Protein AF-A0ABD5WUC6-F1 (afdb_monomer)

Sequence (652 aa):
MSLTKEVRPWDDNVVREYLTATSQQKSDPEKFYKTHLNIDRIYAEFLADKQDTIVTQADLRDTLLSGELDDDIRTYILKGETGSGKSQLCQWLDYELQGLGQDTPAGVEERIPLHIKASETSLERIVETLAEPLGIDPEISQVSGLDPSKVANAIATNLSANPGQKLEDADIDQIIEEGDLTEMLRSNIEQYQRGLEAEDETDFDPNLISKDDYRDLALKLGSDSVFHSNQRVLRQVLRDEIHRHFSHVIGVTDFQGQLLQYTEQYIDEMGKRPVIICEDVTTFSVLKEQLLDQIIQVESASFDIVLGYTTGFEQDDLQDALGDRESQDALTYLKDRAEGYMTLTENGEALFLDDDLSIELVRKYLDVIKAESGSTINEATENAFDGLYPFNQVAIRVAYDNLIEDGSPRRTPRVLLQKVVRRCLLSDEPTFETLDRSTNIDAVISPIDQGRYSTELRKIATWYGYKKEAGVSAGDNPILVPIGVLDHFGVAPPDGHKRYESEKTGQEFVVFQLNKQLSLTGGERARPSVLDNGGIVGPKNGLNASFLDNAAPGENATVEVTDNGSVIENAIVTITQKVGDEETTKTYETGDDGTATFAVADHATELAVEVTADDAKAKLEREFEIGPKNGLDASFLDNAAPGENATVEVTD

Foldseek 3Di:
DDQPFQDQLFDLVLLPQLLDLALVSCPDPVSLVLQQDWLAFWQWCFAFVDHRDGGTLVSNLVSVQPDDQQDDEAEAEEEEARQLCLNSSLVQSQCQLVVVDPDNDPSSLQEHEQEDELLLQDPLSSVCSLCVVVVDDDPWADLLPDQLLVLLVQLLVCCVVDVDPVCPVFPSVCLVPQLVSSVLLSVLSVQVSVCNVPSDLPRHALFSADPVSLVSSDVRSDDVHPCPPCVLVCVLSNSVSSLQSSCVVRPNPPVLVVQLVSQCCSCVVVVHAYEYRYSELSSHGSCSLVVVCSSLPNDRGGHYYYHYYHPPVPPDVQCSRPDCPDDDRSVRVVVVSHSIYIYQDDQQAGSSDDLVNQLVSLLSSVVSSCVVRVRDDDPLLCLLQVVNPVHHSLQSNLQQVFFDDPRGRHNRPSSSSNQQVSQLSPDSDHNLVSSCPRPGGPHQAQFFAPVPDDPVVSSQLSRQWAWADDPDPLQWTWTWRFPSNCVSSVHDADPPWDWDAAPPSRTITTTGTTHNVCSPPVPDPQRFHQYPNRDRDDQQLAKDKDWPDDDDAQDKIKIAIDGPNHADFQKKKWKWWDAPPDIDIDIDTAHPRNMDIDHHHHRTQKIKIWIGDDPHIDIDIDGDPPDPDPDWDKDFPDDDDPPDDTDIDTDD

Solvent-accessible surface area (backbone atoms only — not comparable to full-atom values): 36366 Å² total; per-residue (Å²): 129,84,74,77,67,61,80,73,60,52,42,69,65,52,48,52,66,72,48,50,98,55,70,74,80,41,85,42,68,70,65,37,63,60,56,62,69,84,53,56,35,26,41,21,62,30,42,80,93,47,58,74,40,76,37,34,55,64,54,57,54,50,57,64,55,68,55,63,64,81,39,60,64,42,32,31,38,41,34,25,42,86,49,39,44,56,53,50,53,46,53,48,49,40,37,39,32,69,54,70,39,97,76,64,64,88,59,31,87,37,38,42,57,35,76,43,50,56,85,53,43,46,67,64,57,52,51,47,56,68,25,53,88,74,72,51,84,78,81,60,55,58,71,76,76,52,56,39,64,60,50,20,49,50,31,50,52,44,38,63,76,57,50,48,88,91,37,68,90,50,67,51,62,52,43,44,68,64,32,39,42,40,63,50,33,21,54,36,45,52,44,43,41,52,32,71,73,61,84,46,84,86,81,51,71,52,50,68,64,49,77,64,52,51,50,52,31,48,62,59,54,41,88,88,34,81,58,72,84,47,52,68,61,54,52,50,54,53,46,54,46,50,44,53,39,44,38,51,75,38,52,54,76,51,55,59,60,49,49,40,55,47,31,49,45,33,41,76,74,66,61,24,26,42,33,40,33,32,34,29,62,76,19,45,35,67,52,35,51,60,52,53,52,42,63,75,62,46,82,88,26,32,37,38,36,40,39,18,37,61,56,87,62,78,51,69,62,48,44,66,49,62,43,91,54,86,95,53,57,50,66,52,57,52,54,77,64,36,55,23,40,32,33,32,46,54,93,50,28,16,60,45,57,46,68,66,51,49,45,50,50,53,39,37,49,49,53,50,39,33,59,78,41,68,36,84,76,57,66,68,57,29,61,46,15,72,68,37,64,93,37,28,69,40,29,49,38,58,46,52,80,32,19,30,53,97,90,38,66,31,42,25,64,44,50,49,42,50,66,46,50,41,47,35,75,70,43,69,56,52,53,64,58,46,57,76,67,36,87,47,38,56,91,78,76,54,56,41,35,78,90,82,49,55,73,67,58,35,46,46,39,49,38,50,30,28,35,41,52,60,105,56,73,95,85,70,58,32,33,34,29,41,45,55,49,33,60,71,72,70,49,80,78,65,89,88,58,50,74,47,68,35,86,69,76,69,49,48,23,40,57,40,59,48,21,74,75,59,77,73,66,78,74,67,78,76,65,28,26,38,39,89,86,40,45,83,38,53,74,70,75,54,37,48,68,44,69,80,46,80,74,43,63,62,35,68,25,34,36,39,31,26,39,80,86,40,63,34,55,67,26,37,38,35,39,37,38,26,44,85,94,46,74,47,76,51,77,48,57,17,39,93,78,5,37,38,77,46,77,36,52,70,69,36,41,36,41,35,39,41,37,39,46,94,96,33,69,26,78,48,78,46,77,44,84,82,68,78,75,91,78,65,74,69,54,74,78,65,94,67,60,97,91,58,90,77,68,73,57,78,56,130

Structure (mmCIF, N/CA/C/O backbone):
data_AF-A0ABD5WUC6-F1
#
_entry.id   AF-A0ABD5WUC6-F1
#
loop_
_atom_site.group_PDB
_atom_site.id
_atom_site.type_symbol
_atom_site.label_atom_id
_atom_site.label_alt_id
_atom_site.label_comp_id
_atom_site.label_asym_id
_atom_site.label_entity_id
_atom_site.label_seq_id
_atom_site.pdbx_PDB_ins_code
_atom_site.Cartn_x
_atom_site.Cartn_y
_atom_site.Cartn_z
_atom_site.occupancy
_atom_site.B_iso_or_equiv
_atom_site.auth_seq_id
_atom_site.auth_comp_id
_atom_site.auth_asym_id
_atom_site.auth_atom_id
_atom_site.pdbx_PDB_model_num
ATOM 1 N N . MET A 1 1 ? 11.515 13.569 -37.043 1.00 33.28 1 MET A N 1
ATOM 2 C CA . MET A 1 1 ? 10.842 12.382 -37.612 1.00 33.28 1 MET A CA 1
ATOM 3 C C . MET A 1 1 ? 9.817 11.952 -36.586 1.00 33.28 1 MET A C 1
ATOM 5 O O . MET A 1 1 ? 10.172 11.921 -35.420 1.00 33.28 1 MET A O 1
ATOM 9 N N . SER A 1 2 ? 8.560 11.751 -36.981 1.00 32.81 2 SER A N 1
ATOM 10 C CA . SER A 1 2 ? 7.533 11.268 -36.053 1.00 32.81 2 SER A CA 1
ATOM 11 C C . SER A 1 2 ? 7.863 9.816 -35.737 1.00 32.81 2 SER A C 1
ATOM 13 O O . SER A 1 2 ? 7.780 8.985 -36.641 1.00 32.81 2 SER A O 1
ATOM 15 N N . LEU A 1 3 ? 8.295 9.533 -34.507 1.00 47.38 3 LEU A N 1
ATOM 16 C CA . LEU A 1 3 ? 8.344 8.166 -34.000 1.00 47.38 3 LEU A CA 1
ATOM 17 C C . LEU A 1 3 ? 6.937 7.577 -34.173 1.00 47.38 3 LEU A C 1
ATOM 19 O O . LEU A 1 3 ? 5.930 8.265 -33.971 1.00 47.38 3 LEU A O 1
ATOM 23 N N . THR A 1 4 ? 6.868 6.365 -34.708 1.00 48.53 4 THR A N 1
ATOM 24 C CA . THR A 1 4 ? 5.611 5.653 -34.936 1.00 48.53 4 THR A CA 1
ATOM 25 C C . THR A 1 4 ? 4.876 5.507 -33.611 1.00 48.53 4 THR A C 1
ATOM 27 O O . THR A 1 4 ? 5.470 5.064 -32.634 1.00 48.53 4 THR A O 1
ATOM 30 N N . LYS A 1 5 ? 3.598 5.899 -33.592 1.00 54.22 5 LYS A N 1
ATOM 31 C CA . LYS A 1 5 ? 2.693 5.723 -32.453 1.00 54.22 5 LYS A CA 1
ATOM 32 C C . LYS A 1 5 ? 2.785 4.272 -31.968 1.00 54.22 5 LYS A C 1
ATOM 34 O O . LYS A 1 5 ? 2.597 3.365 -32.782 1.00 54.22 5 LYS A O 1
ATOM 39 N N . GLU A 1 6 ? 3.111 4.069 -30.693 1.00 61.94 6 GLU A N 1
ATOM 40 C CA . GLU A 1 6 ? 3.233 2.734 -30.102 1.00 61.94 6 GLU A CA 1
ATOM 41 C C . GLU A 1 6 ? 1.858 2.048 -30.211 1.00 61.94 6 GLU A C 1
ATOM 43 O O . GLU A 1 6 ? 0.836 2.599 -29.790 1.00 61.94 6 GLU A O 1
ATOM 48 N N . VAL A 1 7 ? 1.790 0.903 -30.899 1.00 65.44 7 VAL A N 1
ATOM 49 C CA . VAL A 1 7 ? 0.529 0.165 -31.048 1.00 65.44 7 VAL A CA 1
ATOM 50 C C . VAL A 1 7 ? 0.257 -0.501 -29.711 1.00 65.44 7 VAL A C 1
ATOM 52 O O . VAL A 1 7 ? 0.905 -1.489 -29.387 1.00 65.44 7 VAL A O 1
ATOM 55 N N . ARG A 1 8 ? -0.687 0.048 -28.943 1.00 78.44 8 ARG A N 1
ATOM 56 C CA . ARG A 1 8 ? -1.066 -0.478 -27.630 1.00 78.44 8 ARG A CA 1
ATOM 57 C C . ARG A 1 8 ? -1.740 -1.841 -27.805 1.00 78.44 8 ARG A C 1
ATOM 59 O O . ARG A 1 8 ? -2.809 -1.896 -28.416 1.00 78.44 8 ARG A O 1
ATOM 66 N N . PRO A 1 9 ? -1.145 -2.939 -27.312 1.00 85.19 9 PRO A N 1
ATOM 67 C CA . PRO A 1 9 ? -1.759 -4.253 -27.415 1.00 85.19 9 PRO A CA 1
ATOM 68 C C . PRO A 1 9 ? -2.844 -4.477 -26.349 1.00 85.19 9 PRO A C 1
ATOM 70 O O . PRO A 1 9 ? -3.470 -5.531 -26.371 1.00 85.19 9 PRO A O 1
ATOM 73 N N . TRP A 1 10 ? -3.065 -3.532 -25.427 1.00 90.56 10 TRP A N 1
ATOM 74 C CA . TRP A 1 10 ? -4.024 -3.611 -24.318 1.00 90.56 10 TRP A CA 1
ATOM 75 C C . TRP A 1 10 ? -5.207 -2.644 -24.476 1.00 90.56 10 TRP A C 1
ATOM 77 O O . TRP A 1 10 ? -5.129 -1.661 -25.217 1.00 90.56 10 TRP A O 1
ATOM 87 N N . ASP A 1 11 ? -6.291 -2.907 -23.743 1.00 90.25 11 ASP A N 1
ATOM 88 C CA . ASP A 1 11 ? -7.445 -2.010 -23.635 1.00 90.25 11 ASP A CA 1
ATOM 89 C C . ASP A 1 11 ? -7.195 -0.952 -22.544 1.00 90.25 11 ASP A C 1
ATOM 91 O O . ASP A 1 11 ? -6.928 -1.269 -21.383 1.00 90.25 11 ASP A O 1
ATOM 95 N N . ASP A 1 12 ? -7.314 0.327 -22.908 1.00 90.19 12 ASP A N 1
ATOM 96 C CA . ASP A 1 12 ? -7.194 1.463 -21.989 1.00 90.19 12 ASP A CA 1
ATOM 97 C C . ASP A 1 12 ? -8.137 1.359 -20.775 1.00 90.19 12 ASP A C 1
ATOM 99 O O . ASP A 1 12 ? -7.807 1.854 -19.696 1.00 90.19 12 ASP A O 1
ATOM 103 N N . ASN A 1 13 ? -9.318 0.755 -20.933 1.00 88.12 13 ASN A N 1
ATOM 104 C CA . ASN A 1 13 ? -10.262 0.562 -19.835 1.00 88.12 13 ASN A CA 1
ATOM 105 C C . ASN A 1 13 ? -9.761 -0.494 -18.849 1.00 88.12 13 ASN A C 1
ATOM 107 O O . ASN A 1 13 ? -9.809 -0.245 -17.649 1.00 88.12 13 ASN A O 1
ATOM 111 N N . VAL A 1 14 ? -9.193 -1.599 -19.344 1.00 89.62 14 VAL A N 1
ATOM 112 C CA . VAL A 1 14 ? -8.572 -2.640 -18.507 1.00 89.62 14 VAL A CA 1
ATOM 113 C C . VAL A 1 14 ? -7.381 -2.059 -17.741 1.00 89.62 14 VAL A C 1
ATOM 115 O O . VAL A 1 14 ? -7.249 -2.271 -16.537 1.00 89.62 14 VAL A O 1
ATOM 118 N N . VAL A 1 15 ? -6.550 -1.239 -18.395 1.00 88.69 15 VAL A N 1
ATOM 119 C CA . VAL A 1 15 ? -5.446 -0.526 -17.724 1.00 88.69 15 VAL A CA 1
ATOM 120 C C . VAL A 1 15 ? -5.964 0.366 -16.592 1.00 88.69 15 VAL A C 1
ATOM 122 O O . VAL A 1 15 ? -5.381 0.383 -15.508 1.00 88.69 15 VAL A O 1
ATOM 125 N N . ARG A 1 16 ? -7.048 1.121 -16.821 1.00 86.69 16 ARG A N 1
ATOM 126 C CA . ARG A 1 16 ? -7.642 1.994 -15.795 1.00 86.69 16 ARG A CA 1
ATOM 127 C C . ARG A 1 16 ? -8.292 1.212 -14.655 1.00 86.69 16 ARG A C 1
ATOM 129 O O . ARG A 1 16 ? -8.210 1.688 -13.530 1.00 86.69 16 ARG A O 1
ATOM 136 N N . GLU A 1 17 ? -8.899 0.065 -14.948 1.00 84.06 17 GLU A N 1
ATOM 137 C CA . GLU A 1 17 ? -9.517 -0.826 -13.960 1.00 84.06 17 GLU A CA 1
ATOM 138 C C . GLU A 1 17 ? -8.463 -1.426 -13.021 1.00 84.06 17 GLU A C 1
ATOM 140 O O . GLU A 1 17 ? -8.614 -1.369 -11.804 1.00 84.06 17 GLU A O 1
ATOM 145 N N . TYR A 1 18 ? -7.360 -1.954 -13.564 1.00 84.81 18 TYR A N 1
ATOM 146 C CA . TYR A 1 18 ? -6.350 -2.629 -12.746 1.00 84.81 18 TYR A CA 1
ATOM 147 C C . TYR A 1 18 ? -5.360 -1.677 -12.069 1.00 84.81 18 TYR A C 1
ATOM 149 O O . TYR A 1 18 ? -4.974 -1.934 -10.930 1.00 84.81 18 TYR A O 1
ATOM 157 N N . LEU A 1 19 ? -4.953 -0.581 -12.720 1.00 84.31 19 LEU A N 1
ATOM 158 C CA . LEU A 1 19 ? -4.031 0.417 -12.154 1.00 84.31 19 LEU A CA 1
ATOM 159 C C . LEU A 1 19 ? -4.802 1.602 -11.562 1.00 84.31 19 LEU A C 1
ATOM 161 O O . LEU A 1 19 ? -4.665 2.748 -12.003 1.00 84.31 19 LEU A O 1
ATOM 165 N N . THR A 1 20 ? -5.634 1.310 -10.570 1.00 73.25 20 THR A N 1
ATOM 166 C CA . THR A 1 20 ? -6.442 2.293 -9.840 1.00 73.25 20 THR A CA 1
ATOM 167 C C . THR A 1 20 ? -5.823 2.655 -8.487 1.00 73.25 20 THR A C 1
ATOM 169 O O . THR A 1 20 ? -4.948 1.946 -7.984 1.00 73.25 20 THR A O 1
ATOM 172 N N . ALA A 1 21 ? -6.273 3.785 -7.929 1.00 57.19 21 ALA A N 1
ATOM 173 C CA . ALA A 1 21 ? -5.887 4.329 -6.625 1.00 57.19 21 ALA A CA 1
ATOM 174 C C . ALA A 1 21 ? -6.133 3.350 -5.472 1.00 57.19 21 ALA A C 1
ATOM 176 O O . ALA A 1 21 ? -5.323 3.271 -4.548 1.00 57.19 21 ALA A O 1
ATOM 177 N N . THR A 1 22 ? -7.231 2.607 -5.560 1.00 56.84 22 THR A N 1
ATOM 178 C CA . THR A 1 22 ? -7.829 1.863 -4.459 1.00 56.84 22 THR A CA 1
ATOM 179 C C . THR A 1 22 ? -7.798 0.362 -4.734 1.00 56.84 22 THR A C 1
ATOM 181 O O . THR A 1 22 ? -8.354 -0.122 -5.720 1.00 56.84 22 THR A O 1
ATOM 184 N N . SER A 1 23 ? -7.175 -0.404 -3.833 1.00 54.75 23 SER A N 1
ATOM 185 C CA . SER A 1 23 ? -7.243 -1.879 -3.815 1.00 54.75 23 SER A CA 1
ATOM 186 C C . SER A 1 23 ? -8.692 -2.391 -3.855 1.00 54.75 23 SER A C 1
ATOM 188 O O . SER A 1 23 ? -8.971 -3.428 -4.454 1.00 54.75 23 SER A O 1
ATOM 190 N N . GLN A 1 24 ? -9.601 -1.599 -3.287 1.00 50.12 24 GLN A N 1
ATOM 191 C CA . GLN A 1 24 ? -11.019 -1.857 -3.039 1.00 50.12 24 GLN A CA 1
ATOM 192 C C . GLN A 1 24 ? -11.916 -1.967 -4.285 1.00 50.12 24 GLN A C 1
ATOM 194 O O . GLN A 1 24 ? -13.026 -2.484 -4.184 1.00 50.12 24 GLN A O 1
ATOM 199 N N . GLN A 1 25 ? -11.481 -1.520 -5.472 1.00 52.06 25 GLN A N 1
ATOM 200 C CA . GLN A 1 25 ? -12.274 -1.720 -6.704 1.00 52.06 25 GLN A CA 1
ATOM 201 C C . GLN A 1 25 ? -12.260 -3.182 -7.185 1.00 52.06 25 GLN A C 1
ATOM 203 O O . GLN A 1 25 ? -12.968 -3.540 -8.126 1.00 52.06 25 GLN A O 1
ATOM 208 N N . LYS A 1 26 ? -11.485 -4.046 -6.519 1.00 59.56 26 LYS A N 1
ATOM 209 C CA . LYS A 1 26 ? -11.472 -5.495 -6.721 1.00 59.56 26 LYS A CA 1
ATOM 210 C C . LYS A 1 26 ? -12.330 -6.154 -5.644 1.00 59.56 26 LYS A C 1
ATOM 212 O O . LYS A 1 26 ? -11.815 -6.890 -4.812 1.00 59.56 26 LYS A O 1
ATOM 217 N N . SER A 1 27 ? -13.642 -5.908 -5.689 1.00 62.44 27 SER A N 1
ATOM 218 C CA . SER A 1 27 ? -14.649 -6.629 -4.883 1.00 62.44 27 SER A CA 1
ATOM 219 C C . SER A 1 27 ? -14.712 -8.135 -5.182 1.00 62.44 27 SER A C 1
ATOM 221 O O . SER A 1 27 ? -15.479 -8.869 -4.567 1.00 62.44 27 SER A O 1
ATOM 223 N N . ASP A 1 28 ? -13.929 -8.579 -6.162 1.00 77.50 28 ASP A N 1
ATOM 224 C CA . ASP A 1 28 ? -13.739 -9.962 -6.546 1.00 77.50 28 ASP A CA 1
ATOM 225 C C . ASP A 1 28 ? -12.384 -10.464 -5.998 1.00 77.50 28 ASP A C 1
ATOM 227 O O . ASP A 1 28 ? -11.332 -9.988 -6.456 1.00 77.50 28 ASP A O 1
ATOM 231 N N . PRO A 1 29 ? -12.390 -11.431 -5.058 1.00 84.94 29 PRO A N 1
ATOM 232 C CA . PRO A 1 29 ? -11.182 -12.057 -4.529 1.00 84.94 29 PRO A CA 1
ATOM 233 C C . PRO A 1 29 ? -10.264 -12.608 -5.626 1.00 84.94 29 PRO A C 1
ATOM 235 O O . PRO A 1 29 ? -9.044 -12.460 -5.544 1.00 84.94 29 PRO A O 1
ATOM 238 N N . GLU A 1 30 ? -10.809 -13.181 -6.707 1.00 83.62 30 GLU A N 1
ATOM 239 C CA . GLU A 1 30 ? -9.980 -13.719 -7.791 1.00 83.62 30 GLU A CA 1
ATOM 240 C C . GLU A 1 30 ? -9.190 -12.603 -8.486 1.00 83.62 30 GLU A C 1
ATOM 242 O O . GLU A 1 30 ? -7.994 -12.746 -8.764 1.00 83.62 30 GLU A O 1
ATOM 247 N N . LYS A 1 31 ? -9.834 -11.455 -8.740 1.00 83.94 31 LYS A N 1
ATOM 248 C CA . LYS A 1 31 ? -9.159 -10.275 -9.301 1.00 83.94 31 LYS A CA 1
ATOM 249 C C . LYS A 1 31 ? -8.116 -9.710 -8.347 1.00 83.94 31 LYS A C 1
ATOM 251 O O . LYS A 1 31 ? -7.081 -9.231 -8.814 1.00 83.94 31 LYS A O 1
ATOM 256 N N . PHE A 1 32 ? -8.377 -9.752 -7.043 1.00 88.00 32 PHE A N 1
ATOM 257 C CA . PHE A 1 32 ? -7.430 -9.321 -6.024 1.00 88.00 32 PHE A CA 1
ATOM 258 C C . PHE A 1 32 ? -6.154 -10.172 -6.061 1.00 88.00 32 PHE A C 1
ATOM 260 O O . PHE A 1 32 ? -5.081 -9.641 -6.372 1.00 88.00 32 PHE A O 1
ATOM 267 N N . TYR A 1 33 ? -6.269 -11.492 -5.876 1.00 87.81 33 TYR A N 1
ATOM 268 C CA . TYR A 1 33 ? -5.121 -12.406 -5.795 1.00 87.81 33 TYR A CA 1
ATOM 269 C C . TYR A 1 33 ? -4.300 -12.489 -7.088 1.00 87.81 33 TYR A C 1
ATOM 271 O O . TYR A 1 33 ? -3.091 -12.709 -7.031 1.00 87.81 33 TYR A O 1
ATOM 279 N N . LYS A 1 34 ? -4.904 -12.225 -8.255 1.00 87.06 34 LYS A N 1
ATOM 280 C CA . LYS A 1 34 ? -4.173 -12.068 -9.528 1.00 87.06 34 LYS A CA 1
ATOM 281 C C . LYS A 1 34 ? -3.091 -10.976 -9.477 1.00 87.06 34 LYS A C 1
ATOM 283 O O . LYS A 1 34 ? -2.127 -11.029 -10.233 1.00 87.06 34 LYS A O 1
ATOM 288 N N . THR A 1 35 ? -3.255 -9.981 -8.608 1.00 87.62 35 THR A N 1
ATOM 289 C CA . THR A 1 35 ? -2.385 -8.795 -8.528 1.00 87.62 35 THR A CA 1
ATOM 290 C C . THR A 1 35 ? -1.777 -8.547 -7.152 1.00 87.62 35 THR A C 1
ATOM 292 O O . THR A 1 35 ? -0.917 -7.676 -7.031 1.00 87.62 35 THR A O 1
ATOM 295 N N . HIS A 1 36 ? -2.219 -9.277 -6.126 1.00 89.31 36 HIS A N 1
ATOM 296 C CA . HIS A 1 36 ? -1.674 -9.180 -4.775 1.00 89.31 36 HIS A CA 1
ATOM 297 C C . HIS A 1 36 ? -0.225 -9.659 -4.763 1.00 89.31 36 HIS A C 1
ATOM 299 O O . HIS A 1 36 ? 0.084 -10.721 -5.308 1.00 89.31 36 HIS A O 1
ATOM 305 N N . LEU A 1 37 ? 0.661 -8.877 -4.159 1.00 89.56 37 LEU A N 1
ATOM 306 C CA . LEU A 1 37 ? 2.032 -9.272 -3.852 1.00 89.56 37 LEU A CA 1
ATOM 307 C C . LEU A 1 37 ? 2.133 -9.347 -2.334 1.00 89.56 37 LEU A C 1
ATOM 309 O O . LEU A 1 37 ? 1.671 -8.425 -1.663 1.00 89.56 37 LEU A O 1
ATOM 313 N N . ASN A 1 38 ? 2.703 -10.432 -1.812 1.00 90.56 38 ASN A N 1
ATOM 314 C CA . ASN A 1 38 ? 2.764 -10.620 -0.372 1.00 90.56 38 ASN A CA 1
ATOM 315 C C . ASN A 1 38 ? 3.554 -9.491 0.292 1.00 90.56 38 ASN A C 1
ATOM 317 O O . ASN A 1 38 ? 4.638 -9.112 -0.158 1.00 90.56 38 ASN A O 1
ATOM 321 N N . ILE A 1 39 ? 3.000 -8.967 1.379 1.00 92.06 39 ILE A N 1
ATOM 322 C CA . ILE A 1 39 ? 3.614 -7.926 2.194 1.00 92.06 39 ILE A CA 1
ATOM 323 C C . ILE A 1 39 ? 4.333 -8.637 3.344 1.00 92.06 39 ILE A C 1
ATOM 325 O O . ILE A 1 39 ? 3.863 -8.664 4.477 1.00 92.06 39 ILE A O 1
ATOM 329 N N . ASP A 1 40 ? 5.465 -9.265 3.018 1.00 92.56 40 ASP A N 1
ATOM 330 C CA . ASP A 1 40 ? 6.182 -10.170 3.932 1.00 92.56 40 ASP A CA 1
ATOM 331 C C . ASP A 1 40 ? 7.355 -9.510 4.675 1.00 92.56 40 ASP A C 1
ATOM 333 O O . ASP A 1 40 ? 8.078 -10.170 5.416 1.00 92.56 40 ASP A O 1
ATOM 337 N N . ARG A 1 41 ? 7.544 -8.194 4.506 1.00 92.62 41 ARG A N 1
ATOM 338 C CA . ARG A 1 41 ? 8.465 -7.409 5.338 1.00 92.62 41 ARG A CA 1
ATOM 339 C C . ARG A 1 41 ? 7.726 -6.255 5.994 1.00 92.62 41 ARG A C 1
ATOM 341 O O . ARG A 1 41 ? 7.614 -5.164 5.433 1.00 92.62 41 ARG A O 1
ATOM 348 N N . ILE A 1 42 ? 7.218 -6.523 7.186 1.00 94.19 42 ILE A N 1
ATOM 349 C CA . ILE A 1 42 ? 6.549 -5.565 8.060 1.00 94.19 42 ILE A CA 1
ATOM 350 C C . ILE A 1 42 ? 7.404 -5.454 9.322 1.00 94.19 42 ILE A C 1
ATOM 352 O O . ILE A 1 42 ? 7.703 -6.466 9.942 1.00 94.19 42 ILE A O 1
ATOM 356 N N . TYR A 1 43 ? 7.824 -4.253 9.715 1.00 93.62 43 TYR A N 1
ATOM 357 C CA . TYR A 1 43 ? 8.578 -4.085 10.959 1.00 93.62 43 TYR A CA 1
ATOM 358 C C . TYR A 1 43 ? 7.619 -4.076 12.147 1.00 93.62 43 TYR A C 1
ATOM 360 O O . TYR A 1 43 ? 6.822 -3.151 12.272 1.00 93.62 43 TYR A O 1
ATOM 368 N N . ALA A 1 44 ? 7.679 -5.080 13.013 1.00 94.44 44 ALA A N 1
ATOM 369 C CA . ALA A 1 44 ? 6.943 -5.105 14.268 1.00 94.44 44 ALA A CA 1
ATOM 370 C C . ALA A 1 44 ? 7.827 -4.538 15.386 1.00 94.44 44 ALA A C 1
ATOM 372 O O . ALA A 1 44 ? 8.828 -5.156 15.742 1.00 94.44 44 ALA A O 1
ATOM 373 N N . GLU A 1 45 ? 7.436 -3.397 15.968 1.00 91.69 45 GLU A N 1
ATOM 374 C CA . GLU A 1 45 ? 7.981 -2.980 17.273 1.00 91.69 45 GLU A CA 1
ATOM 375 C C . GLU A 1 45 ? 7.603 -4.045 18.313 1.00 91.69 45 GLU A C 1
ATOM 377 O O . GLU A 1 45 ? 8.435 -4.523 19.080 1.00 91.69 45 GLU A O 1
ATOM 382 N N . PHE A 1 46 ? 6.345 -4.484 18.268 1.00 92.25 46 PHE A N 1
ATOM 383 C CA . PHE A 1 46 ? 5.862 -5.668 18.963 1.00 92.25 46 PHE A CA 1
ATOM 384 C C . PHE A 1 46 ? 4.657 -6.262 18.226 1.00 92.25 46 PHE A C 1
ATOM 386 O O . PHE A 1 46 ? 3.884 -5.536 17.601 1.00 92.25 46 PHE A O 1
ATOM 393 N N . LEU A 1 47 ? 4.497 -7.579 18.286 1.00 92.75 47 LEU A N 1
ATOM 394 C CA . LEU A 1 47 ? 3.332 -8.328 17.822 1.00 92.75 47 LEU A CA 1
ATOM 395 C C . LEU A 1 47 ? 3.323 -9.671 18.559 1.00 92.75 47 LEU A C 1
ATOM 397 O O . LEU A 1 47 ? 4.140 -10.539 18.254 1.00 92.75 47 LEU A O 1
ATOM 401 N N . ALA A 1 48 ? 2.418 -9.837 19.525 1.00 85.81 48 ALA A N 1
ATOM 402 C CA . ALA A 1 48 ? 2.402 -11.003 20.413 1.00 85.81 48 ALA A CA 1
ATOM 403 C C . ALA A 1 48 ? 3.777 -11.261 21.076 1.00 85.81 48 ALA A C 1
ATOM 405 O O . ALA A 1 48 ? 4.229 -10.457 21.890 1.00 85.81 48 ALA A O 1
ATOM 406 N N . ASP A 1 49 ? 4.442 -12.371 20.750 1.00 82.62 49 ASP A N 1
ATOM 407 C CA . ASP A 1 49 ? 5.762 -12.751 21.266 1.00 82.62 49 ASP A CA 1
ATOM 408 C C . ASP A 1 49 ? 6.940 -12.191 20.447 1.00 82.62 49 ASP A C 1
ATOM 410 O O . ASP A 1 49 ? 8.095 -12.321 20.857 1.00 82.62 49 ASP A O 1
ATOM 414 N N . LYS A 1 50 ? 6.667 -11.539 19.314 1.00 88.44 50 LYS A N 1
ATOM 415 C CA . LYS A 1 50 ? 7.675 -10.956 18.422 1.00 88.44 50 LYS A CA 1
ATOM 416 C C . LYS A 1 50 ? 7.922 -9.498 18.791 1.00 88.44 50 LYS A C 1
ATOM 418 O O . LYS A 1 50 ? 6.973 -8.735 18.941 1.00 88.44 50 LYS A O 1
ATOM 423 N N . GLN A 1 51 ? 9.185 -9.100 18.922 1.00 91.69 51 GLN A N 1
ATOM 424 C CA . GLN A 1 51 ? 9.591 -7.727 19.248 1.00 91.69 51 GLN A CA 1
ATOM 425 C C . GLN A 1 51 ? 10.754 -7.292 18.364 1.00 91.69 51 GLN A C 1
ATOM 427 O O . GLN A 1 51 ? 11.636 -8.104 18.082 1.00 91.69 51 GLN A O 1
ATOM 432 N N . ASP A 1 52 ? 10.728 -6.027 17.942 1.00 91.19 52 ASP A N 1
ATOM 433 C CA . ASP A 1 52 ? 11.749 -5.365 17.119 1.00 91.19 52 ASP A CA 1
ATOM 434 C C . ASP A 1 52 ? 12.264 -6.228 15.953 1.00 91.19 52 ASP A C 1
ATOM 436 O O . ASP A 1 52 ? 13.467 -6.412 15.754 1.00 91.19 52 ASP A O 1
ATOM 440 N N . THR A 1 53 ? 11.340 -6.804 15.182 1.00 94.31 53 THR A N 1
ATOM 441 C CA . THR A 1 53 ? 11.671 -7.775 14.131 1.00 94.31 53 THR A CA 1
ATOM 442 C C . THR A 1 53 ? 10.803 -7.625 12.888 1.00 94.31 53 THR A C 1
ATOM 444 O O . THR A 1 53 ? 9.756 -6.978 12.904 1.00 94.31 53 THR A O 1
ATOM 447 N N . ILE A 1 54 ? 11.247 -8.228 11.787 1.00 94.31 54 ILE A N 1
ATOM 448 C CA . ILE A 1 54 ? 10.470 -8.298 10.554 1.00 94.31 54 ILE A CA 1
ATOM 449 C C . ILE A 1 54 ? 9.492 -9.469 10.643 1.00 94.31 54 ILE A C 1
ATOM 451 O O . ILE A 1 54 ? 9.882 -10.606 10.900 1.00 94.31 54 ILE A O 1
ATOM 455 N N . VAL A 1 55 ? 8.221 -9.176 10.397 1.00 94.81 55 VAL A N 1
ATOM 456 C CA . VAL A 1 55 ? 7.122 -10.138 10.339 1.00 94.81 55 VAL A CA 1
ATOM 457 C C . VAL A 1 55 ? 6.461 -10.115 8.965 1.00 94.81 55 VAL A C 1
ATOM 459 O O . VAL A 1 55 ? 6.605 -9.164 8.190 1.00 94.81 55 VAL A O 1
ATOM 462 N N . THR A 1 56 ? 5.720 -11.174 8.675 1.00 95.06 56 THR A N 1
ATOM 463 C CA . THR A 1 56 ? 4.971 -11.356 7.432 1.00 95.06 56 THR A CA 1
ATOM 464 C C . THR A 1 56 ? 3.496 -10.991 7.596 1.00 95.06 56 THR A C 1
ATOM 466 O O . THR A 1 56 ? 2.978 -10.901 8.712 1.00 95.06 56 THR A O 1
ATOM 469 N N . GLN A 1 57 ? 2.770 -10.835 6.486 1.00 94.50 57 GLN A N 1
ATOM 470 C CA . GLN A 1 57 ? 1.310 -10.684 6.539 1.00 94.50 57 GLN A CA 1
ATOM 471 C C . GLN A 1 57 ? 0.632 -11.914 7.182 1.00 94.50 57 GLN A C 1
ATOM 473 O O . GLN A 1 57 ? -0.349 -11.773 7.913 1.00 94.50 57 GLN A O 1
ATOM 478 N N . ALA A 1 58 ? 1.187 -13.116 6.966 1.00 93.94 58 ALA A N 1
ATOM 479 C CA . ALA A 1 58 ? 0.702 -14.359 7.568 1.00 93.94 58 ALA A CA 1
ATOM 480 C C . ALA A 1 58 ? 0.861 -14.356 9.091 1.00 93.94 58 ALA A C 1
ATOM 482 O O . ALA A 1 58 ? -0.056 -14.775 9.786 1.00 93.94 58 ALA A O 1
ATOM 483 N N . ASP A 1 59 ? 1.959 -13.802 9.609 1.00 94.88 59 ASP A N 1
ATOM 484 C CA . ASP A 1 59 ? 2.174 -13.689 11.051 1.00 94.88 59 ASP A CA 1
ATOM 485 C C . ASP A 1 59 ? 1.083 -12.857 11.735 1.00 94.88 59 ASP A C 1
ATOM 487 O O . ASP A 1 59 ? 0.573 -13.262 12.774 1.00 94.88 59 ASP A O 1
ATOM 491 N N . LEU A 1 60 ? 0.673 -11.736 11.128 1.00 94.44 60 LEU A N 1
ATOM 492 C CA . LEU A 1 60 ? -0.439 -10.925 11.634 1.00 94.44 60 LEU A CA 1
ATOM 493 C C . LEU A 1 60 ? -1.752 -11.718 11.670 1.00 94.44 60 LEU A C 1
ATOM 495 O O . LEU A 1 60 ? -2.455 -11.714 12.681 1.00 94.44 60 LEU A O 1
ATOM 499 N N . ARG A 1 61 ? -2.084 -12.410 10.574 1.00 94.44 61 ARG A N 1
ATOM 500 C CA . ARG A 1 61 ? -3.279 -13.263 10.502 1.00 94.44 61 ARG A CA 1
ATOM 501 C C . ARG A 1 61 ? -3.236 -14.346 11.579 1.00 94.44 61 ARG A C 1
ATOM 503 O O . ARG A 1 61 ? -4.223 -14.554 12.276 1.00 94.44 61 ARG A O 1
ATOM 510 N N . ASP A 1 62 ? -2.105 -15.018 11.732 1.00 93.31 62 ASP A N 1
ATOM 511 C CA . ASP A 1 62 ? -1.966 -16.138 12.656 1.00 93.31 62 ASP A CA 1
ATOM 512 C C . ASP A 1 62 ? -2.036 -15.665 14.124 1.00 93.31 62 ASP A C 1
ATOM 514 O O . ASP A 1 62 ? -2.650 -16.342 14.948 1.00 93.31 62 ASP A O 1
ATOM 518 N N . THR A 1 63 ? -1.534 -14.464 14.447 1.00 93.31 63 THR A N 1
ATOM 519 C CA . THR A 1 63 ? -1.730 -13.815 15.761 1.00 93.31 63 THR A CA 1
ATOM 520 C C . THR A 1 63 ? -3.202 -13.479 16.048 1.00 93.31 63 THR A C 1
ATOM 522 O O . THR A 1 63 ? -3.686 -13.655 17.171 1.00 93.31 63 THR A O 1
ATOM 525 N N . LEU A 1 64 ? -3.963 -13.041 15.041 1.00 92.44 64 LEU A N 1
ATOM 526 C CA . LEU A 1 64 ? -5.408 -12.826 15.195 1.00 92.44 64 LEU A CA 1
ATOM 527 C C . LEU A 1 64 ? -6.139 -14.150 15.468 1.00 92.44 64 LEU A C 1
ATOM 529 O O . LEU A 1 64 ? -7.021 -14.229 16.329 1.00 92.44 64 LEU A O 1
ATOM 533 N N . LEU A 1 65 ? -5.735 -15.220 14.786 1.00 92.06 65 LEU A N 1
ATOM 534 C CA . LEU A 1 65 ? -6.315 -16.553 14.955 1.00 92.06 65 LEU A CA 1
ATOM 535 C C . LEU A 1 65 ? -5.921 -17.232 16.273 1.00 92.06 65 LEU A C 1
ATOM 537 O O . LEU A 1 65 ? -6.655 -18.101 16.733 1.00 92.06 65 LEU A O 1
ATOM 541 N N . SER A 1 66 ? -4.815 -16.836 16.908 1.00 90.19 66 SER A N 1
ATOM 542 C CA . SER A 1 66 ? -4.360 -17.462 18.155 1.00 90.19 66 SER A CA 1
ATOM 543 C C . SER A 1 66 ? -5.121 -17.026 19.411 1.00 90.19 66 SER A C 1
ATOM 545 O O . SER A 1 66 ? -4.952 -17.661 20.447 1.00 90.19 66 SER A O 1
ATOM 547 N N . GLY A 1 67 ? -5.910 -15.949 19.346 1.00 85.00 67 GLY A N 1
ATOM 548 C CA . GLY A 1 67 ? -6.699 -15.467 20.489 1.00 85.00 67 GLY A CA 1
ATOM 549 C C . GLY A 1 67 ? -7.909 -16.332 20.814 1.00 85.00 67 GLY A C 1
ATOM 550 O O . GLY A 1 67 ? -8.499 -16.950 19.919 1.00 85.00 67 GLY A O 1
ATOM 551 N N . GLU A 1 68 ? -8.302 -16.335 22.084 1.00 86.75 68 GLU A N 1
ATOM 552 C CA . GLU A 1 68 ? -9.543 -16.959 22.533 1.00 86.75 68 GLU A CA 1
ATOM 553 C C . GLU A 1 68 ? -10.751 -16.115 22.087 1.00 86.75 68 GLU A C 1
ATOM 555 O O . GLU A 1 68 ? -10.652 -14.917 21.804 1.00 86.75 68 GLU A O 1
ATOM 560 N N . LEU A 1 69 ? -11.920 -16.750 21.951 1.00 86.38 69 LEU A N 1
ATOM 561 C CA . LEU A 1 69 ? -13.110 -16.054 21.449 1.00 86.38 69 LEU A CA 1
ATOM 562 C C . LEU A 1 69 ? -13.589 -14.977 22.422 1.00 86.38 69 LEU A C 1
ATOM 564 O O . LEU A 1 69 ? -14.003 -13.916 21.964 1.00 86.38 69 LEU A O 1
ATOM 568 N N . ASP A 1 70 ? -13.476 -15.233 23.723 1.00 82.62 70 ASP A N 1
ATOM 569 C CA . ASP A 1 70 ? -13.903 -14.389 24.839 1.00 82.62 70 ASP A CA 1
ATOM 570 C C . ASP A 1 70 ? -12.783 -13.520 25.432 1.00 82.62 70 ASP A C 1
ATOM 572 O O . ASP A 1 70 ? -13.012 -12.851 26.438 1.00 82.62 70 ASP A O 1
ATOM 576 N N . ASP A 1 71 ? -11.603 -13.472 24.798 1.00 83.94 71 ASP A N 1
ATOM 577 C CA . ASP A 1 71 ? -10.558 -12.512 25.167 1.00 83.94 71 ASP A CA 1
ATOM 578 C C . ASP A 1 71 ? -11.115 -11.078 25.141 1.00 83.94 71 ASP A C 1
ATOM 580 O O . ASP A 1 71 ? -11.997 -10.750 24.333 1.00 83.94 71 ASP A O 1
ATOM 584 N N . ASP A 1 72 ? -10.565 -10.199 25.979 1.00 83.56 72 ASP A N 1
ATOM 585 C CA . ASP A 1 72 ? -10.849 -8.763 25.921 1.00 83.56 72 ASP A CA 1
ATOM 586 C C . ASP A 1 72 ? -10.460 -8.180 24.546 1.00 83.56 72 ASP A C 1
ATOM 588 O O . ASP A 1 72 ? -9.919 -8.859 23.668 1.00 83.56 72 ASP A O 1
ATOM 592 N N . ILE A 1 73 ? -10.750 -6.901 24.321 1.00 83.06 73 ILE A N 1
ATOM 593 C CA . ILE A 1 73 ? -10.415 -6.226 23.065 1.00 83.06 73 ILE A CA 1
ATOM 594 C C . ILE A 1 73 ? -8.906 -6.268 22.793 1.00 83.06 73 ILE A C 1
ATOM 596 O O . ILE A 1 73 ? -8.103 -5.798 23.599 1.00 83.06 73 ILE A O 1
ATOM 600 N N . ARG A 1 74 ? -8.537 -6.736 21.596 1.00 87.62 74 ARG A N 1
ATOM 601 C CA . ARG A 1 74 ? -7.147 -6.822 21.124 1.00 87.62 74 ARG A CA 1
ATOM 602 C C . ARG A 1 74 ? -6.943 -5.875 19.951 1.00 87.62 74 ARG A C 1
ATOM 604 O O . ARG A 1 74 ? -7.626 -5.984 18.935 1.00 87.62 74 ARG A O 1
ATOM 611 N N . THR A 1 75 ? -6.016 -4.927 20.082 1.00 86.25 75 THR A N 1
ATOM 612 C CA . THR A 1 75 ? -5.789 -3.888 19.061 1.00 86.25 75 THR A CA 1
ATOM 613 C C . THR A 1 75 ? -4.427 -4.047 18.391 1.00 86.25 75 THR A C 1
ATOM 615 O O . THR A 1 75 ? -3.406 -4.139 19.065 1.00 86.25 75 THR A O 1
ATOM 618 N N . TYR A 1 76 ? -4.398 -4.005 17.061 1.00 91.00 76 TYR A N 1
ATOM 619 C CA . TYR A 1 76 ? -3.207 -4.119 16.223 1.00 91.00 76 TYR A CA 1
ATOM 620 C C . TYR A 1 76 ? -3.094 -2.888 15.326 1.00 91.00 76 TYR A C 1
ATOM 622 O O . TYR A 1 76 ? -3.987 -2.599 14.533 1.00 91.00 76 TYR A O 1
ATOM 630 N N . ILE A 1 77 ? -1.993 -2.152 15.434 1.00 88.56 77 ILE A N 1
ATOM 631 C CA . ILE A 1 77 ? -1.780 -0.889 14.724 1.00 88.56 77 ILE A CA 1
ATOM 632 C C . ILE A 1 77 ? -0.834 -1.115 13.542 1.00 88.56 77 ILE A C 1
ATOM 634 O O . ILE A 1 77 ? 0.271 -1.629 13.709 1.00 88.56 77 ILE A O 1
ATOM 638 N N . LEU A 1 78 ? -1.258 -0.690 12.351 1.00 90.56 78 LEU A N 1
ATOM 639 C CA . LEU A 1 78 ? -0.513 -0.766 11.094 1.00 90.56 78 LEU A CA 1
ATOM 640 C C . LEU A 1 78 ? -0.106 0.636 10.626 1.00 90.56 78 LEU A C 1
ATOM 642 O O . LEU A 1 78 ? -0.819 1.297 9.872 1.00 90.56 78 LEU A O 1
ATOM 646 N N . LYS A 1 79 ? 1.069 1.097 11.043 1.00 88.44 79 LYS A N 1
ATOM 647 C CA . LYS A 1 79 ? 1.645 2.380 10.634 1.00 88.44 79 LYS A CA 1
ATOM 648 C C . LYS A 1 79 ? 2.236 2.310 9.226 1.00 88.44 79 LYS A C 1
ATOM 650 O O . LYS A 1 79 ? 2.991 1.405 8.895 1.00 88.44 79 LYS A O 1
ATOM 655 N N . GLY A 1 80 ? 1.987 3.312 8.392 1.00 86.75 80 GLY A N 1
ATOM 656 C CA . GLY A 1 80 ? 2.751 3.495 7.157 1.00 86.75 80 GLY A CA 1
ATOM 657 C C . GLY A 1 80 ? 2.250 4.638 6.291 1.00 86.75 80 GLY A C 1
ATOM 658 O O . GLY A 1 80 ? 1.131 5.100 6.455 1.00 86.75 80 GLY A O 1
ATOM 659 N N . GLU A 1 81 ? 3.041 5.085 5.327 1.00 82.69 81 GLU A N 1
ATOM 660 C CA . GLU A 1 81 ? 2.657 6.204 4.454 1.00 82.69 81 GLU A CA 1
ATOM 661 C C . GLU 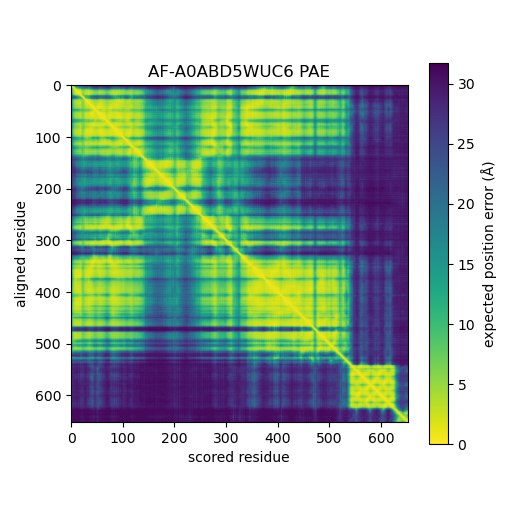A 1 81 ? 1.513 5.873 3.486 1.00 82.69 81 GLU A C 1
ATOM 663 O O . GLU A 1 81 ? 1.123 4.717 3.278 1.00 82.69 81 GLU A O 1
ATOM 668 N N . THR A 1 82 ? 0.960 6.908 2.855 1.00 81.81 82 THR A N 1
ATOM 669 C CA . THR A 1 82 ? -0.006 6.753 1.767 1.00 81.81 82 THR A CA 1
ATOM 670 C C . THR A 1 82 ? 0.590 5.919 0.635 1.00 81.81 82 THR A C 1
ATOM 672 O O . THR A 1 82 ? 1.659 6.211 0.104 1.00 81.81 82 THR A O 1
ATOM 675 N N . GLY A 1 83 ? -0.130 4.873 0.223 1.00 80.88 83 GLY A N 1
ATOM 676 C CA . GLY A 1 83 ? 0.288 4.023 -0.893 1.00 80.88 83 GLY A CA 1
ATOM 677 C C . GLY A 1 83 ? 1.330 2.955 -0.557 1.00 80.88 83 GLY A C 1
ATOM 678 O O . GLY A 1 83 ? 1.790 2.281 -1.476 1.00 80.88 83 GLY A O 1
ATOM 679 N N . SER A 1 84 ? 1.661 2.762 0.722 1.00 86.25 84 SER A N 1
ATOM 680 C CA . SER A 1 84 ? 2.617 1.752 1.194 1.00 86.25 84 SER A CA 1
ATOM 681 C C . SER A 1 84 ? 2.132 0.305 1.157 1.00 86.25 84 SER A C 1
ATOM 683 O O . SER A 1 84 ? 2.918 -0.595 1.411 1.00 86.25 84 SER A O 1
ATOM 685 N N . GLY A 1 85 ? 0.850 0.072 0.865 1.00 87.88 85 GLY A N 1
ATOM 686 C CA . GLY A 1 85 ? 0.249 -1.263 0.882 1.00 87.88 85 GLY A CA 1
ATOM 687 C C . GLY A 1 85 ? -0.687 -1.542 2.061 1.00 87.88 85 GLY A C 1
ATOM 688 O O . GLY A 1 85 ? -1.250 -2.625 2.096 1.00 87.88 85 GLY A O 1
ATOM 689 N N . LYS A 1 86 ? -0.949 -0.585 2.969 1.00 89.50 86 LYS A N 1
ATOM 690 C CA . LYS A 1 86 ? -1.898 -0.774 4.096 1.00 89.50 86 LYS A CA 1
ATOM 691 C C . LYS A 1 86 ? -3.269 -1.309 3.667 1.00 89.50 86 LYS A C 1
ATOM 693 O O . LYS A 1 86 ? -3.673 -2.372 4.119 1.00 89.50 86 LYS A O 1
ATOM 698 N N . SER A 1 87 ? -3.941 -0.627 2.737 1.00 87.12 87 SER A N 1
ATOM 699 C CA . SER A 1 87 ? -5.241 -1.063 2.200 1.00 87.12 87 SER A CA 1
ATOM 700 C C . SER A 1 87 ? -5.168 -2.403 1.459 1.00 87.12 87 SER A C 1
ATOM 702 O O . SER A 1 87 ? -6.143 -3.142 1.418 1.00 87.12 87 SER A O 1
ATOM 704 N N . GLN A 1 88 ? -4.016 -2.743 0.864 1.00 89.25 88 GLN A N 1
ATOM 705 C CA . GLN A 1 88 ? -3.802 -4.066 0.260 1.00 89.25 88 GLN A CA 1
ATOM 706 C C . GLN A 1 88 ? -3.700 -5.147 1.344 1.00 89.25 88 GLN A C 1
ATOM 708 O O . GLN A 1 88 ? -4.340 -6.183 1.214 1.00 89.25 88 GLN A O 1
ATOM 713 N N . LEU A 1 89 ? -2.961 -4.886 2.428 1.00 92.88 89 LEU A N 1
ATOM 714 C CA . LEU A 1 89 ? -2.840 -5.787 3.575 1.00 92.88 89 LEU A CA 1
ATOM 715 C C . LEU A 1 89 ? -4.188 -5.999 4.279 1.00 92.88 89 LEU A C 1
ATOM 717 O O . LEU A 1 89 ? -4.543 -7.133 4.577 1.00 92.88 89 LEU A O 1
ATOM 721 N N . CYS A 1 90 ? -4.957 -4.928 4.491 1.00 92.31 90 CYS A N 1
ATOM 722 C CA . CYS A 1 90 ? -6.291 -4.990 5.095 1.00 92.31 90 CYS A CA 1
ATOM 723 C C . CYS A 1 90 ? -7.268 -5.797 4.231 1.00 92.31 90 CYS A C 1
ATOM 725 O O . CYS A 1 90 ? -7.949 -6.683 4.738 1.00 92.31 90 CYS A O 1
ATOM 727 N N . GLN A 1 91 ? -7.281 -5.557 2.914 1.00 90.94 91 GLN A N 1
ATOM 728 C CA . GLN A 1 91 ? -8.120 -6.315 1.983 1.00 90.94 91 GLN A CA 1
ATOM 729 C C . GLN A 1 91 ? -7.705 -7.787 1.871 1.00 90.94 91 GLN A C 1
ATOM 731 O O . GLN A 1 91 ? -8.568 -8.655 1.751 1.00 90.94 91 GLN A O 1
ATOM 736 N N . TRP A 1 92 ? -6.400 -8.074 1.901 1.00 93.00 92 TRP A N 1
ATOM 737 C CA . TRP A 1 92 ? -5.900 -9.444 1.971 1.00 93.00 92 TRP A CA 1
ATOM 738 C C . TRP A 1 92 ? -6.395 -10.123 3.249 1.00 93.00 92 TRP A C 1
ATOM 740 O O . TRP A 1 92 ? -6.992 -11.189 3.170 1.00 93.00 92 TRP A O 1
ATOM 750 N N . LEU A 1 93 ? -6.225 -9.477 4.405 1.00 93.62 93 LEU A N 1
ATOM 751 C CA . LEU A 1 93 ? -6.636 -10.021 5.696 1.00 93.62 93 LEU A CA 1
ATOM 752 C C . LEU A 1 93 ? -8.145 -10.298 5.752 1.00 93.62 93 LEU A C 1
ATOM 754 O O . LEU A 1 93 ? -8.549 -11.351 6.236 1.00 93.62 93 LEU A O 1
ATOM 758 N N . ASP A 1 94 ? -8.963 -9.393 5.216 1.00 92.94 94 ASP A N 1
ATOM 759 C CA . ASP A 1 94 ? -10.407 -9.579 5.058 1.00 92.94 94 ASP A CA 1
ATOM 760 C C . ASP A 1 94 ? -10.722 -10.879 4.293 1.00 92.94 94 ASP A C 1
ATOM 762 O O . ASP A 1 94 ? -11.414 -11.756 4.806 1.00 92.94 94 ASP A O 1
ATOM 766 N N . TYR A 1 95 ? -10.126 -11.085 3.114 1.00 92.06 95 TYR A N 1
ATOM 767 C CA . TYR A 1 95 ? -10.344 -12.313 2.340 1.00 92.06 95 TYR A CA 1
ATOM 768 C C . TYR A 1 95 ? -9.816 -13.578 3.021 1.00 92.06 95 TYR A C 1
ATOM 770 O O . TYR A 1 95 ? -10.473 -14.622 2.966 1.00 92.06 95 TYR A O 1
ATOM 778 N N . GLU A 1 96 ? -8.669 -13.508 3.690 1.00 92.56 96 GLU A N 1
ATOM 779 C CA . GLU A 1 96 ? -8.126 -14.643 4.438 1.00 92.56 96 GLU A CA 1
ATOM 780 C C . GLU A 1 96 ? -9.044 -15.048 5.594 1.00 92.56 96 GLU A C 1
ATOM 782 O O . GLU A 1 96 ? -9.324 -16.234 5.762 1.00 92.56 96 GLU A O 1
ATOM 787 N N . LEU A 1 97 ? -9.569 -14.077 6.347 1.00 92.31 97 LEU A N 1
ATOM 788 C CA . LEU A 1 97 ? -10.484 -14.316 7.466 1.00 92.31 97 LEU A CA 1
ATOM 789 C C . LEU A 1 97 ? -11.894 -14.735 7.015 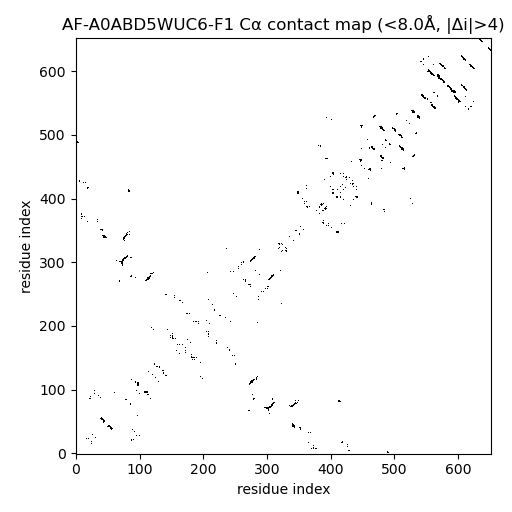1.00 92.31 97 LEU A C 1
ATOM 791 O O . LEU A 1 97 ? -12.621 -15.353 7.786 1.00 92.31 97 LEU A O 1
ATOM 795 N N . GLN A 1 98 ? -12.281 -14.468 5.765 1.00 90.31 98 GLN A N 1
ATOM 796 C CA . GLN A 1 98 ? -13.480 -15.059 5.153 1.00 90.31 98 GLN A CA 1
ATOM 797 C C . GLN A 1 98 ? -13.259 -16.505 4.672 1.00 90.31 98 GLN A C 1
ATOM 799 O O . GLN A 1 98 ? -14.206 -17.162 4.235 1.00 90.31 98 GLN A O 1
ATOM 804 N N . GLY A 1 99 ? -12.021 -17.010 4.709 1.00 88.44 99 GLY A N 1
ATOM 805 C CA . GLY A 1 99 ? -11.659 -18.309 4.138 1.00 88.44 99 GLY A CA 1
ATOM 806 C C . GLY A 1 99 ? -11.629 -18.318 2.606 1.00 88.44 99 GLY A C 1
ATOM 807 O O . GLY A 1 99 ? -11.772 -19.374 1.994 1.00 88.44 99 GLY A O 1
ATOM 808 N N . LEU A 1 100 ? -11.463 -17.147 1.981 1.00 86.94 100 LEU A N 1
ATOM 809 C CA . LEU A 1 100 ? -11.330 -16.976 0.527 1.00 86.94 100 LEU A CA 1
ATOM 810 C C . LEU A 1 100 ? -9.864 -16.977 0.062 1.00 86.94 100 LEU A C 1
ATOM 812 O O . LEU A 1 100 ? -9.597 -16.878 -1.137 1.00 86.94 100 LEU A O 1
ATOM 816 N N . GLY A 1 101 ? -8.927 -17.092 1.006 1.00 79.94 101 GLY A N 1
ATOM 817 C CA . GLY A 1 101 ? -7.499 -17.245 0.749 1.00 79.94 101 GLY A CA 1
ATOM 818 C C . GLY A 1 101 ? -7.119 -18.573 0.101 1.00 79.94 101 GLY A C 1
ATOM 819 O O . GLY A 1 101 ? -7.886 -19.536 0.095 1.00 79.94 101 GLY A O 1
ATOM 820 N N . GLN A 1 102 ? -5.906 -18.627 -0.455 1.00 69.94 102 GLN A N 1
ATOM 821 C CA . GLN A 1 102 ? -5.382 -19.848 -1.085 1.00 69.94 102 GLN A CA 1
ATOM 822 C C . GLN A 1 102 ? -5.078 -20.946 -0.057 1.00 69.94 102 GLN A C 1
ATOM 824 O O . GLN A 1 102 ? -5.276 -22.123 -0.353 1.00 69.94 102 GLN A O 1
ATOM 829 N N . ASP A 1 103 ? -4.669 -20.546 1.150 1.00 70.56 103 ASP A N 1
ATOM 830 C CA . ASP A 1 103 ? -4.363 -21.423 2.274 1.00 70.56 103 ASP A CA 1
ATOM 831 C C . ASP A 1 103 ? -5.197 -20.988 3.480 1.00 70.56 103 ASP A C 1
ATOM 833 O O . ASP A 1 103 ? -4.839 -20.038 4.169 1.00 70.56 103 ASP A O 1
ATOM 837 N N . THR A 1 104 ? -6.324 -21.660 3.732 1.00 76.62 104 THR A N 1
ATOM 838 C CA . THR A 1 104 ? -7.186 -21.364 4.887 1.00 76.62 104 THR A CA 1
ATOM 839 C C . THR A 1 104 ? -6.675 -22.103 6.131 1.00 76.62 104 THR A C 1
ATOM 841 O O . THR A 1 104 ? -6.829 -23.328 6.205 1.00 76.62 104 THR A O 1
ATOM 844 N N . PRO A 1 105 ? -6.054 -21.417 7.108 1.00 80.00 105 PRO A N 1
ATOM 845 C CA . PRO A 1 105 ? -5.671 -22.043 8.369 1.00 80.00 105 PRO A CA 1
ATOM 846 C C . PRO A 1 105 ? -6.900 -22.429 9.204 1.00 80.00 105 PRO A C 1
ATOM 848 O O . PRO A 1 105 ? -8.014 -21.958 8.979 1.00 80.00 105 PRO A O 1
ATOM 851 N N . ALA A 1 106 ? -6.689 -23.309 10.184 1.00 79.06 106 ALA A N 1
ATOM 852 C CA . ALA A 1 106 ? -7.725 -23.665 11.150 1.00 79.06 106 ALA A CA 1
ATOM 853 C C . ALA A 1 106 ? -8.088 -22.457 12.034 1.00 79.06 106 ALA A C 1
ATOM 855 O O . ALA A 1 106 ? -7.209 -21.667 12.375 1.00 79.06 106 ALA A O 1
ATOM 856 N N . GLY A 1 107 ? -9.361 -22.337 12.420 1.00 81.44 107 GLY A N 1
ATOM 857 C CA . GLY A 1 107 ? -9.854 -21.255 13.283 1.00 81.44 107 GLY A CA 1
ATOM 858 C C . GLY A 1 107 ? -10.376 -20.030 12.524 1.00 81.44 107 GLY A C 1
ATOM 859 O O . GLY A 1 107 ? -11.010 -19.165 13.122 1.00 81.44 107 GLY A O 1
ATOM 860 N N . VAL A 1 108 ? -10.190 -19.965 11.201 1.00 88.44 108 VAL A N 1
ATOM 861 C CA . VAL A 1 108 ? -10.758 -18.903 10.348 1.00 88.44 108 VAL A CA 1
ATOM 862 C C . VAL A 1 108 ? -12.283 -18.911 10.400 1.00 88.44 108 VAL A C 1
ATOM 864 O O . VAL A 1 108 ? -12.919 -17.864 10.438 1.00 88.44 108 VAL A O 1
ATOM 867 N N . GLU A 1 109 ? -12.889 -20.094 10.469 1.00 87.62 109 GLU A N 1
ATOM 868 C CA . GLU A 1 109 ? -14.332 -20.269 10.601 1.00 87.62 109 GLU A CA 1
ATOM 869 C C . GLU A 1 109 ? -14.909 -19.631 11.873 1.00 87.62 10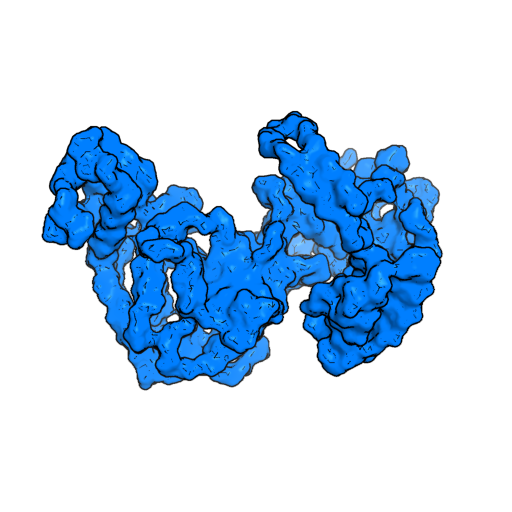9 GLU A C 1
ATOM 871 O O . GLU A 1 109 ? -16.095 -19.283 11.891 1.00 87.62 109 GLU A O 1
ATOM 876 N N . GLU A 1 110 ? -14.071 -19.446 12.895 1.00 91.06 110 GLU A N 1
ATOM 877 C CA . GLU A 1 110 ? -14.400 -18.816 14.171 1.00 91.06 110 GLU A CA 1
ATOM 878 C C . GLU A 1 110 ? -14.176 -17.297 14.149 1.00 91.06 110 GLU A C 1
ATOM 880 O O . GLU A 1 110 ? -14.354 -16.637 15.170 1.00 91.06 110 GLU A O 1
ATOM 885 N N . ARG A 1 111 ? -13.774 -16.720 13.011 1.00 92.50 111 ARG A N 1
ATOM 886 C CA . ARG A 1 111 ? -13.626 -15.275 12.821 1.00 92.50 111 ARG A CA 1
ATOM 887 C C . ARG A 1 111 ? -14.680 -14.732 11.859 1.00 92.50 111 ARG A C 1
ATOM 889 O O . ARG A 1 111 ? -15.197 -15.442 10.993 1.00 92.50 111 ARG A O 1
ATOM 896 N N . ILE A 1 112 ? -15.027 -13.459 12.036 1.00 92.81 112 ILE A N 1
ATOM 897 C CA . ILE A 1 112 ? -15.837 -12.688 11.083 1.00 92.81 112 ILE A CA 1
ATOM 898 C C . ILE A 1 112 ? -15.118 -11.365 10.826 1.00 92.81 112 ILE A C 1
ATOM 900 O O . ILE A 1 112 ? -15.085 -10.532 11.731 1.00 92.81 112 ILE A O 1
ATOM 904 N N . PRO A 1 113 ? -14.545 -11.146 9.634 1.00 93.19 113 PRO A N 1
ATOM 905 C CA . PRO A 1 113 ? -13.972 -9.853 9.301 1.00 93.19 113 PRO A CA 1
ATOM 906 C C . PRO A 1 113 ? -15.074 -8.825 9.023 1.00 93.19 113 PRO A C 1
ATOM 908 O O . PRO A 1 113 ? -16.034 -9.093 8.302 1.00 93.19 113 PRO A O 1
ATOM 911 N N . LEU A 1 114 ? -14.913 -7.643 9.609 1.00 90.50 114 LEU A N 1
ATOM 912 C CA . LEU A 1 114 ? -15.778 -6.474 9.486 1.00 90.50 114 LEU A CA 1
ATOM 913 C C . LEU A 1 114 ? -14.917 -5.350 8.903 1.00 90.50 114 LEU A C 1
ATOM 915 O O . LEU A 1 114 ? -14.252 -4.609 9.630 1.00 90.50 114 LEU A O 1
ATOM 919 N N . HIS A 1 115 ? -14.838 -5.298 7.576 1.00 88.75 115 HIS A N 1
ATOM 920 C CA . HIS A 1 115 ? -13.890 -4.443 6.870 1.00 88.75 115 HIS A CA 1
ATOM 921 C C . HIS A 1 115 ? -14.476 -3.052 6.598 1.00 88.75 115 HIS A C 1
ATOM 923 O O . HIS A 1 115 ? -15.377 -2.900 5.779 1.00 88.75 115 HIS A O 1
ATOM 929 N N . ILE A 1 116 ? -13.916 -2.044 7.267 1.00 83.62 116 ILE A N 1
ATOM 930 C CA . ILE A 1 116 ? -14.212 -0.621 7.104 1.00 83.62 116 ILE A CA 1
ATOM 931 C C . ILE A 1 116 ? -13.154 -0.011 6.182 1.00 83.62 116 ILE A C 1
ATOM 933 O O . ILE A 1 116 ? -11.976 0.140 6.531 1.00 83.62 116 ILE A O 1
ATOM 937 N N . LYS A 1 117 ? -13.592 0.331 4.975 1.00 77.25 117 LYS A N 1
ATOM 938 C CA . LYS A 1 117 ? -12.734 0.855 3.905 1.00 77.25 117 LYS A CA 1
ATOM 939 C C . LYS A 1 117 ? -12.379 2.316 4.132 1.00 77.25 117 LYS A C 1
ATOM 941 O O . LYS A 1 117 ? -13.190 3.055 4.670 1.00 77.25 117 LYS A O 1
ATOM 946 N N . ALA A 1 118 ? -11.249 2.768 3.583 1.00 70.12 118 ALA A N 1
ATOM 947 C CA . ALA A 1 118 ? -10.851 4.181 3.646 1.00 70.12 118 ALA A CA 1
ATOM 948 C C . ALA A 1 118 ? -11.942 5.165 3.162 1.00 70.12 118 ALA A C 1
ATOM 950 O O . ALA A 1 118 ? -12.117 6.232 3.735 1.00 70.12 118 ALA A O 1
ATOM 951 N N . SER A 1 119 ? -12.736 4.776 2.155 1.00 63.16 119 SER A N 1
ATOM 952 C CA . SER A 1 119 ? -13.833 5.596 1.626 1.00 63.16 119 SER A CA 1
ATOM 953 C C . SER A 1 119 ? -15.083 5.645 2.518 1.00 63.16 119 SER A C 1
ATOM 955 O O . SER A 1 119 ? -15.979 6.451 2.275 1.00 63.16 119 SER A O 1
ATOM 957 N N . GLU A 1 120 ? -15.211 4.760 3.511 1.00 68.44 120 GLU A N 1
ATOM 958 C CA . GLU A 1 120 ? -16.406 4.631 4.355 1.00 68.44 120 GLU A CA 1
ATOM 959 C C . GLU A 1 120 ? -16.377 5.621 5.521 1.00 68.44 120 GLU A C 1
ATOM 961 O O . GLU A 1 120 ? -16.273 5.259 6.688 1.00 68.44 120 GLU A O 1
ATOM 966 N N . THR A 1 121 ? -16.498 6.908 5.200 1.00 63.62 121 THR A N 1
ATOM 967 C CA . THR A 1 121 ? -16.269 7.990 6.171 1.00 63.62 121 THR A CA 1
ATOM 968 C C . THR A 1 121 ? -17.449 8.314 7.092 1.00 63.62 121 THR A C 1
ATOM 970 O O . THR A 1 121 ? -17.330 9.102 8.043 1.00 63.62 121 THR A O 1
ATOM 973 N N . SER A 1 122 ? -18.608 7.708 6.825 1.00 62.72 122 SER A N 1
ATOM 974 C CA . SER A 1 122 ? -19.835 7.903 7.595 1.00 62.72 122 SER A CA 1
ATOM 975 C C . SER A 1 122 ? -19.981 6.851 8.691 1.00 62.72 122 SER A C 1
ATOM 977 O O . SER A 1 122 ? -19.890 5.655 8.420 1.00 62.72 122 SER A O 1
ATOM 979 N N . LEU A 1 123 ? -20.335 7.286 9.900 1.00 67.81 123 LEU A N 1
ATOM 980 C CA . LEU A 1 123 ? -20.612 6.384 11.018 1.00 67.81 123 LEU A CA 1
ATOM 981 C C . LEU A 1 123 ? -21.714 5.358 10.706 1.00 67.81 123 LEU A C 1
ATOM 983 O O . LEU A 1 123 ? -21.612 4.211 11.118 1.00 67.81 123 LEU A O 1
ATOM 987 N N . GLU A 1 124 ? -22.748 5.757 9.967 1.00 69.94 124 GLU A N 1
ATOM 988 C CA . GLU A 1 124 ? -23.818 4.856 9.530 1.00 69.94 124 GLU A CA 1
ATOM 989 C C . GLU A 1 124 ? -23.251 3.615 8.840 1.00 69.94 124 GLU A C 1
ATOM 991 O O . GLU A 1 124 ? -23.530 2.508 9.280 1.00 69.94 124 GLU A O 1
ATOM 996 N N . ARG A 1 125 ? -22.376 3.800 7.843 1.00 72.38 125 ARG A N 1
ATOM 997 C CA . ARG A 1 125 ? -21.708 2.695 7.140 1.00 72.38 125 ARG A CA 1
ATOM 998 C C . ARG A 1 125 ? -20.924 1.796 8.081 1.00 72.38 125 ARG A C 1
ATOM 1000 O O . ARG A 1 125 ? -21.019 0.586 7.968 1.00 72.38 125 ARG A O 1
ATOM 1007 N N . ILE A 1 126 ? -20.203 2.379 9.034 1.00 75.38 126 ILE A N 1
ATOM 1008 C CA . ILE A 1 126 ? -19.448 1.613 10.029 1.00 75.38 126 ILE A CA 1
ATOM 1009 C C . ILE A 1 126 ? -20.390 0.736 10.857 1.00 75.38 126 ILE A C 1
ATOM 1011 O O . ILE A 1 126 ? -20.136 -0.453 11.018 1.00 75.38 126 ILE A O 1
ATOM 1015 N N . VAL A 1 127 ? -21.493 1.289 11.364 1.00 76.06 127 VAL A N 1
ATOM 1016 C CA . VAL A 1 127 ? -22.438 0.508 12.171 1.00 76.06 127 VAL A CA 1
ATOM 1017 C C . VAL A 1 127 ? -23.221 -0.496 11.328 1.00 76.06 127 VAL A C 1
ATOM 1019 O O . VAL A 1 127 ? -23.453 -1.604 11.800 1.00 76.06 127 VAL A O 1
ATOM 1022 N N . GLU A 1 128 ? -23.581 -0.157 10.089 1.00 79.12 128 GLU A N 1
ATOM 1023 C CA . GLU A 1 128 ? -24.141 -1.102 9.117 1.00 79.12 128 GLU A CA 1
ATOM 1024 C C . GLU A 1 128 ? -23.195 -2.294 8.923 1.00 79.12 128 GLU A C 1
ATOM 1026 O O . GLU A 1 128 ? -23.634 -3.430 9.071 1.00 79.12 128 GLU A O 1
ATOM 1031 N N . THR A 1 129 ? -21.895 -2.058 8.708 1.00 83.81 129 THR A N 1
ATOM 1032 C CA . THR A 1 129 ? -20.879 -3.117 8.576 1.00 83.81 129 THR A CA 1
ATOM 1033 C C . THR A 1 129 ? -20.802 -3.998 9.828 1.00 83.81 129 THR A C 1
ATOM 1035 O O . THR A 1 129 ? -20.645 -5.212 9.717 1.00 83.81 129 THR A O 1
ATOM 1038 N N . LEU A 1 130 ? -20.951 -3.423 11.028 1.00 83.12 130 LEU A N 1
ATOM 1039 C CA . LEU A 1 130 ? -20.969 -4.187 12.283 1.00 83.12 130 LEU A CA 1
ATOM 1040 C C . LEU A 1 130 ? -22.275 -4.976 12.497 1.00 83.12 130 LEU A C 1
ATOM 1042 O O . LEU A 1 130 ? -22.245 -6.029 13.134 1.00 83.12 130 LEU A O 1
ATOM 1046 N N . ALA A 1 131 ? -23.407 -4.470 12.006 1.00 83.62 131 ALA A N 1
ATOM 1047 C CA . ALA A 1 131 ? -24.747 -5.010 12.248 1.00 83.62 131 ALA A CA 1
ATOM 1048 C C . ALA A 1 131 ? -25.217 -6.003 11.169 1.00 83.62 131 ALA A C 1
ATOM 1050 O O . ALA A 1 131 ? -25.993 -6.916 11.466 1.00 83.62 131 ALA A O 1
ATOM 1051 N N . GLU A 1 132 ? -24.747 -5.854 9.928 1.00 86.88 132 GLU A N 1
ATOM 1052 C CA . GLU A 1 132 ? -25.162 -6.656 8.772 1.00 86.88 132 GLU A CA 1
ATOM 1053 C C . GLU A 1 132 ? -24.983 -8.170 8.999 1.00 86.88 132 GLU A C 1
ATOM 1055 O O . GLU A 1 132 ? -25.950 -8.908 8.772 1.00 86.88 132 GLU A O 1
ATOM 1060 N N . PRO A 1 133 ? -23.842 -8.673 9.518 1.00 86.94 133 PRO A N 1
ATOM 1061 C CA . PRO A 1 133 ? -23.671 -10.110 9.757 1.00 86.94 133 PRO A CA 1
ATOM 1062 C C . PRO A 1 133 ? -24.605 -10.672 10.834 1.00 86.94 133 PRO A C 1
ATOM 1064 O O . PRO A 1 133 ? -24.911 -11.866 10.816 1.00 86.94 133 PRO A O 1
ATOM 1067 N N . LEU A 1 134 ? -25.079 -9.816 11.744 1.00 86.31 134 LEU A N 1
ATOM 1068 C CA . LEU A 1 134 ? -26.045 -10.157 12.791 1.00 86.31 134 LEU A CA 1
ATOM 1069 C C . LEU A 1 134 ? -27.496 -10.113 12.281 1.00 86.31 134 LEU A C 1
ATOM 1071 O O . LEU A 1 134 ? -28.413 -10.576 12.958 1.00 86.31 134 LEU A O 1
ATOM 1075 N N . GLY A 1 135 ? -27.737 -9.556 11.088 1.00 80.50 135 GLY A N 1
ATOM 1076 C CA . GLY A 1 135 ? -29.083 -9.328 10.561 1.00 80.50 135 GLY A CA 1
ATOM 1077 C C . GLY A 1 135 ? -29.874 -8.279 11.351 1.00 80.50 135 GLY A C 1
ATOM 1078 O O . GLY A 1 135 ? -31.108 -8.321 11.356 1.00 80.50 135 GLY A O 1
ATOM 1079 N N . ILE A 1 136 ? -29.175 -7.366 12.031 1.00 80.94 136 ILE A N 1
ATOM 1080 C CA . ILE A 1 136 ? -29.765 -6.249 12.772 1.00 80.94 136 ILE A CA 1
ATOM 1081 C C . ILE A 1 136 ? -29.888 -5.050 11.832 1.00 80.94 136 ILE A C 1
ATOM 1083 O O . ILE A 1 136 ? -28.959 -4.733 11.097 1.00 80.94 136 ILE A O 1
ATOM 1087 N N . ASP A 1 137 ? -31.031 -4.370 11.883 1.00 73.56 137 ASP A N 1
ATOM 1088 C CA . ASP A 1 137 ? -31.225 -3.070 11.238 1.00 73.56 137 ASP A CA 1
ATOM 1089 C C . ASP A 1 137 ? -30.917 -1.970 12.271 1.00 73.56 137 ASP A C 1
ATOM 1091 O O . ASP A 1 137 ? -31.687 -1.819 13.230 1.00 73.56 137 ASP A O 1
ATOM 1095 N N . PRO A 1 138 ? -29.769 -1.273 12.180 1.00 69.94 138 PRO A N 1
ATOM 1096 C CA . PRO A 1 138 ? -29.393 -0.284 13.179 1.00 69.94 138 PRO A CA 1
ATOM 1097 C C . PRO A 1 138 ? -30.288 0.961 13.079 1.00 69.94 138 PRO A C 1
ATOM 1099 O O . PRO A 1 138 ? -30.446 1.556 12.017 1.00 69.94 138 PRO A O 1
ATOM 1102 N N . GLU A 1 139 ? -30.845 1.417 14.206 1.00 63.19 139 GLU A N 1
ATOM 1103 C CA . GLU A 1 139 ? -31.639 2.656 14.268 1.00 63.19 139 GLU A CA 1
ATOM 1104 C C . GLU A 1 139 ? -30.738 3.912 14.237 1.00 63.19 139 GLU A C 1
ATOM 1106 O O . GLU A 1 139 ? -30.650 4.653 15.215 1.00 63.19 139 GLU A O 1
ATOM 1111 N N . ILE A 1 140 ? -30.048 4.169 13.120 1.00 64.00 140 ILE A N 1
ATOM 1112 C CA . ILE A 1 140 ? -29.186 5.352 12.943 1.00 64.00 140 ILE A CA 1
ATOM 1113 C C . ILE A 1 140 ? -29.815 6.322 11.948 1.00 64.00 140 ILE A C 1
ATOM 1115 O O . ILE A 1 140 ? -30.286 5.943 10.878 1.00 64.00 140 ILE A O 1
ATOM 1119 N N . SER A 1 141 ? -29.835 7.610 12.298 1.00 59.94 141 SER A N 1
ATOM 1120 C CA . SER A 1 141 ? -30.316 8.645 11.381 1.00 59.94 141 SER A CA 1
ATOM 1121 C C . SER A 1 141 ? -29.223 9.026 10.383 1.00 59.94 141 SER A C 1
ATOM 1123 O O . SER A 1 141 ? -28.155 9.481 10.791 1.00 59.94 141 SER A O 1
ATOM 1125 N N . GLN A 1 142 ? -29.508 8.911 9.080 1.00 59.09 142 GLN A N 1
ATOM 1126 C CA . GLN A 1 142 ? -28.565 9.291 8.021 1.00 59.09 142 GLN A CA 1
ATOM 1127 C C . GLN A 1 142 ? -28.192 10.767 8.130 1.00 59.09 142 GLN A C 1
ATOM 1129 O O . GLN A 1 142 ? -29.053 11.637 7.972 1.00 59.09 142 GLN A O 1
ATOM 1134 N N . VAL A 1 143 ? -26.909 11.071 8.338 1.00 61.12 143 VAL A N 1
ATOM 1135 C CA . VAL A 1 143 ? -26.455 12.461 8.498 1.00 61.12 143 VAL A CA 1
ATOM 1136 C C . VAL A 1 143 ? -26.739 13.293 7.245 1.00 61.12 143 VAL A C 1
ATOM 1138 O O . VAL A 1 143 ? -27.128 14.451 7.368 1.00 61.12 143 VAL A O 1
ATOM 1141 N N . SER A 1 144 ? -26.638 12.701 6.052 1.00 59.44 144 SER A N 1
ATOM 1142 C CA . SER A 1 144 ? -26.994 13.322 4.764 1.00 59.44 144 SER A CA 1
ATOM 1143 C C . SER A 1 144 ? -28.487 13.657 4.634 1.00 59.44 144 SER A C 1
ATOM 1145 O O . SER A 1 144 ? -28.858 14.586 3.921 1.00 59.44 144 SER A O 1
ATOM 1147 N N . GLY A 1 145 ? -29.358 12.936 5.347 1.00 64.56 145 GLY A N 1
ATOM 1148 C CA . GLY A 1 145 ? -30.806 13.150 5.351 1.00 64.56 145 GLY A CA 1
ATOM 1149 C C . GLY A 1 145 ? -31.298 14.146 6.405 1.00 64.56 145 GLY A C 1
ATOM 1150 O O . GLY A 1 145 ? -32.485 14.491 6.417 1.00 64.56 145 GLY A O 1
ATOM 1151 N N . LEU A 1 146 ? -30.422 14.604 7.305 1.00 76.69 146 LEU A N 1
ATOM 1152 C CA . LEU A 1 146 ? -30.784 15.537 8.367 1.00 76.69 146 LEU A CA 1
ATOM 1153 C C . LEU A 1 146 ? -30.836 16.983 7.860 1.00 76.69 146 LEU A C 1
ATOM 1155 O O . LEU A 1 146 ? -30.024 17.417 7.052 1.00 76.69 146 LEU A O 1
ATOM 1159 N N . ASP A 1 147 ? -31.787 17.754 8.385 1.00 81.31 147 ASP A N 1
ATOM 1160 C CA . ASP A 1 147 ? -31.901 19.194 8.135 1.00 81.31 147 ASP A CA 1
ATOM 1161 C C . ASP A 1 147 ? -30.813 19.937 8.939 1.00 81.31 147 ASP A C 1
ATOM 1163 O O . ASP A 1 147 ? -30.897 19.950 10.177 1.00 81.31 147 ASP A O 1
ATOM 1167 N N . PRO A 1 148 ? -29.816 20.572 8.285 1.00 86.06 148 PRO A N 1
ATOM 1168 C CA . PRO A 1 148 ? -28.685 21.203 8.968 1.00 86.06 148 PRO A CA 1
ATOM 1169 C C . PRO A 1 148 ? -29.108 22.259 9.982 1.00 86.06 148 PRO A C 1
ATOM 1171 O O . PRO A 1 148 ? -28.519 22.368 11.056 1.00 86.06 148 PRO A O 1
ATOM 1174 N N . SER A 1 149 ? -30.174 23.011 9.689 1.00 86.81 149 SER A N 1
ATOM 1175 C CA . SER A 1 149 ? -30.704 24.006 10.617 1.00 86.81 149 SER A CA 1
ATOM 1176 C C . SER A 1 149 ? -31.299 23.352 11.856 1.00 86.81 149 SER A C 1
ATOM 1178 O O . SER A 1 149 ? -31.129 23.869 12.959 1.00 86.81 149 SER A O 1
ATOM 1180 N N . LYS A 1 150 ? -32.001 22.223 11.718 1.00 85.38 150 LYS A N 1
ATOM 1181 C CA . LYS A 1 150 ? -32.553 21.516 12.885 1.00 85.38 150 LYS A CA 1
ATOM 1182 C C . LYS A 1 150 ? -31.456 20.902 13.740 1.00 85.38 150 LYS A C 1
ATOM 1184 O O . LYS A 1 150 ? -31.545 21.002 14.960 1.00 85.38 150 LYS A O 1
ATOM 1189 N N . VAL A 1 151 ? -30.437 20.313 13.117 1.00 84.81 151 VAL A N 1
ATOM 1190 C CA . VAL A 1 151 ? -29.305 19.713 13.832 1.00 84.81 151 VAL A CA 1
ATOM 1191 C C . VAL A 1 151 ? -28.507 20.783 14.571 1.00 84.81 151 VAL A C 1
ATOM 1193 O O . VAL A 1 151 ? -28.316 20.654 15.775 1.00 84.81 151 VAL A O 1
ATOM 1196 N N . ALA A 1 152 ? -28.130 21.877 13.904 1.00 88.12 152 ALA A N 1
ATOM 1197 C CA . ALA A 1 152 ? -27.404 22.979 14.537 1.00 88.12 152 ALA A CA 1
ATOM 1198 C C . ALA A 1 152 ? -28.177 23.574 15.727 1.00 88.12 152 ALA A C 1
ATOM 1200 O O . ALA A 1 152 ? -27.614 23.758 16.804 1.00 88.12 152 ALA A O 1
ATOM 1201 N N . ASN A 1 153 ? -29.488 23.799 15.569 1.00 87.12 153 ASN A N 1
ATOM 1202 C CA . ASN A 1 153 ? -30.341 24.269 16.663 1.00 87.12 153 ASN A CA 1
ATOM 1203 C C . ASN A 1 153 ? -30.422 23.259 17.815 1.00 87.12 153 ASN A C 1
ATOM 1205 O O . ASN A 1 153 ? -30.425 23.663 18.977 1.00 87.12 153 ASN A O 1
ATOM 1209 N N . ALA A 1 154 ? -30.502 21.960 17.517 1.00 85.50 154 ALA A N 1
ATOM 1210 C CA . ALA A 1 154 ? -30.538 20.916 18.534 1.00 85.50 154 ALA A CA 1
ATOM 1211 C C . ALA A 1 154 ? -29.219 20.849 19.319 1.00 85.50 154 ALA A C 1
ATOM 1213 O O . ALA A 1 154 ? -29.262 20.812 20.546 1.00 85.50 154 ALA A O 1
ATOM 1214 N N . ILE A 1 155 ? -28.068 20.922 18.639 1.00 86.44 155 ILE A N 1
ATOM 1215 C CA . ILE A 1 155 ? -26.747 20.999 19.283 1.00 86.44 155 ILE A CA 1
ATOM 1216 C C . ILE A 1 155 ? -26.673 22.231 20.185 1.00 86.44 155 ILE A C 1
ATOM 1218 O O . ILE A 1 155 ? -26.371 22.089 21.363 1.00 86.44 155 ILE A O 1
ATOM 1222 N N . ALA A 1 156 ? -26.993 23.424 19.670 1.00 87.38 156 ALA A N 1
ATOM 1223 C CA . ALA A 1 156 ? -26.930 24.664 20.445 1.00 87.38 156 ALA A CA 1
ATOM 1224 C C . ALA A 1 156 ? -27.864 24.630 21.669 1.00 87.38 156 ALA A C 1
ATOM 1226 O O . ALA A 1 156 ? -27.467 25.001 22.772 1.00 87.38 156 ALA A O 1
ATOM 1227 N N . THR A 1 157 ? -29.085 24.112 21.499 1.00 86.81 157 THR A N 1
ATOM 1228 C CA . THR A 1 157 ? -30.052 23.953 22.598 1.00 86.81 157 THR A CA 1
ATOM 1229 C C . THR A 1 157 ? -29.536 22.979 23.658 1.00 86.81 157 THR A C 1
ATOM 1231 O O . THR A 1 157 ? -29.630 23.264 24.850 1.00 86.81 157 THR A O 1
ATOM 1234 N N . ASN A 1 158 ? -28.975 21.840 23.241 1.00 84.81 158 ASN A N 1
ATOM 1235 C CA . ASN A 1 158 ? -28.427 20.842 24.158 1.00 84.81 158 ASN A CA 1
ATOM 1236 C C . ASN A 1 158 ? -27.165 21.345 24.866 1.00 84.81 158 ASN A C 1
ATOM 1238 O O . ASN A 1 158 ? -26.990 21.061 26.047 1.00 84.81 158 ASN A O 1
ATOM 1242 N N . LEU A 1 159 ? -26.331 22.127 24.179 1.00 86.12 159 LEU A N 1
ATOM 1243 C CA . LEU A 1 159 ? -25.138 22.745 24.743 1.00 86.12 159 LEU A CA 1
ATOM 1244 C C . LEU A 1 159 ? -25.499 23.803 25.795 1.00 86.12 159 LEU A C 1
ATOM 1246 O O . LEU A 1 159 ? -24.927 23.783 26.875 1.00 86.12 159 LEU A O 1
ATOM 1250 N N . SER A 1 160 ? -26.486 24.668 25.537 1.00 84.12 160 SER A N 1
ATOM 1251 C CA . SER A 1 160 ? -26.992 25.632 26.535 1.00 84.12 160 SER A CA 1
ATOM 1252 C C . SER A 1 160 ? -27.627 24.922 27.742 1.00 84.12 160 SER A C 1
ATOM 1254 O O . SER A 1 160 ? -27.383 25.282 28.893 1.00 84.12 160 SER A O 1
ATOM 1256 N N . ALA A 1 161 ? -28.398 23.854 27.505 1.00 83.81 161 ALA A N 1
ATOM 1257 C CA . ALA A 1 161 ? -29.058 23.106 28.575 1.00 83.81 161 ALA A CA 1
ATOM 1258 C C . ALA A 1 161 ? -28.103 22.218 29.395 1.00 83.81 161 ALA A C 1
ATOM 1260 O O . ALA A 1 161 ? -28.345 21.986 30.582 1.00 83.81 161 ALA A O 1
ATOM 1261 N N . ASN A 1 162 ? -27.061 21.676 28.764 1.00 82.62 162 ASN A N 1
ATOM 1262 C CA . ASN A 1 162 ? -26.087 20.773 29.367 1.00 82.62 162 ASN A CA 1
ATOM 1263 C C . ASN A 1 162 ? -24.690 20.981 28.749 1.00 82.62 162 ASN A C 1
ATOM 1265 O O . ASN A 1 162 ? -24.250 20.176 27.919 1.00 82.62 162 ASN A O 1
ATOM 1269 N N . PRO A 1 163 ? -23.976 22.037 29.168 1.00 73.56 163 PRO A N 1
ATOM 1270 C CA . PRO A 1 163 ? -22.689 22.405 28.584 1.00 73.56 163 PRO A CA 1
ATOM 1271 C C . PRO A 1 163 ? -21.547 21.463 28.978 1.00 73.56 163 PRO A C 1
ATOM 1273 O O . PRO A 1 163 ? -20.480 21.519 28.384 1.00 73.56 163 PRO A O 1
ATOM 1276 N N . GLY A 1 164 ? -21.758 20.577 29.954 1.00 75.25 164 GLY A N 1
ATOM 1277 C CA . GLY A 1 164 ? -20.717 19.701 30.479 1.00 75.25 164 GLY A CA 1
ATOM 1278 C C . GLY A 1 164 ? -19.861 20.380 31.550 1.00 75.25 164 GLY A C 1
ATOM 1279 O O . GLY A 1 164 ? -19.718 21.600 31.602 1.00 75.25 164 GLY A O 1
ATOM 1280 N N . GLN A 1 165 ? -19.273 19.567 32.430 1.00 72.31 165 GLN A N 1
ATOM 1281 C CA . GLN A 1 165 ? -18.664 20.019 33.689 1.00 72.31 165 GLN A CA 1
ATOM 1282 C C . GLN A 1 165 ? -17.514 21.025 33.502 1.00 72.31 165 GLN A C 1
ATOM 1284 O O . GLN A 1 165 ? -17.268 21.871 34.356 1.00 72.31 165 GLN A O 1
ATOM 1289 N N . LYS A 1 166 ? -16.801 20.940 32.373 1.00 69.50 166 LYS A N 1
ATOM 1290 C CA . LYS A 1 166 ? -15.675 21.826 32.040 1.00 69.50 166 LYS A CA 1
ATOM 1291 C C . LYS A 1 166 ? -16.106 23.155 31.398 1.00 69.50 166 LYS A C 1
ATOM 1293 O O . LYS A 1 166 ? -15.273 24.051 31.294 1.00 69.50 166 LYS A O 1
ATOM 1298 N N . LEU A 1 167 ? -17.369 23.283 30.981 1.00 71.50 167 LEU A N 1
ATOM 1299 C CA . LEU A 1 167 ? -17.960 24.510 30.429 1.00 71.50 167 LEU A CA 1
ATOM 1300 C C . LEU A 1 167 ? -19.035 25.112 31.346 1.00 71.50 167 LEU A C 1
ATOM 1302 O O . LEU A 1 167 ? -19.655 26.096 30.962 1.00 71.50 167 LEU A O 1
ATOM 1306 N N . GLU A 1 168 ? -19.252 24.569 32.550 1.00 67.50 168 GLU A N 1
ATOM 1307 C CA . GLU A 1 168 ? -20.248 25.094 33.503 1.00 67.50 168 GLU A CA 1
ATOM 1308 C C . GLU A 1 168 ? -20.025 26.577 33.845 1.00 67.50 168 GLU A C 1
ATOM 1310 O O . GLU A 1 168 ? -20.987 27.313 34.048 1.00 67.50 168 GLU A O 1
ATOM 1315 N N . ASP A 1 169 ? -18.764 27.017 33.870 1.00 66.38 169 ASP A N 1
ATOM 1316 C CA . ASP A 1 169 ? -18.381 28.406 34.146 1.00 66.38 169 ASP A CA 1
ATOM 1317 C C . ASP A 1 169 ? -18.290 29.280 32.875 1.00 66.38 169 ASP A C 1
ATOM 1319 O O . ASP A 1 169 ? -17.988 30.474 32.963 1.00 66.38 169 ASP A O 1
ATOM 1323 N N . ALA A 1 170 ? -18.505 28.706 31.686 1.00 70.12 170 ALA A N 1
ATOM 1324 C CA . ALA A 1 170 ? -18.489 29.438 30.425 1.00 70.12 170 ALA A CA 1
ATOM 1325 C C . ALA A 1 170 ? -19.872 30.038 30.123 1.00 70.12 170 ALA A C 1
ATOM 1327 O O . ALA A 1 170 ? -20.901 29.401 30.335 1.00 70.12 170 ALA A O 1
ATOM 1328 N N . ASP A 1 171 ? -19.904 31.260 29.582 1.00 75.19 171 ASP A N 1
ATOM 1329 C CA . ASP A 1 171 ? -21.149 31.886 29.119 1.00 75.19 171 ASP A CA 1
ATOM 1330 C C . ASP A 1 171 ? -21.529 31.333 27.735 1.00 75.19 171 ASP A C 1
ATOM 1332 O O . ASP A 1 171 ? -21.201 31.885 26.683 1.00 75.19 171 ASP A O 1
ATOM 1336 N N . ILE A 1 172 ? -22.147 30.153 27.748 1.00 80.81 172 ILE A N 1
ATOM 1337 C CA . ILE A 1 172 ? -22.511 29.397 26.545 1.00 80.81 172 ILE A CA 1
ATOM 1338 C C . ILE A 1 172 ? -23.587 30.123 25.739 1.00 80.81 172 ILE A C 1
ATOM 1340 O O . ILE A 1 172 ? -23.544 30.104 24.509 1.00 80.81 172 ILE A O 1
ATOM 1344 N N . ASP A 1 173 ? -24.496 30.825 26.411 1.00 80.56 173 ASP A N 1
ATOM 1345 C CA . ASP A 1 173 ? -25.523 31.626 25.751 1.00 80.56 173 ASP A CA 1
ATOM 1346 C C . ASP A 1 173 ? -24.883 32.790 24.981 1.00 80.56 173 ASP A C 1
ATOM 1348 O O . ASP A 1 173 ? -25.250 33.040 23.832 1.00 80.56 173 ASP A O 1
ATOM 1352 N N . GLN A 1 174 ? -23.841 33.424 25.536 1.00 79.56 174 GLN A N 1
ATOM 1353 C CA . GLN A 1 174 ? -23.053 34.422 24.809 1.00 79.56 174 GLN A CA 1
ATOM 1354 C C . GLN A 1 174 ? -22.383 33.828 23.557 1.00 79.56 174 GLN A C 1
ATOM 1356 O O . GLN A 1 174 ? -22.398 34.446 22.492 1.00 79.56 174 GLN A O 1
ATOM 1361 N N . ILE A 1 175 ? -21.827 32.615 23.642 1.00 80.06 175 ILE A N 1
ATOM 1362 C CA . ILE A 1 175 ? -21.212 31.927 22.491 1.00 80.06 175 ILE A CA 1
ATOM 1363 C C . ILE A 1 175 ? -22.255 31.641 21.402 1.00 80.06 175 ILE A C 1
ATOM 1365 O O . ILE A 1 175 ? -21.976 31.818 20.213 1.00 80.06 175 ILE A O 1
ATOM 1369 N N . ILE A 1 176 ? -23.457 31.222 21.797 1.00 82.94 176 ILE A N 1
ATOM 1370 C CA . ILE A 1 176 ? -24.546 30.902 20.871 1.00 82.94 176 ILE A CA 1
ATOM 1371 C C . ILE A 1 176 ? -25.093 32.162 20.197 1.00 82.94 176 ILE A C 1
ATOM 1373 O O . ILE A 1 176 ? -25.243 32.170 18.974 1.00 82.94 176 ILE A O 1
ATOM 1377 N N . GLU A 1 177 ? -25.373 33.213 20.970 1.00 84.06 177 GLU A N 1
ATOM 1378 C CA . GLU A 1 177 ? -26.028 34.429 20.481 1.00 84.06 177 GLU A CA 1
ATOM 1379 C C . GLU A 1 177 ? -25.045 35.426 19.847 1.00 84.06 177 GLU A C 1
ATOM 1381 O O . GLU A 1 177 ? -25.258 35.869 18.719 1.00 84.06 177 GLU A O 1
ATOM 1386 N N . GLU A 1 178 ? -23.963 35.789 20.544 1.00 80.00 178 GLU A N 1
ATOM 1387 C CA . GLU A 1 178 ? -22.999 36.800 20.079 1.00 80.00 178 GLU A CA 1
ATOM 1388 C C . GLU A 1 178 ? -21.914 36.200 19.173 1.00 80.00 178 GLU A C 1
ATOM 1390 O O . GLU A 1 178 ? -21.438 36.858 18.243 1.00 80.00 178 GLU A O 1
ATOM 1395 N N . GLY A 1 179 ? -21.538 34.940 19.414 1.00 77.44 179 GLY A N 1
ATOM 1396 C CA . GLY A 1 179 ? -20.610 34.192 18.560 1.00 77.44 179 GLY A CA 1
ATOM 1397 C C . GLY A 1 179 ? -21.241 33.693 17.254 1.00 77.44 179 GLY A C 1
ATOM 1398 O O . GLY A 1 179 ? -20.521 33.428 16.287 1.00 77.44 179 GLY A O 1
ATOM 1399 N N . ASP A 1 180 ? -22.576 33.639 17.186 1.00 84.94 180 ASP A N 1
ATOM 1400 C CA . ASP A 1 180 ? -23.340 33.096 16.054 1.00 84.94 180 ASP A CA 1
ATOM 1401 C C . ASP A 1 180 ? -23.000 31.615 15.777 1.00 84.94 180 ASP A C 1
ATOM 1403 O O . ASP A 1 180 ? -22.869 31.169 14.633 1.00 84.94 180 ASP A O 1
ATOM 1407 N N . LEU A 1 181 ? -22.820 30.843 16.858 1.00 85.75 181 LEU A N 1
ATOM 1408 C CA . LEU A 1 181 ? -22.431 29.430 16.807 1.00 85.75 181 LEU A CA 1
ATOM 1409 C C . LEU A 1 181 ? -23.429 28.584 16.005 1.00 85.75 181 LEU A C 1
ATOM 1411 O O . LEU A 1 181 ? -23.033 27.666 15.295 1.00 85.75 181 LEU A O 1
ATOM 1415 N N . THR A 1 182 ? -24.725 28.888 16.093 1.00 88.25 182 THR A N 1
ATOM 1416 C CA . THR A 1 182 ? -25.766 28.117 15.393 1.00 88.25 182 THR A CA 1
ATOM 1417 C C . THR A 1 182 ? -25.621 28.219 13.874 1.00 88.25 182 THR A C 1
ATOM 1419 O O . THR A 1 182 ? -25.732 27.212 13.176 1.00 88.25 182 THR A O 1
ATOM 1422 N N . GLU A 1 183 ? -25.354 29.416 13.347 1.00 87.62 183 GLU A N 1
ATOM 1423 C CA . GLU A 1 183 ? -25.180 29.629 11.907 1.00 87.62 183 GLU A CA 1
ATOM 1424 C C . GLU A 1 183 ? -23.869 29.019 11.401 1.00 87.62 183 GLU A C 1
ATOM 1426 O O . GLU A 1 183 ? -23.830 28.425 10.322 1.00 87.62 183 GLU A O 1
ATOM 1431 N N . MET A 1 184 ? -22.814 29.102 12.215 1.00 86.38 184 MET A N 1
ATOM 1432 C CA . MET A 1 184 ? -21.536 28.441 11.960 1.00 86.38 184 MET A CA 1
ATOM 1433 C C . MET A 1 184 ? -21.704 26.918 11.879 1.00 86.38 184 MET A C 1
ATOM 1435 O O . MET A 1 184 ? -21.360 26.321 10.861 1.00 86.38 184 MET A O 1
ATOM 1439 N N . LEU A 1 185 ? -22.336 26.295 12.881 1.00 87.00 185 LEU A N 1
ATOM 1440 C CA . LEU A 1 185 ? -22.637 24.860 12.874 1.00 87.00 185 LEU A CA 1
ATOM 1441 C C . LEU A 1 185 ? -23.507 24.466 11.678 1.00 87.00 185 LEU A C 1
ATOM 1443 O O . LEU A 1 185 ? -23.239 23.451 11.046 1.00 87.00 185 LEU A O 1
ATOM 1447 N N . ARG A 1 186 ? -24.517 25.270 11.319 1.00 89.44 186 ARG A N 1
ATOM 1448 C CA . ARG A 1 186 ? -25.348 25.022 10.129 1.00 89.44 186 ARG A CA 1
ATOM 1449 C C . ARG A 1 186 ? -24.493 24.976 8.859 1.00 89.44 186 ARG A C 1
ATOM 1451 O O . ARG A 1 186 ? -24.614 24.028 8.087 1.00 89.44 186 ARG A O 1
ATOM 1458 N N . SER A 1 187 ? -23.640 25.981 8.655 1.00 85.31 187 SER A N 1
ATOM 1459 C CA . SER A 1 187 ? -22.725 26.052 7.508 1.00 85.31 187 SER A CA 1
ATOM 1460 C C . SER A 1 187 ? -21.765 24.861 7.473 1.00 85.31 187 SER A C 1
ATOM 1462 O O . SER A 1 187 ? -21.567 24.264 6.415 1.00 85.31 187 SER A O 1
ATOM 1464 N N . ASN A 1 188 ? -21.209 24.485 8.623 1.00 82.81 188 ASN A N 1
ATOM 1465 C CA . ASN A 1 188 ? -20.239 23.398 8.723 1.00 82.81 188 ASN A CA 1
ATOM 1466 C C . ASN A 1 188 ? -20.894 22.029 8.501 1.00 82.81 188 ASN A C 1
ATOM 1468 O O . ASN A 1 188 ? -20.349 21.213 7.767 1.00 82.81 188 ASN A O 1
ATOM 1472 N N . ILE A 1 189 ? -22.112 21.803 9.008 1.00 81.56 189 ILE A N 1
ATOM 1473 C CA . ILE A 1 189 ? -22.898 20.592 8.717 1.00 81.56 189 ILE A CA 1
ATOM 1474 C C . ILE A 1 189 ? -23.245 20.513 7.221 1.00 81.56 189 ILE A C 1
ATOM 1476 O O . ILE A 1 189 ? -23.146 19.443 6.630 1.00 81.56 189 ILE A O 1
ATOM 1480 N N . GLU A 1 190 ? -23.600 21.628 6.573 1.00 83.56 190 GLU A N 1
ATOM 1481 C CA . GLU A 1 190 ? -23.855 21.665 5.122 1.00 83.56 190 GLU A CA 1
ATOM 1482 C C . GLU A 1 190 ? -22.604 21.380 4.283 1.00 83.56 190 GLU A C 1
ATOM 1484 O O . GLU A 1 190 ? -22.707 20.843 3.178 1.00 83.56 190 GLU A O 1
ATOM 1489 N N . GLN A 1 191 ? -21.428 21.800 4.748 1.00 76.00 191 GLN A N 1
ATOM 1490 C CA . GLN A 1 191 ? -20.155 21.471 4.102 1.00 76.00 191 GLN A CA 1
ATOM 1491 C C . GLN A 1 191 ? -19.808 19.998 4.311 1.00 76.00 191 GLN A C 1
ATOM 1493 O O . GLN A 1 191 ? -19.504 19.313 3.340 1.00 76.00 191 GLN A O 1
ATOM 1498 N N . TYR A 1 192 ? -19.968 19.498 5.535 1.00 72.81 192 TYR A N 1
ATOM 1499 C CA . TYR A 1 192 ? -19.778 18.095 5.884 1.00 72.81 192 TYR A CA 1
ATOM 1500 C C . TYR A 1 192 ? -20.675 17.161 5.052 1.00 72.81 192 TYR A C 1
ATOM 1502 O O . TYR A 1 192 ? -20.186 16.218 4.438 1.00 72.81 192 TYR A O 1
ATOM 1510 N N . GLN A 1 193 ? -21.975 17.459 4.939 1.00 73.75 193 GLN A N 1
ATOM 1511 C CA . GLN A 1 193 ? -22.911 16.686 4.111 1.00 73.75 193 GLN A CA 1
ATOM 1512 C C . GLN A 1 193 ? -22.516 16.681 2.629 1.00 73.75 193 GLN A C 1
ATOM 1514 O O . GLN A 1 193 ? -22.580 15.640 1.982 1.00 73.75 193 GLN A O 1
ATOM 1519 N N . ARG A 1 194 ? -22.071 17.825 2.091 1.00 73.25 194 ARG A N 1
ATOM 1520 C CA . ARG A 1 194 ? -21.575 17.909 0.708 1.00 73.25 194 ARG A CA 1
ATOM 1521 C C . ARG A 1 194 ? -20.284 17.116 0.503 1.00 73.25 194 ARG A C 1
ATOM 1523 O O . ARG A 1 194 ? -20.121 16.520 -0.555 1.00 73.25 194 ARG A O 1
ATOM 1530 N N . GLY A 1 195 ? -19.401 17.100 1.500 1.00 66.75 195 GLY A N 1
ATOM 1531 C CA . GLY A 1 195 ? -18.178 16.298 1.501 1.00 66.75 195 GLY A CA 1
ATOM 1532 C C . GLY A 1 195 ? -18.464 14.797 1.448 1.00 66.75 195 GLY A C 1
ATOM 1533 O O . GLY A 1 195 ? -17.894 14.095 0.617 1.00 66.75 195 GLY A O 1
ATOM 1534 N N . LEU A 1 196 ? -19.428 14.322 2.246 1.00 63.09 196 LEU A N 1
ATOM 1535 C CA . LEU A 1 196 ? -19.880 12.924 2.217 1.00 63.09 196 LEU A CA 1
ATOM 1536 C C . LEU A 1 196 ? -20.435 12.497 0.845 1.00 63.09 196 LEU A C 1
ATOM 1538 O O . LEU A 1 196 ? -20.291 11.341 0.461 1.00 63.09 196 LEU A O 1
ATOM 1542 N N . GLU A 1 197 ? -21.062 13.408 0.096 1.00 63.06 197 GLU A N 1
ATOM 1543 C CA . GLU A 1 197 ? -21.597 13.124 -1.245 1.00 63.06 197 GLU A CA 1
ATOM 1544 C C . GLU A 1 197 ? -20.529 13.125 -2.355 1.00 63.06 197 GLU A C 1
ATOM 1546 O O . GLU A 1 197 ? -20.777 12.589 -3.437 1.00 63.06 197 GLU A O 1
ATOM 1551 N N . ALA A 1 198 ? -19.365 13.741 -2.125 1.00 56.09 198 ALA A N 1
ATOM 1552 C CA . ALA A 1 198 ? -18.369 13.999 -3.165 1.00 56.09 198 ALA A CA 1
ATOM 1553 C C . ALA A 1 198 ? -17.288 12.908 -3.316 1.00 56.09 198 ALA A C 1
ATOM 1555 O O . ALA A 1 198 ? -16.539 12.967 -4.289 1.00 56.09 198 ALA A O 1
ATOM 1556 N N . GLU A 1 199 ? -17.201 11.929 -2.401 1.00 48.53 199 GLU A N 1
ATOM 1557 C CA . GLU A 1 199 ? -16.118 10.915 -2.330 1.00 48.53 199 GLU A CA 1
ATOM 1558 C C . GLU A 1 199 ? -14.681 11.507 -2.344 1.00 48.53 199 GLU A C 1
ATOM 1560 O O . GLU A 1 199 ? -13.711 10.786 -2.575 1.00 48.53 199 GLU A O 1
ATOM 1565 N N . ASP A 1 200 ? -14.517 12.812 -2.094 1.00 44.66 200 ASP A N 1
ATOM 1566 C CA . ASP A 1 200 ? -13.224 13.504 -2.062 1.00 44.66 200 ASP A CA 1
ATOM 1567 C C . ASP A 1 200 ? -12.914 13.964 -0.631 1.00 44.66 200 ASP A C 1
ATOM 1569 O O . ASP A 1 200 ? -13.501 14.916 -0.113 1.00 44.66 200 ASP A O 1
ATOM 1573 N N . GLU A 1 201 ? -11.983 13.258 0.012 1.00 43.88 201 GLU A N 1
ATOM 1574 C CA . GLU A 1 201 ? -11.529 13.490 1.391 1.00 43.88 201 GLU A CA 1
ATOM 1575 C C . GLU A 1 201 ? -10.771 14.819 1.568 1.00 43.88 201 GLU A C 1
ATOM 1577 O O . GLU A 1 201 ? -10.494 15.219 2.696 1.00 43.88 201 GLU A O 1
ATOM 1582 N N . THR A 1 202 ? -10.405 15.510 0.480 1.00 41.72 202 THR A N 1
ATOM 1583 C CA . THR A 1 202 ? -9.520 16.686 0.547 1.00 41.72 202 THR A CA 1
ATOM 1584 C C . THR A 1 202 ? -10.235 18.036 0.643 1.00 41.72 202 THR A C 1
ATOM 1586 O O . THR A 1 202 ? -9.567 19.046 0.872 1.00 41.72 202 THR A O 1
ATOM 1589 N N . ASP A 1 203 ? -11.565 18.076 0.501 1.00 41.97 203 ASP A N 1
ATOM 1590 C CA . ASP A 1 203 ? -12.317 19.330 0.308 1.00 41.97 203 ASP A CA 1
ATOM 1591 C C . ASP A 1 203 ? -13.183 19.754 1.519 1.00 41.97 203 ASP A C 1
ATOM 1593 O O . ASP A 1 203 ? -13.931 20.731 1.425 1.00 41.97 203 ASP A O 1
ATOM 1597 N N . PHE A 1 204 ? -13.104 19.063 2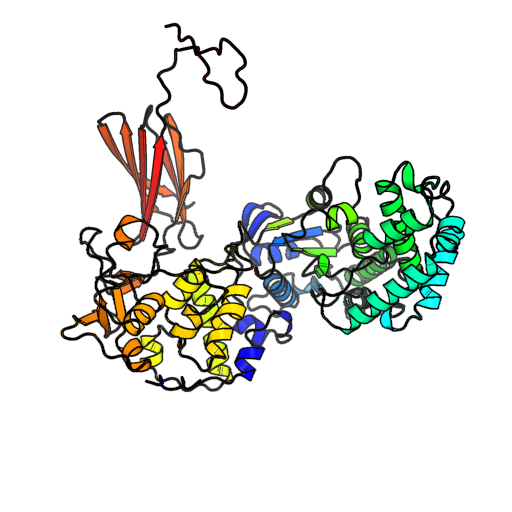.670 1.00 53.00 204 PHE A N 1
ATOM 1598 C CA . PHE A 1 204 ? -13.848 19.453 3.882 1.00 53.00 204 PHE A CA 1
ATOM 1599 C C . PHE A 1 204 ? -13.120 19.142 5.205 1.00 53.00 204 PHE A C 1
ATOM 1601 O O . PHE A 1 204 ? -12.383 18.165 5.307 1.00 53.00 204 PHE A O 1
ATOM 1608 N N . ASP A 1 205 ? -13.340 19.974 6.234 1.00 54.47 205 ASP A N 1
ATOM 1609 C CA . ASP A 1 205 ? -12.842 19.724 7.597 1.00 54.47 205 ASP A CA 1
ATOM 1610 C C . ASP A 1 205 ? -13.765 18.699 8.288 1.00 54.47 205 ASP A C 1
ATOM 1612 O O . ASP A 1 205 ? -14.976 18.936 8.380 1.00 54.47 205 ASP A O 1
ATOM 1616 N N . PRO A 1 206 ? -13.243 17.553 8.765 1.00 55.50 206 PRO A N 1
ATOM 1617 C CA . PRO A 1 206 ? -14.036 16.563 9.481 1.00 55.50 206 PRO A CA 1
ATOM 1618 C C . PRO A 1 206 ? -14.493 17.050 10.859 1.00 55.50 206 PRO A C 1
ATOM 1620 O O . PRO A 1 206 ? -15.292 16.362 11.480 1.00 55.50 206 PRO A O 1
ATOM 1623 N N . ASN A 1 207 ? -14.024 18.192 11.365 1.00 60.88 207 ASN A N 1
ATOM 1624 C CA . ASN A 1 207 ? -14.526 18.784 12.599 1.00 60.88 207 ASN A CA 1
ATOM 1625 C C . ASN A 1 207 ? -15.709 19.717 12.316 1.00 60.88 207 ASN A C 1
ATOM 1627 O O . ASN A 1 207 ? -15.648 20.576 11.439 1.00 60.88 207 ASN A O 1
ATOM 1631 N N . LEU A 1 208 ? -16.766 19.637 13.135 1.00 72.06 208 LEU A N 1
ATOM 1632 C CA . LEU A 1 208 ? -17.885 20.593 13.041 1.00 72.06 208 LEU A CA 1
ATOM 1633 C C . LEU A 1 208 ? -17.479 22.022 13.437 1.00 72.06 208 LEU A C 1
ATOM 1635 O O . LEU A 1 208 ? -18.208 22.966 13.136 1.00 72.06 208 LEU A O 1
ATOM 1639 N N . ILE A 1 209 ? -16.334 22.175 14.109 1.00 74.25 209 ILE A N 1
ATOM 1640 C CA . ILE A 1 209 ? -15.657 23.444 14.389 1.00 74.25 209 ILE A CA 1
ATOM 1641 C C . ILE A 1 209 ? -14.167 23.302 14.074 1.00 74.25 209 ILE A C 1
ATOM 1643 O O . ILE A 1 209 ? -13.459 22.515 14.707 1.00 74.25 209 ILE A O 1
ATOM 1647 N N . SER A 1 210 ? -13.685 24.124 13.147 1.00 72.06 210 SER A N 1
ATOM 1648 C CA . SER A 1 210 ? -12.274 24.223 12.766 1.00 72.06 210 SER A CA 1
ATOM 1649 C C . SER A 1 210 ? -11.461 25.160 13.683 1.00 72.06 210 SER A C 1
ATOM 1651 O O . SER A 1 210 ? -11.983 25.868 14.555 1.00 72.06 210 SER A O 1
ATOM 1653 N N . LYS A 1 211 ? -10.131 25.202 13.480 1.00 70.25 211 LYS A N 1
ATOM 1654 C CA . LYS A 1 211 ? -9.240 26.214 14.101 1.00 70.25 211 LYS A CA 1
ATOM 1655 C C . LYS A 1 211 ? -9.662 27.641 13.726 1.00 70.25 211 LYS A C 1
ATOM 1657 O O . LYS A 1 211 ? -9.613 28.534 14.577 1.00 70.25 211 LYS A O 1
ATOM 1662 N N . ASP A 1 212 ? -10.076 27.840 12.479 1.00 72.62 212 ASP A N 1
ATOM 1663 C CA . ASP A 1 212 ? -10.487 29.143 11.957 1.00 72.62 212 ASP A CA 1
ATOM 1664 C C . ASP A 1 212 ? -11.864 29.555 12.495 1.00 72.62 212 ASP A C 1
ATOM 1666 O O . ASP A 1 212 ? -12.027 30.695 12.926 1.00 72.62 212 ASP A O 1
ATOM 1670 N N . ASP A 1 213 ? -12.801 28.615 12.627 1.00 76.38 213 ASP A N 1
ATOM 1671 C CA . ASP A 1 213 ? -14.108 28.850 13.257 1.00 76.38 213 ASP A CA 1
ATOM 1672 C C . ASP A 1 213 ? -13.968 29.332 14.702 1.00 76.38 213 ASP A C 1
ATOM 1674 O O . ASP A 1 213 ? -14.603 30.300 15.127 1.00 76.38 213 ASP A O 1
ATOM 1678 N N . TYR A 1 214 ? -13.071 28.704 15.467 1.00 74.94 214 TYR A N 1
ATOM 1679 C CA . TYR A 1 214 ? -12.779 29.134 16.831 1.00 74.94 214 TYR A CA 1
ATOM 1680 C C . TYR A 1 214 ? -12.180 30.544 16.879 1.00 74.94 214 TYR A C 1
ATOM 1682 O O . TYR A 1 214 ? -12.502 31.343 17.762 1.00 74.94 214 TYR A O 1
ATOM 1690 N N . ARG A 1 215 ? -11.304 30.870 15.923 1.00 74.81 215 ARG A N 1
ATOM 1691 C CA . ARG A 1 215 ? -10.728 32.209 15.802 1.00 74.81 215 ARG A CA 1
ATOM 1692 C C . ARG A 1 215 ? -11.810 33.243 15.495 1.00 74.81 215 ARG A C 1
ATOM 1694 O O . ARG A 1 215 ? -11.788 34.319 16.091 1.00 74.81 215 ARG A O 1
ATOM 1701 N N . ASP A 1 216 ? -12.756 32.913 14.626 1.00 78.44 216 ASP A N 1
ATOM 1702 C CA . ASP A 1 216 ? -13.879 33.780 14.278 1.00 78.44 216 ASP A CA 1
ATOM 1703 C C . ASP A 1 216 ? -14.843 33.974 15.456 1.00 78.44 216 ASP A C 1
ATOM 1705 O O . ASP A 1 216 ? -15.249 35.108 15.727 1.00 78.44 216 ASP A O 1
ATOM 1709 N N . LEU A 1 217 ? -15.134 32.917 16.225 1.00 77.69 217 LEU A N 1
ATOM 1710 C CA . LEU A 1 217 ? -15.879 33.007 17.488 1.00 77.69 217 LEU A CA 1
ATOM 1711 C C . LEU A 1 217 ? -15.175 33.940 18.483 1.00 77.69 217 LEU A C 1
ATOM 1713 O O . LEU A 1 217 ? -15.788 34.872 19.005 1.00 77.69 217 LEU A O 1
ATOM 1717 N N . ALA A 1 218 ? -13.872 33.750 18.703 1.00 72.31 218 ALA A N 1
ATOM 1718 C CA . ALA A 1 218 ? -13.092 34.578 19.621 1.00 72.31 218 ALA A CA 1
ATOM 1719 C C . ALA A 1 218 ? -13.024 36.053 19.181 1.00 72.31 218 ALA A C 1
ATOM 1721 O O . ALA A 1 218 ? -13.058 36.955 20.021 1.00 72.31 218 ALA A O 1
ATOM 1722 N N . LEU A 1 219 ? -12.950 36.317 17.870 1.00 75.19 219 LEU A N 1
ATOM 1723 C CA . LEU A 1 219 ? -12.976 37.672 17.314 1.00 75.19 219 LEU A CA 1
ATOM 1724 C C . LEU A 1 219 ? -14.335 38.355 17.512 1.00 75.19 219 LEU A C 1
ATOM 1726 O O . LEU A 1 219 ? -14.362 39.549 17.817 1.00 75.19 219 LEU A O 1
ATOM 1730 N N . LYS A 1 220 ? -15.444 37.620 17.360 1.00 76.75 220 LYS A N 1
ATOM 1731 C CA . LYS A 1 220 ? -16.805 38.142 17.572 1.00 76.75 220 LYS A CA 1
ATOM 1732 C C . LYS A 1 220 ? -17.093 38.443 19.046 1.00 76.75 220 LYS A C 1
ATOM 1734 O O . LYS A 1 220 ? -17.674 39.482 19.341 1.00 76.75 220 LYS A O 1
ATOM 1739 N N . LEU A 1 221 ? -16.633 37.583 19.957 1.00 72.75 221 LEU A N 1
ATOM 1740 C CA . LEU A 1 221 ? -16.878 37.686 21.404 1.00 72.75 221 LEU A CA 1
ATOM 1741 C C . LEU A 1 221 ? -15.980 38.715 22.121 1.00 72.75 221 LEU A C 1
ATOM 1743 O O . LEU A 1 221 ? -16.246 39.100 23.259 1.00 72.75 221 LEU A O 1
ATOM 1747 N N . GLY A 1 222 ? -14.915 39.191 21.467 1.00 64.56 222 GLY A N 1
ATOM 1748 C CA . GLY A 1 222 ? -14.040 40.241 21.991 1.00 64.56 222 GLY A CA 1
ATOM 1749 C C . GLY A 1 222 ? -13.074 39.793 23.101 1.00 64.56 222 GLY A C 1
ATOM 1750 O O . GLY A 1 222 ? -13.060 38.644 23.547 1.00 64.56 222 GLY A O 1
ATOM 1751 N N . SER A 1 223 ? -12.223 40.727 23.543 1.00 57.75 223 SER A N 1
ATOM 1752 C CA . SER A 1 223 ? -11.066 40.480 24.426 1.00 57.75 223 SER A CA 1
ATOM 1753 C C . SER A 1 223 ? -11.387 40.219 25.901 1.00 57.75 223 SER A C 1
ATOM 1755 O O . SER A 1 223 ? -10.510 39.768 26.634 1.00 57.75 223 SER A O 1
ATOM 1757 N N . ASP A 1 224 ? -12.619 40.499 26.330 1.00 54.22 224 ASP A N 1
ATOM 1758 C CA . ASP A 1 224 ? -13.078 40.325 27.717 1.00 54.22 224 ASP A CA 1
ATOM 1759 C C . ASP A 1 224 ? -13.808 38.983 27.938 1.00 54.22 224 ASP A C 1
ATOM 1761 O O . ASP A 1 224 ? -14.293 38.707 29.034 1.00 54.22 224 ASP A O 1
ATOM 1765 N N . SER A 1 225 ? -13.889 38.140 26.904 1.00 54.84 225 SER A N 1
ATOM 1766 C CA . SER A 1 225 ? -14.562 36.840 26.951 1.00 54.84 225 SER A CA 1
ATOM 1767 C C . SER A 1 225 ? -13.708 35.756 27.625 1.00 54.84 225 SER A C 1
ATOM 1769 O O . SER A 1 225 ? -12.471 35.803 27.610 1.00 54.84 225 SER A O 1
ATOM 1771 N N . VAL A 1 226 ? -14.377 34.725 28.165 1.00 53.94 226 VAL A N 1
ATOM 1772 C CA . VAL A 1 226 ? -13.779 33.535 28.818 1.00 53.94 226 VAL A CA 1
ATOM 1773 C C . VAL A 1 226 ? -12.697 32.874 27.945 1.00 53.94 226 VAL A C 1
ATOM 1775 O O . VAL A 1 226 ? -11.758 32.265 28.453 1.00 53.94 226 VAL A O 1
ATOM 1778 N N . PHE A 1 227 ? -12.757 33.089 26.629 1.00 53.50 227 PHE A N 1
ATOM 1779 C CA . PHE A 1 227 ? -11.802 32.608 25.639 1.00 53.50 227 PHE A CA 1
ATOM 1780 C C . PHE A 1 227 ? -10.365 33.075 25.886 1.00 53.50 227 PHE A C 1
ATOM 1782 O O . PHE A 1 227 ? -9.454 32.353 25.512 1.00 53.50 227 PHE A O 1
ATOM 1789 N N . HIS A 1 228 ? -10.104 34.221 26.524 1.00 53.44 228 HIS A N 1
ATOM 1790 C CA . HIS A 1 228 ? -8.746 34.787 26.596 1.00 53.44 228 HIS A CA 1
ATOM 1791 C C . HIS A 1 228 ? -7.856 34.229 27.723 1.00 53.44 228 HIS A C 1
ATOM 1793 O O . HIS A 1 228 ? -6.634 34.365 27.645 1.00 53.44 228 HIS A O 1
ATOM 1799 N N . SER A 1 229 ? -8.418 33.585 28.751 1.00 51.16 229 SER A N 1
ATOM 1800 C CA . SER A 1 229 ? -7.650 33.088 29.906 1.00 51.16 229 SER A CA 1
ATOM 1801 C C . SER A 1 229 ? -7.147 31.645 29.754 1.00 51.16 229 SER A C 1
ATOM 1803 O O . SER A 1 229 ? -6.185 31.293 30.430 1.00 51.16 229 SER A O 1
ATOM 1805 N N . ASN A 1 230 ? -7.735 30.836 28.855 1.00 54.75 230 ASN A N 1
ATOM 1806 C CA . ASN A 1 230 ? -7.315 29.455 28.547 1.00 54.75 230 ASN A CA 1
ATOM 1807 C C . ASN A 1 230 ? -7.724 29.012 27.116 1.00 54.75 230 ASN A C 1
ATOM 1809 O O . ASN A 1 230 ? -8.423 28.016 26.922 1.00 54.75 230 ASN A O 1
ATOM 1813 N N . GLN A 1 231 ? -7.267 29.753 26.094 1.00 56.31 231 GLN A N 1
ATOM 1814 C CA . GLN A 1 231 ? -7.681 29.608 24.682 1.00 56.31 231 GLN A CA 1
ATOM 1815 C C . GLN A 1 231 ? -7.645 28.178 24.118 1.00 56.31 231 GLN A C 1
ATOM 1817 O O . GLN A 1 231 ? -8.533 27.826 23.348 1.00 56.31 231 GLN A O 1
ATOM 1822 N N . ARG A 1 232 ? -6.640 27.361 24.458 1.00 53.31 232 ARG A N 1
ATOM 1823 C CA . ARG A 1 232 ? -6.515 25.994 23.915 1.00 53.31 232 ARG A CA 1
ATOM 1824 C C . ARG A 1 232 ? -7.483 25.005 24.564 1.00 53.31 232 ARG A C 1
ATOM 1826 O O . ARG A 1 232 ? -8.124 24.240 23.857 1.00 53.31 232 ARG A O 1
ATOM 1833 N N . VAL A 1 233 ? -7.639 25.077 25.886 1.00 57.16 233 VAL A N 1
ATOM 1834 C CA . VAL A 1 233 ? -8.505 24.166 26.650 1.00 57.16 233 VAL A CA 1
ATOM 1835 C C . VAL A 1 233 ? -9.978 24.422 26.327 1.00 57.16 233 VAL A C 1
ATOM 1837 O O . VAL A 1 233 ? -10.727 23.479 26.115 1.00 57.16 233 VAL A O 1
ATOM 1840 N N . LEU A 1 234 ? -10.392 25.688 26.208 1.00 65.69 234 LEU A N 1
ATOM 1841 C CA . LEU A 1 234 ? -11.771 26.041 25.840 1.00 65.69 234 LEU A CA 1
ATOM 1842 C C . LEU A 1 234 ? -12.139 25.625 24.412 1.00 65.69 234 LEU A C 1
ATOM 1844 O O . LEU A 1 234 ? -13.258 25.169 24.202 1.00 65.69 234 LEU A O 1
ATOM 1848 N N . ARG A 1 235 ? -11.207 25.722 23.451 1.00 69.56 235 ARG A N 1
ATOM 1849 C CA . ARG A 1 235 ? -11.414 25.228 22.077 1.00 69.56 235 ARG A CA 1
ATOM 1850 C C . ARG A 1 235 ? -11.731 23.742 22.072 1.00 69.56 235 ARG A C 1
ATOM 1852 O O . ARG A 1 235 ? -12.718 23.333 21.471 1.00 69.56 235 ARG A O 1
ATOM 1859 N N . GLN A 1 236 ? -10.886 22.967 22.739 1.00 65.12 236 GLN A N 1
ATOM 1860 C CA . GLN A 1 236 ? -11.013 21.521 22.778 1.00 65.12 236 GLN A CA 1
ATOM 1861 C C . GLN A 1 236 ? -12.310 21.106 23.477 1.00 65.12 236 GLN A C 1
ATOM 1863 O O . GLN A 1 236 ? -13.119 20.398 22.898 1.00 65.12 236 GLN A O 1
ATOM 1868 N N . VAL A 1 237 ? -12.570 21.636 24.674 1.00 72.44 237 VAL A N 1
ATOM 1869 C CA . VAL A 1 237 ? -13.768 21.274 25.441 1.00 72.44 237 VAL A CA 1
ATOM 1870 C C . VAL A 1 237 ? -15.054 21.664 24.697 1.00 72.44 237 VAL A C 1
ATOM 1872 O O . VAL A 1 237 ? -16.003 20.885 24.679 1.00 72.44 237 VAL A O 1
ATOM 1875 N N . LEU A 1 238 ? -15.095 22.838 24.055 1.00 76.75 238 LEU A N 1
ATOM 1876 C CA . LEU A 1 238 ? -16.248 23.255 23.252 1.00 76.75 238 LEU A CA 1
ATOM 1877 C C . LEU A 1 238 ? -16.475 22.324 22.056 1.00 76.75 238 LEU A C 1
ATOM 1879 O O . LEU A 1 238 ? -17.611 21.930 21.798 1.00 76.75 238 LEU A O 1
ATOM 1883 N N . ARG A 1 239 ? -15.404 21.956 21.345 1.00 75.94 239 ARG A N 1
ATOM 1884 C CA . ARG A 1 239 ? -15.470 20.999 20.237 1.00 75.94 239 ARG A CA 1
ATOM 1885 C C . ARG A 1 239 ? -15.983 19.637 20.714 1.00 75.94 239 ARG A C 1
ATOM 1887 O O . ARG A 1 239 ? -16.927 19.119 20.125 1.00 75.94 239 ARG A O 1
ATOM 1894 N N . ASP A 1 240 ? -15.420 19.096 21.792 1.00 71.44 240 ASP A N 1
ATOM 1895 C CA . ASP A 1 240 ? -15.770 17.774 22.326 1.00 71.44 240 ASP A CA 1
ATOM 1896 C C . ASP A 1 240 ? -17.252 17.712 22.751 1.00 71.44 240 ASP A C 1
ATOM 1898 O O . ASP A 1 240 ? -17.948 16.729 22.485 1.00 71.44 240 ASP A O 1
ATOM 1902 N N . GLU A 1 241 ? -17.772 18.785 23.358 1.00 77.19 241 GLU A N 1
ATOM 1903 C CA . GLU A 1 241 ? -19.185 18.895 23.740 1.00 77.19 241 GLU A CA 1
ATOM 1904 C C . GLU A 1 241 ? -20.114 19.055 22.529 1.00 77.19 241 GLU A C 1
ATOM 1906 O O . GLU A 1 241 ? -21.170 18.422 22.475 1.00 77.19 241 GLU A O 1
ATOM 1911 N N . ILE A 1 242 ? -19.717 19.831 21.515 1.00 80.44 242 ILE A N 1
ATOM 1912 C CA . ILE A 1 242 ? -20.448 19.919 20.241 1.00 80.44 242 ILE A CA 1
ATOM 1913 C C . ILE A 1 242 ? -20.519 18.548 19.567 1.00 80.44 242 ILE A C 1
ATOM 1915 O O . ILE A 1 242 ? -21.602 18.141 19.144 1.00 80.44 242 ILE A O 1
ATOM 1919 N N . HIS A 1 243 ? -19.404 17.815 19.511 1.00 74.12 243 HIS A N 1
ATOM 1920 C CA . HIS A 1 243 ? -19.362 16.462 18.960 1.00 74.12 243 HIS A CA 1
ATOM 1921 C C . HIS A 1 243 ? -20.249 15.509 19.772 1.00 74.12 243 HIS A C 1
ATOM 1923 O O . HIS A 1 243 ? -21.067 14.803 19.191 1.00 74.12 243 HIS A O 1
ATOM 1929 N N . ARG A 1 244 ? -20.200 15.550 21.112 1.00 73.62 244 ARG A N 1
ATOM 1930 C CA . ARG A 1 244 ? -21.079 14.749 21.988 1.00 73.62 244 ARG A CA 1
ATOM 1931 C C . ARG A 1 244 ? -22.562 15.011 21.735 1.00 73.62 244 ARG A C 1
ATOM 1933 O O . ARG A 1 244 ? -23.347 14.063 21.656 1.00 73.62 244 ARG A O 1
ATOM 1940 N N . HIS A 1 245 ? -22.966 16.273 21.616 1.00 77.62 245 HIS A N 1
ATOM 1941 C CA . HIS A 1 245 ? -24.360 16.632 21.347 1.00 77.62 245 HIS A CA 1
ATOM 1942 C C . HIS A 1 245 ? -24.778 16.281 19.922 1.00 77.62 245 HIS A C 1
ATOM 1944 O O . HIS A 1 245 ? -25.908 15.841 19.716 1.00 77.62 245 HIS A O 1
ATOM 1950 N N . PHE A 1 246 ? -23.874 16.401 18.951 1.00 77.00 246 PHE A N 1
ATOM 1951 C CA . PHE A 1 246 ? -24.106 15.929 17.590 1.00 77.00 246 PHE A CA 1
ATOM 1952 C C . PHE A 1 246 ? -24.343 14.414 17.557 1.00 77.00 246 PHE A C 1
ATOM 1954 O O . PHE A 1 246 ? -25.364 14.001 17.012 1.00 77.00 246 PHE A O 1
ATOM 1961 N N . SER A 1 247 ? -23.512 13.612 18.242 1.00 69.38 247 SER A N 1
ATOM 1962 C CA . SER A 1 247 ? -23.695 12.158 18.418 1.00 69.38 247 SER A CA 1
ATOM 1963 C C . SER A 1 247 ? -25.076 11.798 18.973 1.00 69.38 247 SER A C 1
ATOM 1965 O O . SER A 1 247 ? -25.707 10.838 18.530 1.00 69.38 247 SER A O 1
ATOM 1967 N N . HIS A 1 248 ? -25.587 12.594 19.919 1.00 72.00 248 HIS A N 1
ATOM 1968 C CA . HIS A 1 248 ? -26.937 12.405 20.454 1.00 72.00 248 HIS A CA 1
ATOM 1969 C C . HIS A 1 248 ? -28.022 12.663 19.407 1.00 72.00 248 HIS A C 1
ATOM 1971 O O . HIS A 1 248 ? -28.998 11.919 19.336 1.00 72.00 248 HIS A O 1
ATOM 1977 N N . VAL A 1 249 ? -27.864 13.708 18.592 1.00 71.56 249 VAL A N 1
ATOM 1978 C CA . VAL A 1 249 ? -28.847 14.082 17.564 1.00 71.56 249 VAL A CA 1
ATOM 1979 C C . VAL A 1 249 ? -28.928 13.037 16.448 1.00 71.56 249 VAL A C 1
ATOM 1981 O O . VAL A 1 249 ? -30.009 12.816 15.908 1.00 71.56 249 VAL A O 1
ATOM 1984 N N . ILE A 1 250 ? -27.818 12.369 16.132 1.00 68.44 250 ILE A N 1
ATOM 1985 C CA . ILE A 1 250 ? -27.759 11.324 15.097 1.00 68.44 250 ILE A CA 1
ATOM 1986 C C . ILE A 1 250 ? -28.164 9.922 15.606 1.00 68.44 250 ILE A C 1
ATOM 1988 O O . ILE A 1 250 ? -28.312 9.009 14.796 1.00 68.44 250 ILE A O 1
ATOM 1992 N N . GLY A 1 251 ? -28.399 9.753 16.917 1.00 61.00 251 GLY A N 1
ATOM 1993 C CA . GLY A 1 251 ? -28.874 8.494 17.517 1.00 61.00 251 GLY A CA 1
ATOM 1994 C C . GLY A 1 251 ? -27.783 7.543 18.026 1.00 61.00 251 GLY A C 1
ATOM 1995 O O . GLY A 1 251 ? -28.046 6.367 18.239 1.00 61.00 251 GLY A O 1
ATOM 1996 N N . VAL A 1 252 ? -26.562 8.030 18.257 1.00 59.91 252 VAL A N 1
ATOM 1997 C CA . VAL A 1 252 ? -25.371 7.202 18.572 1.00 59.91 252 VAL A CA 1
ATOM 1998 C C . VAL A 1 252 ? -25.118 7.130 20.084 1.00 59.91 252 VAL A C 1
ATOM 2000 O O . VAL A 1 252 ? -24.031 6.842 20.569 1.00 59.91 252 VAL A O 1
ATOM 2003 N N . THR A 1 253 ? -26.146 7.416 20.877 1.00 52.88 253 THR A N 1
ATOM 2004 C CA . THR A 1 253 ? -26.041 7.654 22.322 1.00 52.88 253 THR A CA 1
ATOM 2005 C C . THR A 1 253 ? -25.502 6.487 23.149 1.00 52.88 253 THR A C 1
ATOM 2007 O O . THR A 1 253 ? -25.052 6.730 24.264 1.00 52.88 253 THR A O 1
ATOM 2010 N N . ASP A 1 254 ? -25.533 5.257 22.631 1.00 63.16 254 ASP A N 1
ATOM 2011 C CA . ASP A 1 254 ? -25.035 4.067 23.331 1.00 63.16 254 ASP A CA 1
ATOM 2012 C C . ASP A 1 254 ? -24.285 3.108 22.394 1.00 63.16 254 ASP A C 1
ATOM 2014 O O . ASP A 1 254 ? -24.575 1.917 22.320 1.00 63.16 254 ASP A O 1
ATOM 2018 N N . PHE A 1 255 ? -23.327 3.630 21.625 1.00 65.88 255 PHE A N 1
ATOM 2019 C CA . PHE A 1 255 ? -22.500 2.787 20.757 1.00 65.88 255 PHE A CA 1
ATOM 2020 C C . PHE A 1 255 ? -21.708 1.730 21.551 1.00 65.88 255 PHE A C 1
ATOM 2022 O O . PHE A 1 255 ? -21.570 0.602 21.093 1.00 65.88 255 PHE A O 1
ATOM 2029 N N . GLN A 1 256 ? -21.271 2.036 22.781 1.00 65.38 256 GLN A N 1
ATOM 2030 C CA . GLN A 1 256 ? -20.650 1.042 23.670 1.00 65.38 256 GLN A CA 1
ATOM 2031 C C . GLN A 1 256 ? -21.620 -0.082 24.053 1.00 65.38 256 GLN A C 1
ATOM 2033 O O . GLN A 1 256 ? -21.258 -1.253 23.956 1.00 65.38 256 GLN A O 1
ATOM 2038 N N . GLY A 1 257 ? -22.857 0.243 24.442 1.00 70.06 257 GLY A N 1
ATOM 2039 C CA . GLY A 1 257 ? -23.887 -0.760 24.701 1.00 70.06 257 GLY A CA 1
ATOM 2040 C C . GLY A 1 257 ? -24.246 -1.573 23.458 1.00 70.06 257 GLY A C 1
ATOM 2041 O O . GLY A 1 257 ? -24.431 -2.783 23.562 1.00 70.06 257 GLY A O 1
ATOM 2042 N N . GLN A 1 258 ? -24.259 -0.953 22.272 1.00 73.69 258 GLN A N 1
ATOM 2043 C CA . GLN A 1 258 ? -24.425 -1.667 21.001 1.00 73.69 258 GLN A CA 1
ATOM 2044 C C . GLN A 1 258 ? -23.268 -2.635 20.735 1.00 73.69 258 GLN A C 1
ATOM 2046 O O . GLN A 1 258 ? -23.521 -3.784 20.393 1.00 73.69 258 GLN A O 1
ATOM 2051 N N . LEU A 1 259 ? -22.013 -2.225 20.943 1.00 75.56 259 LEU A N 1
ATOM 2052 C CA . LEU A 1 259 ? -20.852 -3.109 20.795 1.00 75.56 259 LEU A CA 1
ATOM 2053 C C . LEU A 1 259 ? -20.893 -4.284 21.775 1.00 75.56 259 LEU A C 1
ATOM 2055 O O . LEU A 1 259 ? -20.587 -5.407 21.378 1.00 75.56 259 LEU A O 1
ATOM 2059 N N . LEU A 1 260 ? -21.306 -4.060 23.025 1.00 77.00 260 LEU A N 1
ATOM 2060 C CA . LEU A 1 260 ? -21.516 -5.136 24.001 1.00 77.00 260 LEU A CA 1
ATOM 2061 C C . LEU A 1 260 ? -22.626 -6.090 23.543 1.00 77.00 260 LEU A C 1
ATOM 2063 O O . LEU A 1 260 ? -22.432 -7.301 23.529 1.00 77.00 260 LEU A O 1
ATOM 2067 N N . GLN A 1 261 ? -23.758 -5.557 23.080 1.00 81.38 261 GLN A N 1
ATOM 2068 C CA . GLN A 1 261 ? -24.849 -6.368 22.539 1.00 81.38 261 GLN A CA 1
ATOM 2069 C C . GLN A 1 261 ? -24.413 -7.171 21.301 1.00 81.38 261 GLN A C 1
ATOM 2071 O O . GLN A 1 261 ? -24.817 -8.321 21.133 1.00 81.38 261 GLN A O 1
ATOM 2076 N N . TYR A 1 262 ? -23.602 -6.580 20.424 1.00 85.88 262 TYR A N 1
ATOM 2077 C CA . TYR A 1 262 ? -23.049 -7.264 19.258 1.00 85.88 262 TYR A CA 1
ATOM 2078 C C . TYR A 1 262 ? -22.046 -8.336 19.675 1.00 85.88 262 TYR A C 1
ATOM 2080 O O . TYR A 1 262 ? -22.074 -9.423 19.112 1.00 85.88 262 TYR A O 1
ATOM 2088 N N . THR A 1 263 ? -21.215 -8.067 20.687 1.00 83.12 263 THR A N 1
ATOM 2089 C CA . THR A 1 263 ? -20.282 -9.042 21.275 1.00 83.12 263 THR A CA 1
ATOM 2090 C C . THR A 1 263 ? -21.029 -10.290 21.733 1.00 83.12 263 THR A C 1
ATOM 2092 O O . THR A 1 263 ? -20.677 -11.392 21.318 1.00 83.12 263 THR A O 1
ATOM 2095 N N . GLU A 1 264 ? -22.088 -10.112 22.532 1.00 84.31 264 GLU A N 1
ATOM 2096 C CA . GLU A 1 264 ? -22.925 -11.216 23.014 1.00 84.31 264 GLU A CA 1
ATOM 2097 C C . GLU A 1 264 ? -23.484 -12.030 21.840 1.00 84.31 264 GLU A C 1
ATOM 2099 O O . GLU A 1 264 ? -23.391 -13.251 21.834 1.00 84.31 264 GLU A O 1
ATOM 2104 N N . GLN A 1 265 ? -23.996 -11.387 20.788 1.00 87.69 265 GLN A N 1
ATOM 2105 C CA . GLN A 1 265 ? -24.532 -12.122 19.636 1.00 87.69 265 GLN A CA 1
ATOM 2106 C C . GLN A 1 265 ? -23.452 -12.844 18.824 1.00 87.69 265 GLN A C 1
ATOM 2108 O O . GLN A 1 265 ? -23.624 -14.007 18.451 1.00 87.69 265 GLN A O 1
ATOM 2113 N N . TYR A 1 266 ? -22.324 -12.187 18.561 1.00 90.50 266 TYR A N 1
ATOM 2114 C CA . TYR A 1 266 ? -21.228 -12.792 17.816 1.00 90.50 266 TYR A CA 1
ATOM 2115 C C . TYR A 1 266 ? -20.662 -14.016 18.547 1.00 90.50 266 TYR A C 1
ATOM 2117 O O . TYR A 1 266 ? -20.531 -15.088 17.947 1.00 90.50 266 TYR A O 1
ATOM 2125 N N . ILE A 1 267 ? -20.391 -13.903 19.847 1.00 88.12 267 ILE A N 1
ATOM 2126 C CA . ILE A 1 267 ? -19.800 -15.000 20.615 1.00 88.12 267 ILE A CA 1
ATOM 2127 C C . ILE A 1 267 ? -20.850 -16.032 21.017 1.00 88.12 267 ILE A C 1
ATOM 2129 O O . ILE A 1 267 ? -20.688 -17.209 20.696 1.00 88.12 267 ILE A O 1
ATOM 2133 N N . ASP A 1 268 ? -21.924 -15.626 21.696 1.00 85.44 268 ASP A N 1
ATOM 2134 C CA . ASP A 1 268 ? -22.852 -16.576 22.316 1.00 85.44 268 ASP A CA 1
ATOM 2135 C C . ASP A 1 268 ? -23.784 -17.227 21.290 1.00 85.44 268 ASP A C 1
ATOM 2137 O O . ASP A 1 268 ? -24.118 -18.409 21.421 1.00 85.44 268 ASP A O 1
ATOM 2141 N N . GLU A 1 269 ? -24.220 -16.484 20.264 1.00 86.50 269 GLU A N 1
ATOM 2142 C CA . GLU A 1 269 ? -25.156 -17.007 19.260 1.00 86.50 269 GLU A CA 1
ATOM 2143 C C . GLU A 1 269 ? -24.446 -17.600 18.041 1.00 86.50 269 GLU A C 1
ATOM 2145 O O . GLU A 1 269 ? -24.855 -18.658 17.548 1.00 86.50 269 GLU A O 1
ATOM 2150 N N . MET A 1 270 ? -23.389 -16.947 17.546 1.00 88.38 270 MET A N 1
ATOM 2151 C CA . MET A 1 270 ? -22.680 -17.396 16.342 1.00 88.38 270 MET A CA 1
ATOM 2152 C C . MET A 1 270 ? -21.435 -18.235 16.642 1.00 88.38 270 MET A C 1
ATOM 2154 O O . MET A 1 270 ? -20.998 -18.973 15.756 1.00 88.38 270 MET A O 1
ATOM 2158 N N . GLY A 1 271 ? -20.880 -18.167 17.858 1.00 90.06 271 GLY A N 1
ATOM 2159 C CA . GLY A 1 271 ? -19.624 -18.837 18.200 1.00 90.06 271 GLY A CA 1
ATOM 2160 C C . GLY A 1 271 ? -18.433 -18.270 17.431 1.00 90.06 271 GLY A C 1
ATOM 2161 O O . GLY A 1 271 ? -17.545 -19.028 17.045 1.00 90.06 271 GLY A O 1
ATOM 2162 N N . LYS A 1 272 ? -18.453 -16.967 17.126 1.00 91.75 272 LYS A N 1
ATOM 2163 C CA . LYS A 1 272 ? -17.435 -16.312 16.306 1.00 91.75 272 LYS A CA 1
ATOM 2164 C C . LYS A 1 272 ? -16.940 -15.025 16.944 1.00 91.75 272 LYS A C 1
ATOM 2166 O O . LYS A 1 272 ? -17.718 -14.261 17.503 1.00 91.75 272 LYS A O 1
ATOM 2171 N N . ARG A 1 273 ? -15.650 -14.751 16.778 1.00 91.62 273 ARG A N 1
ATOM 2172 C CA . ARG A 1 273 ? -15.028 -13.500 17.195 1.00 91.62 273 ARG A CA 1
ATOM 2173 C C . ARG A 1 273 ? -14.990 -12.505 16.025 1.00 91.62 273 ARG A C 1
ATOM 2175 O O . ARG A 1 273 ? -14.435 -12.827 14.968 1.00 91.62 273 ARG A O 1
ATOM 2182 N N . PRO A 1 274 ? -15.581 -11.315 16.176 1.00 92.19 274 PRO A N 1
ATOM 2183 C CA . PRO A 1 274 ? -15.533 -10.265 15.165 1.00 92.19 274 PRO A CA 1
ATOM 2184 C C . PRO A 1 274 ? -14.136 -9.625 15.079 1.00 92.19 274 PRO A C 1
ATOM 2186 O O . PRO A 1 274 ? -13.508 -9.329 16.097 1.00 92.19 274 PRO A O 1
ATOM 2189 N N . VAL A 1 275 ? -13.664 -9.388 13.853 1.00 92.94 275 VAL A N 1
ATOM 2190 C CA . VAL A 1 275 ? -12.383 -8.735 13.546 1.00 92.94 275 VAL A CA 1
ATOM 2191 C C . VAL A 1 275 ? -12.659 -7.464 12.751 1.00 92.94 275 VAL A C 1
ATOM 2193 O O . VAL A 1 275 ? -12.945 -7.521 11.558 1.00 92.94 275 VAL A O 1
ATOM 2196 N N . ILE A 1 276 ? -12.584 -6.310 13.401 1.00 89.50 276 ILE A N 1
ATOM 2197 C CA . ILE A 1 276 ? -12.788 -5.006 12.772 1.00 89.50 276 ILE A CA 1
ATOM 2198 C C . ILE A 1 276 ? -11.500 -4.609 12.048 1.00 89.50 276 ILE A C 1
ATOM 2200 O O . ILE A 1 276 ? -10.461 -4.428 12.679 1.00 89.50 276 ILE A O 1
ATOM 2204 N N . ILE A 1 277 ? -11.558 -4.465 10.726 1.00 91.00 277 ILE A N 1
ATOM 2205 C CA . ILE A 1 277 ? -10.413 -4.076 9.896 1.00 91.00 277 ILE A CA 1
ATOM 2206 C C . ILE A 1 277 ? -10.658 -2.658 9.392 1.00 91.00 277 ILE A C 1
ATOM 2208 O O . ILE A 1 277 ? -11.495 -2.451 8.523 1.00 91.00 277 ILE A O 1
ATOM 2212 N N . CYS A 1 278 ? -9.923 -1.687 9.917 1.00 85.19 278 CYS A N 1
ATOM 2213 C CA . CYS A 1 278 ? -10.010 -0.283 9.528 1.00 85.19 278 CYS A CA 1
ATOM 2214 C C . CYS A 1 278 ? -8.781 0.089 8.699 1.00 85.19 278 CYS A C 1
ATOM 2216 O O . CYS A 1 278 ? -7.676 0.146 9.240 1.00 85.19 278 CYS A O 1
ATOM 2218 N N . GLU A 1 279 ? -8.948 0.374 7.404 1.00 83.00 279 GLU A N 1
ATOM 2219 C CA . GLU A 1 279 ? -7.799 0.664 6.527 1.00 83.00 279 GLU A CA 1
ATOM 2220 C C . GLU A 1 279 ? -7.023 1.928 6.914 1.00 83.00 279 GLU A C 1
ATOM 2222 O O . GLU A 1 279 ? -5.801 1.991 6.737 1.00 83.00 279 GLU A O 1
ATOM 2227 N N . ASP A 1 280 ? -7.737 2.941 7.403 1.00 76.50 280 ASP A N 1
ATOM 2228 C CA . ASP A 1 280 ? -7.147 4.182 7.885 1.00 76.50 280 ASP A CA 1
ATOM 2229 C C . ASP A 1 280 ? -7.960 4.755 9.047 1.00 76.50 280 ASP A C 1
ATOM 2231 O O . ASP A 1 280 ? -9.187 4.851 8.978 1.00 76.50 280 ASP A O 1
ATOM 2235 N N . VAL A 1 281 ? -7.287 5.203 10.105 1.00 66.50 281 VAL A N 1
ATOM 2236 C CA . VAL A 1 281 ? -7.916 5.950 11.198 1.00 66.50 281 VAL A CA 1
ATOM 2237 C C . VAL A 1 281 ? -8.524 7.259 10.689 1.00 66.50 281 VAL A C 1
ATOM 2239 O O . VAL A 1 281 ? -9.403 7.819 11.336 1.00 66.50 281 VAL A O 1
ATOM 2242 N N . THR A 1 282 ? -8.035 7.832 9.585 1.00 57.47 282 THR A N 1
ATOM 2243 C CA . THR A 1 282 ? -8.608 9.061 8.995 1.00 57.47 282 THR A CA 1
ATOM 2244 C C . THR A 1 282 ? -9.986 8.859 8.380 1.00 57.47 282 THR A C 1
ATOM 2246 O O . THR A 1 282 ? -10.716 9.835 8.257 1.00 57.47 282 THR A O 1
ATOM 2249 N N . THR A 1 283 ? -10.371 7.618 8.076 1.00 53.25 283 THR A N 1
ATOM 2250 C CA . THR A 1 283 ? -11.718 7.262 7.608 1.00 53.25 283 THR A CA 1
ATOM 2251 C C . THR A 1 283 ? -12.789 7.784 8.563 1.00 53.25 283 THR A C 1
ATOM 2253 O O . THR A 1 283 ? -13.833 8.279 8.154 1.00 53.25 283 THR A O 1
ATOM 2256 N N . PHE A 1 284 ? -12.531 7.726 9.867 1.00 55.78 284 PHE A N 1
ATOM 2257 C CA . PHE A 1 284 ? -13.470 8.236 10.850 1.00 55.78 284 PHE A CA 1
ATOM 2258 C C . PHE A 1 284 ? -13.466 9.773 10.812 1.00 55.78 284 PHE A C 1
ATOM 2260 O O . PHE A 1 284 ? -12.447 10.408 11.079 1.00 55.78 284 PHE A O 1
ATOM 2267 N N . SER A 1 285 ? -14.605 10.376 10.465 1.00 55.94 285 SER A N 1
ATOM 2268 C CA . SER A 1 285 ? -14.788 11.834 10.440 1.00 55.94 285 SER A CA 1
ATOM 2269 C C . SER A 1 285 ? -15.102 12.400 11.845 1.00 55.94 285 SER A C 1
ATOM 2271 O O . SER A 1 285 ? -14.463 11.976 12.803 1.00 55.94 285 SER A O 1
ATOM 2273 N N . VAL A 1 286 ? -16.073 13.319 12.006 1.00 51.72 286 VAL A N 1
ATOM 2274 C CA . VAL A 1 286 ? -16.468 14.066 13.241 1.00 51.72 286 VAL A CA 1
ATOM 2275 C C . VAL A 1 286 ? -16.464 13.237 14.548 1.00 51.72 286 VAL A C 1
ATOM 2277 O O . VAL A 1 286 ? -16.336 13.784 15.640 1.00 51.72 286 VAL A O 1
ATOM 2280 N N . LEU A 1 287 ? -16.603 11.910 14.462 1.00 54.78 287 LEU A N 1
ATOM 2281 C CA . LEU A 1 287 ? -16.774 10.983 15.587 1.00 54.78 287 LEU A CA 1
ATOM 2282 C C . LEU A 1 287 ? -15.583 10.054 15.844 1.00 54.78 287 LEU A C 1
ATOM 2284 O O . LEU A 1 287 ? -15.675 9.181 16.703 1.00 54.78 287 LEU A O 1
ATOM 2288 N N . LYS A 1 288 ? -14.464 10.245 15.139 1.00 57.16 288 LYS A N 1
ATOM 2289 C CA . LYS A 1 288 ? -13.219 9.474 15.282 1.00 57.16 288 LYS A CA 1
ATOM 2290 C C . LYS A 1 288 ? -12.754 9.324 16.720 1.00 57.16 288 LYS A C 1
ATOM 2292 O O . LYS A 1 288 ? -12.436 8.224 17.155 1.00 57.16 288 LYS A O 1
ATOM 2297 N N . GLU A 1 289 ? -12.745 10.436 17.445 1.00 54.31 289 GLU A N 1
ATOM 2298 C CA . GLU A 1 289 ? -12.284 10.518 18.831 1.00 54.31 289 GLU A CA 1
ATOM 2299 C C . GLU A 1 289 ? -13.158 9.667 19.747 1.00 54.31 289 GLU A C 1
ATOM 2301 O O . GLU A 1 289 ? -12.659 8.832 20.494 1.00 54.31 289 GLU A O 1
ATOM 2306 N N . GLN A 1 290 ? -14.479 9.839 19.639 1.00 54.53 290 GLN A N 1
ATOM 2307 C CA . GLN A 1 290 ? -15.432 9.125 20.478 1.00 54.53 290 GLN A CA 1
ATOM 2308 C C . GLN A 1 290 ? -15.492 7.651 20.120 1.00 54.53 290 GLN A C 1
ATOM 2310 O O . GLN A 1 290 ? -15.526 6.839 21.027 1.00 54.53 290 GLN A O 1
ATOM 2315 N N . LEU A 1 291 ? -15.468 7.291 18.839 1.00 59.38 291 LEU A N 1
ATOM 2316 C CA . LEU A 1 291 ? -15.557 5.898 18.421 1.00 59.38 291 LEU A CA 1
ATOM 2317 C C . LEU A 1 291 ? -14.301 5.112 18.809 1.00 59.38 291 LEU A C 1
ATOM 2319 O O . LEU A 1 291 ? -14.429 4.021 19.349 1.00 59.38 291 LEU A O 1
ATOM 2323 N N . LEU A 1 292 ? -13.101 5.666 18.612 1.00 64.19 292 LEU A N 1
ATOM 2324 C CA . LEU A 1 292 ? -11.865 4.996 19.029 1.00 64.19 292 LEU A CA 1
ATOM 2325 C C . LEU A 1 292 ? -11.751 4.911 20.551 1.00 64.19 292 LEU A C 1
ATOM 2327 O O . LEU A 1 292 ? -11.431 3.842 21.061 1.00 64.19 292 LEU A O 1
ATOM 2331 N N . ASP A 1 293 ? -12.042 5.996 21.281 1.00 62.00 293 ASP A N 1
ATOM 2332 C CA . ASP A 1 293 ? -11.992 5.972 22.750 1.00 62.00 293 ASP A CA 1
ATOM 2333 C C . ASP A 1 293 ? -13.064 5.021 23.301 1.00 62.00 293 ASP A C 1
ATOM 2335 O O . ASP A 1 293 ? -12.795 4.253 24.220 1.00 62.00 293 ASP A O 1
ATOM 2339 N N . GLN A 1 294 ? -14.258 4.998 22.697 1.00 60.44 294 GLN A N 1
ATOM 2340 C CA . GLN A 1 294 ? -15.322 4.083 23.089 1.00 60.44 294 GLN A CA 1
ATOM 2341 C C . GLN A 1 294 ? -14.941 2.638 22.828 1.00 60.44 294 GLN A C 1
ATOM 2343 O O . GLN A 1 294 ? -15.083 1.855 23.756 1.00 60.44 294 GLN A O 1
ATOM 2348 N N . ILE A 1 295 ? -14.441 2.305 21.634 1.00 65.31 295 ILE A N 1
ATOM 2349 C CA . ILE A 1 295 ? -14.015 0.950 21.279 1.00 65.31 295 ILE A CA 1
ATOM 2350 C C . ILE A 1 295 ? -12.886 0.490 22.204 1.00 65.31 295 ILE A C 1
ATOM 2352 O O . ILE A 1 295 ? -12.968 -0.597 22.751 1.00 65.31 295 ILE A O 1
ATOM 2356 N N . ILE A 1 296 ? -11.862 1.310 22.441 1.00 64.06 296 ILE A N 1
ATOM 2357 C CA . ILE A 1 296 ? -10.685 0.902 23.225 1.00 64.06 296 ILE A CA 1
ATOM 2358 C C . ILE A 1 296 ? -10.992 0.804 24.731 1.00 64.06 296 ILE A C 1
ATOM 2360 O O . ILE A 1 296 ? -10.325 0.059 25.447 1.00 64.06 296 ILE A O 1
ATOM 2364 N N . GLN A 1 297 ? -11.981 1.550 25.236 1.00 63.00 297 GLN A N 1
ATOM 2365 C CA . GLN A 1 297 ? -12.346 1.550 26.657 1.00 63.00 297 GLN A CA 1
ATOM 2366 C C . GLN A 1 297 ? -13.467 0.572 27.034 1.00 63.00 297 GLN A C 1
ATOM 2368 O O . GLN A 1 297 ? -13.778 0.492 28.224 1.00 63.00 297 GLN A O 1
ATOM 2373 N N . VAL A 1 298 ? -14.106 -0.142 26.093 1.00 61.81 298 VAL A N 1
ATOM 2374 C CA . VAL A 1 298 ? -15.166 -1.097 26.468 1.00 61.81 298 VAL A CA 1
ATOM 2375 C C . VAL A 1 298 ? -14.557 -2.285 27.216 1.00 61.81 298 VAL A C 1
ATOM 2377 O O . VAL A 1 298 ? -14.084 -3.248 26.620 1.00 61.81 298 VAL A O 1
ATOM 2380 N N . GLU A 1 299 ? -14.610 -2.228 28.545 1.00 58.19 299 GLU A N 1
ATOM 2381 C CA . GLU A 1 299 ? -14.364 -3.380 29.409 1.00 58.19 299 GLU A CA 1
ATOM 2382 C C . GLU A 1 299 ? -15.447 -4.440 29.124 1.00 58.19 299 GLU A C 1
ATOM 2384 O O . GLU A 1 299 ? -16.639 -4.133 29.201 1.00 58.19 299 GLU A O 1
ATOM 2389 N N . SER A 1 300 ? -15.063 -5.698 28.869 1.00 64.69 300 SER A N 1
ATOM 2390 C CA . SER A 1 300 ? -15.957 -6.853 28.601 1.00 64.69 300 SER A CA 1
ATOM 2391 C C . SER A 1 300 ? -16.500 -7.016 27.173 1.00 64.69 300 SER A C 1
ATOM 2393 O O . SER A 1 300 ? -17.406 -7.822 26.965 1.00 64.69 300 SER A O 1
ATOM 2395 N N . ALA A 1 301 ? -15.985 -6.276 26.191 1.00 76.75 301 ALA A N 1
ATOM 2396 C CA . ALA A 1 301 ? -16.227 -6.583 24.782 1.00 76.75 301 ALA A CA 1
ATOM 2397 C C . ALA A 1 301 ? -15.079 -7.423 24.202 1.00 76.75 301 ALA A C 1
ATOM 2399 O O . ALA A 1 301 ? -13.935 -7.316 24.640 1.00 76.75 301 ALA A O 1
ATOM 2400 N N . SER A 1 302 ? -15.380 -8.228 23.187 1.00 85.25 302 SER A N 1
ATOM 2401 C CA . SER A 1 302 ? -14.446 -9.217 22.639 1.00 85.25 302 SER A CA 1
ATOM 2402 C C . SER A 1 302 ? -14.350 -9.063 21.126 1.00 85.25 302 SER A C 1
ATOM 2404 O O . SER A 1 302 ? -15.030 -9.738 20.352 1.00 85.25 302 SER A O 1
ATOM 2406 N N . PHE A 1 303 ? -13.500 -8.124 20.715 1.00 87.19 303 PHE A N 1
ATOM 2407 C CA . PHE A 1 303 ? -13.199 -7.814 19.319 1.00 87.19 303 PHE A CA 1
ATOM 2408 C C . PHE A 1 303 ? -11.695 -7.865 19.086 1.00 87.19 303 PHE A C 1
ATOM 2410 O O . PHE A 1 303 ? -10.906 -7.482 19.952 1.00 87.19 303 PHE A O 1
ATOM 2417 N N . ASP A 1 304 ? -11.305 -8.247 17.877 1.00 90.50 304 ASP A N 1
ATOM 2418 C CA . ASP A 1 304 ? -9.989 -7.885 17.361 1.00 90.50 304 ASP A CA 1
ATOM 2419 C C . ASP A 1 304 ? -10.122 -6.648 16.482 1.00 90.50 304 ASP A C 1
ATOM 2421 O O . ASP A 1 304 ? -11.075 -6.528 15.712 1.00 90.50 304 ASP A O 1
ATOM 2425 N N . ILE A 1 305 ? -9.177 -5.721 16.584 1.00 88.00 305 ILE A N 1
ATOM 2426 C CA . ILE A 1 305 ? -9.194 -4.473 15.824 1.00 88.00 305 ILE A CA 1
ATOM 2427 C C . ILE A 1 305 ? -7.859 -4.320 15.122 1.00 88.00 305 ILE A C 1
ATOM 2429 O O . ILE A 1 305 ? -6.822 -4.210 15.769 1.00 88.00 305 ILE A O 1
ATOM 2433 N N . VAL A 1 306 ? -7.884 -4.260 13.796 1.00 91.19 306 VAL A N 1
ATOM 2434 C CA . VAL A 1 306 ? -6.728 -3.923 12.968 1.00 91.19 306 VAL A CA 1
ATOM 2435 C C . VAL A 1 306 ? -6.907 -2.501 12.463 1.00 91.19 306 VAL A C 1
ATOM 2437 O O . VAL A 1 306 ? -7.848 -2.209 11.732 1.00 91.19 306 VAL A O 1
ATOM 2440 N N . LEU A 1 307 ? -6.010 -1.607 12.866 1.00 86.44 307 LEU A N 1
ATOM 2441 C CA . LEU A 1 307 ? -6.123 -0.173 12.647 1.00 86.44 307 LEU A CA 1
ATOM 2442 C C . LEU A 1 307 ? -4.958 0.340 11.795 1.00 86.44 307 LEU A C 1
ATOM 2444 O O . LEU A 1 307 ? -3.827 0.457 12.267 1.00 86.44 307 LEU A O 1
ATOM 2448 N N . GLY A 1 308 ? -5.233 0.682 10.539 1.00 86.25 308 GLY A N 1
ATOM 2449 C CA . GLY A 1 308 ? -4.278 1.345 9.660 1.00 86.25 308 GLY A CA 1
ATOM 2450 C C . GLY A 1 308 ? -4.059 2.803 10.046 1.00 86.25 308 GLY A C 1
ATOM 2451 O O . GLY A 1 308 ? -5.004 3.536 10.304 1.00 86.25 308 GLY A O 1
ATOM 2452 N N . TYR A 1 309 ? -2.803 3.236 10.081 1.00 79.44 309 TYR A N 1
ATOM 2453 C CA . TYR A 1 309 ? -2.390 4.571 10.501 1.00 79.44 309 TYR A CA 1
ATOM 2454 C C . TYR A 1 309 ? -1.488 5.209 9.443 1.00 79.44 309 TYR A C 1
ATOM 2456 O O . TYR A 1 309 ? -0.384 4.716 9.181 1.00 79.44 309 TYR A O 1
ATOM 2464 N N . THR A 1 310 ? -1.938 6.307 8.828 1.00 77.75 310 THR A N 1
ATOM 2465 C CA . THR A 1 310 ? -1.156 7.026 7.812 1.00 77.75 310 THR A CA 1
ATOM 2466 C C . THR A 1 310 ? -0.192 8.054 8.412 1.00 77.75 310 THR A C 1
ATOM 2468 O O . THR A 1 310 ? -0.579 8.944 9.164 1.00 77.75 310 THR A O 1
ATOM 2471 N N . THR A 1 311 ? 1.092 7.948 8.058 1.00 67.31 311 THR A N 1
ATOM 2472 C CA . THR A 1 311 ? 2.156 8.849 8.533 1.00 67.31 311 THR A CA 1
ATOM 2473 C C . THR A 1 311 ? 2.234 10.148 7.723 1.00 67.31 311 THR A C 1
ATOM 2475 O O . THR A 1 311 ? 1.867 10.184 6.550 1.00 67.31 311 THR A O 1
ATOM 2478 N N . GLY A 1 312 ? 2.708 11.236 8.345 1.00 54.66 312 GLY A N 1
ATOM 2479 C CA . GLY A 1 312 ? 2.730 12.589 7.759 1.00 54.66 312 GLY A CA 1
ATOM 2480 C C . GLY A 1 312 ? 1.541 13.481 8.147 1.00 54.66 312 GLY A C 1
ATOM 2481 O O . GLY A 1 312 ? 1.646 14.699 8.053 1.00 54.66 312 GLY A O 1
ATOM 2482 N N . PHE A 1 313 ? 0.472 12.900 8.693 1.00 51.03 313 PHE A N 1
ATOM 2483 C CA . PHE A 1 313 ? -0.608 13.600 9.415 1.00 51.03 313 PHE A CA 1
ATOM 2484 C C . PHE A 1 313 ? -0.269 13.820 10.912 1.00 51.03 313 PHE A C 1
ATOM 2486 O O . PHE A 1 313 ? -1.127 14.090 11.745 1.00 51.03 313 PHE A O 1
ATOM 2493 N N . GLU A 1 314 ? 1.005 13.647 11.273 1.00 50.16 314 GLU A N 1
ATOM 2494 C CA . GLU A 1 314 ? 1.447 13.011 12.521 1.00 50.16 314 GLU A CA 1
ATOM 2495 C C . GLU A 1 314 ? 1.367 13.813 13.829 1.00 50.16 314 GLU A C 1
ATOM 2497 O O . GLU A 1 314 ? 1.748 13.249 14.847 1.00 50.16 314 GLU A O 1
ATOM 2502 N N . GLN A 1 315 ? 0.901 15.062 13.894 1.00 42.97 315 GLN A N 1
ATOM 2503 C CA . GLN A 1 315 ? 0.944 15.780 15.186 1.00 42.97 315 GLN A CA 1
ATOM 2504 C C . GLN A 1 315 ? -0.296 16.599 15.497 1.00 42.97 315 GLN A C 1
ATOM 2506 O O . GLN A 1 315 ? -0.897 16.398 16.548 1.00 42.97 315 GLN A O 1
ATOM 2511 N N . ASP A 1 316 ? -0.714 17.478 14.593 1.00 43.28 316 ASP A N 1
ATOM 2512 C CA . ASP A 1 316 ? -1.742 18.456 14.939 1.00 43.28 316 ASP A CA 1
ATOM 2513 C C . ASP A 1 316 ? -3.129 17.830 15.114 1.00 43.28 316 ASP A C 1
ATOM 2515 O O . ASP A 1 316 ? -3.824 18.204 16.052 1.00 43.28 316 ASP A O 1
ATOM 2519 N N . ASP A 1 317 ? -3.512 16.860 14.280 1.00 48.31 317 ASP A N 1
ATOM 2520 C CA . ASP A 1 317 ? -4.879 16.324 14.288 1.00 48.31 317 ASP A CA 1
ATOM 2521 C C . ASP A 1 317 ? -5.072 15.192 15.297 1.00 48.31 317 ASP A C 1
ATOM 2523 O O . ASP A 1 317 ? -6.173 15.021 15.797 1.00 48.31 317 ASP A O 1
ATOM 2527 N N . LEU A 1 318 ? -4.021 14.442 15.649 1.00 46.59 318 LEU A N 1
ATOM 2528 C CA . LEU A 1 318 ? -4.092 13.378 16.660 1.00 46.59 318 LEU A CA 1
ATOM 2529 C C . LEU A 1 318 ? -3.901 13.883 18.092 1.00 46.59 318 LEU A C 1
ATOM 2531 O O . LEU A 1 318 ? -4.570 13.380 18.993 1.00 46.59 318 LEU A O 1
ATOM 2535 N N . GLN A 1 319 ? -3.045 14.892 18.303 1.00 46.16 319 GLN A N 1
ATOM 2536 C CA . GLN A 1 319 ? -2.981 15.603 19.586 1.00 46.16 319 GLN A CA 1
ATOM 2537 C C . GLN A 1 319 ? -4.218 16.477 19.792 1.00 46.16 319 GLN A C 1
ATOM 2539 O O . GLN A 1 319 ? -4.757 16.487 20.899 1.00 46.16 319 GLN A O 1
ATOM 2544 N N . ASP A 1 320 ? -4.729 17.134 18.738 1.00 46.66 320 ASP A N 1
ATOM 2545 C CA . ASP A 1 320 ? -6.051 17.757 18.821 1.00 46.66 320 ASP A CA 1
ATOM 2546 C C . ASP A 1 320 ? -7.124 16.670 19.060 1.00 46.66 320 ASP A C 1
ATOM 2548 O O . ASP A 1 320 ? -8.048 16.936 19.819 1.00 46.66 320 ASP A O 1
ATOM 2552 N N . ALA A 1 321 ? -7.024 15.456 18.494 1.00 45.25 321 ALA A N 1
ATOM 2553 C CA . ALA A 1 321 ? -8.054 14.413 18.621 1.00 45.25 321 ALA A CA 1
ATOM 2554 C C . ALA A 1 321 ? -8.119 13.681 19.970 1.00 45.25 321 ALA A C 1
ATOM 2556 O O . ALA A 1 321 ? -9.200 13.431 20.491 1.00 45.25 321 ALA A O 1
ATOM 2557 N N . LEU A 1 322 ? -6.983 13.306 20.553 1.00 43.94 322 LEU A N 1
ATOM 2558 C CA . LEU A 1 322 ? -6.957 12.540 21.809 1.00 43.94 322 LEU A CA 1
ATOM 2559 C C . LEU A 1 322 ? -6.746 13.424 23.048 1.00 43.94 322 LEU A C 1
ATOM 2561 O O . LEU A 1 322 ? -6.898 12.955 24.180 1.00 43.94 322 LEU A O 1
ATOM 2565 N N . GLY A 1 323 ? -6.499 14.720 22.833 1.00 45.50 323 GLY A N 1
ATOM 2566 C CA . GLY A 1 323 ? -6.370 15.727 23.873 1.00 45.50 323 GLY A CA 1
ATOM 2567 C C . GLY A 1 323 ? -5.091 15.616 24.694 1.00 45.50 323 GLY A C 1
ATOM 2568 O O . GLY A 1 323 ? -4.534 14.537 24.873 1.00 45.50 323 GLY A O 1
ATOM 2569 N N . ASP A 1 324 ? -4.662 16.736 25.281 1.00 44.41 324 ASP A N 1
ATOM 2570 C CA . ASP A 1 324 ? -3.590 16.760 26.285 1.00 44.41 324 ASP A CA 1
ATOM 2571 C C . ASP A 1 324 ? -4.081 16.098 27.595 1.00 44.41 324 ASP A C 1
ATOM 2573 O O . ASP A 1 324 ? -4.357 16.760 28.602 1.00 44.41 324 ASP A O 1
ATOM 2577 N N . ARG A 1 325 ? -4.231 14.767 27.605 1.00 42.25 325 ARG A N 1
ATOM 2578 C CA . ARG A 1 325 ? -4.262 13.985 28.846 1.00 42.25 325 ARG A CA 1
ATOM 2579 C C . ARG A 1 325 ? -2.822 13.958 29.362 1.00 42.25 325 ARG A C 1
ATOM 2581 O O . ARG A 1 325 ? -1.936 13.416 28.715 1.00 42.25 325 ARG A O 1
ATOM 2588 N N . GLU A 1 326 ? -2.599 14.639 30.486 1.00 38.47 326 GLU A N 1
ATOM 2589 C CA . GLU A 1 326 ? -1.329 14.823 31.202 1.00 38.47 326 GLU A CA 1
ATOM 2590 C C . GLU A 1 326 ? -0.153 13.944 30.710 1.00 38.47 326 GLU A C 1
ATOM 2592 O O . GLU A 1 326 ? 0.003 12.791 31.098 1.00 38.47 326 GLU A O 1
ATOM 2597 N N . SER A 1 327 ? 0.746 14.542 29.922 1.00 39.31 327 SER A N 1
ATOM 2598 C CA . SER A 1 327 ? 2.128 14.094 29.663 1.00 39.31 327 SER A CA 1
ATOM 2599 C C . SER A 1 327 ? 2.402 12.843 28.802 1.00 39.31 327 SER A C 1
ATOM 2601 O O . SER A 1 327 ? 3.575 12.482 28.689 1.00 39.31 327 SER A O 1
ATOM 2603 N N . GLN A 1 328 ? 1.421 12.226 28.131 1.00 43.81 328 GLN A N 1
ATOM 2604 C CA . GLN A 1 328 ? 1.687 11.132 27.174 1.00 43.81 328 GLN A CA 1
ATOM 2605 C C . GLN A 1 328 ? 1.083 11.407 25.790 1.00 43.81 328 GLN A C 1
ATOM 2607 O O . GLN A 1 328 ? -0.089 11.742 25.672 1.00 43.81 328 GLN A O 1
ATOM 2612 N N . ASP A 1 329 ? 1.907 11.271 24.747 1.00 54.50 329 ASP A N 1
ATOM 2613 C CA . ASP A 1 329 ? 1.510 11.416 23.343 1.00 54.50 329 ASP A CA 1
ATOM 2614 C C . ASP A 1 329 ? 0.323 10.482 23.029 1.00 54.50 329 ASP A C 1
ATOM 2616 O O . ASP A 1 329 ? 0.287 9.336 23.474 1.00 54.50 329 ASP A O 1
ATOM 2620 N N . ALA A 1 330 ? -0.658 10.964 22.272 1.00 53.94 330 ALA A N 1
ATOM 2621 C CA . ALA A 1 330 ? -1.864 10.240 21.861 1.00 53.94 330 ALA A CA 1
ATOM 2622 C C . ALA A 1 330 ? -1.550 8.852 21.264 1.00 53.94 330 ALA A C 1
ATOM 2624 O O . ALA A 1 330 ? -2.211 7.844 21.524 1.00 53.94 330 ALA A O 1
ATOM 2625 N N . LEU A 1 331 ? -0.462 8.809 20.501 1.00 60.62 331 LEU A N 1
ATOM 2626 C CA . LEU A 1 331 ? 0.098 7.607 19.910 1.00 60.62 331 LEU A CA 1
ATOM 2627 C C . LEU A 1 331 ? 0.721 6.673 20.961 1.00 60.62 331 LEU A C 1
ATOM 2629 O O . LEU A 1 331 ? 0.601 5.460 20.830 1.00 60.62 331 LEU A O 1
ATOM 2633 N N . THR A 1 332 ? 1.321 7.210 22.025 1.00 65.00 332 THR A N 1
ATOM 2634 C CA . THR A 1 332 ? 1.804 6.433 23.179 1.00 65.00 332 THR A CA 1
ATOM 2635 C C . THR A 1 332 ? 0.645 5.777 23.921 1.00 65.00 332 THR A C 1
ATOM 2637 O O . THR A 1 332 ? 0.735 4.601 24.241 1.00 65.00 332 THR A O 1
ATOM 2640 N N . TYR A 1 333 ? -0.478 6.475 24.117 1.00 65.75 333 TYR A N 1
ATOM 2641 C CA . TYR A 1 333 ? -1.670 5.877 24.734 1.00 65.75 333 TYR A CA 1
ATOM 2642 C C . TYR A 1 333 ? -2.221 4.691 23.925 1.00 65.75 333 TYR A C 1
ATOM 2644 O O . TYR A 1 333 ? -2.560 3.657 24.501 1.00 65.75 333 TYR A O 1
ATOM 2652 N N . LEU A 1 334 ? -2.296 4.833 22.595 1.00 67.94 334 LEU A N 1
ATOM 2653 C CA . LEU A 1 334 ? -2.716 3.749 21.700 1.00 67.94 334 LEU A CA 1
ATOM 2654 C C . LEU A 1 334 ? -1.706 2.594 21.699 1.00 67.94 334 LEU A C 1
ATOM 2656 O O . LEU A 1 334 ? -2.111 1.438 21.752 1.00 67.94 334 LEU A O 1
ATOM 2660 N N . LYS A 1 335 ? -0.403 2.901 21.686 1.00 73.25 335 LYS A N 1
ATOM 2661 C CA . LYS A 1 335 ? 0.672 1.904 21.782 1.00 73.25 335 LYS A CA 1
ATOM 2662 C C . LYS A 1 335 ? 0.622 1.116 23.088 1.00 73.25 335 LYS A C 1
ATOM 2664 O O . LYS A 1 335 ? 0.713 -0.102 23.044 1.00 73.25 335 LYS A O 1
ATOM 2669 N N . ASP A 1 336 ? 0.419 1.788 24.221 1.00 73.19 336 ASP A N 1
ATOM 2670 C CA . ASP A 1 336 ? 0.388 1.172 25.556 1.00 73.19 336 ASP A CA 1
ATOM 2671 C C . ASP A 1 336 ? -0.771 0.171 25.730 1.00 73.19 336 ASP A C 1
ATOM 2673 O O . ASP A 1 336 ? -0.755 -0.645 26.652 1.00 73.19 336 ASP A O 1
ATOM 2677 N N . ARG A 1 337 ? -1.794 0.249 24.870 1.00 73.81 337 ARG A N 1
ATOM 2678 C CA . ARG A 1 337 ? -2.986 -0.615 24.878 1.00 73.81 337 ARG A CA 1
ATOM 2679 C C . ARG A 1 337 ? -3.078 -1.558 23.680 1.00 73.81 337 ARG A C 1
ATOM 2681 O O . ARG A 1 337 ? -4.022 -2.340 23.603 1.00 73.81 337 ARG A O 1
ATOM 2688 N N . ALA A 1 338 ? -2.146 -1.472 22.738 1.00 84.94 338 ALA A N 1
ATOM 2689 C CA . ALA A 1 338 ? -2.121 -2.350 21.582 1.00 84.94 338 ALA A CA 1
ATOM 2690 C C . ALA A 1 338 ? -1.441 -3.681 21.929 1.00 84.94 338 ALA A C 1
ATOM 2692 O O . ALA A 1 338 ? -0.516 -3.736 22.734 1.00 84.94 338 ALA A O 1
ATOM 2693 N N . GLU A 1 339 ? -1.866 -4.752 21.269 1.00 88.94 339 GLU A N 1
ATOM 2694 C CA . GLU A 1 339 ? -1.178 -6.047 21.261 1.00 88.94 339 GLU A CA 1
ATOM 2695 C C . GLU A 1 339 ? -0.168 -6.175 20.118 1.00 88.94 339 GLU A C 1
ATOM 2697 O O . GLU A 1 339 ? 0.713 -7.040 20.138 1.00 88.94 339 GLU A O 1
ATOM 2702 N N . GLY A 1 340 ? -0.287 -5.312 19.109 1.00 90.94 340 GLY A N 1
ATOM 2703 C CA . GLY A 1 340 ? 0.684 -5.215 18.036 1.00 90.94 340 GLY A CA 1
ATOM 2704 C C . GLY A 1 340 ? 0.843 -3.793 17.535 1.00 90.94 340 GLY A C 1
ATOM 2705 O O . GLY A 1 340 ? -0.136 -3.078 17.324 1.00 90.94 340 GLY A O 1
ATOM 2706 N N . TYR A 1 341 ? 2.085 -3.402 17.292 1.00 91.38 341 TYR A N 1
ATOM 2707 C CA . TYR A 1 341 ? 2.430 -2.169 16.613 1.00 91.38 341 TYR A CA 1
ATOM 2708 C C . TYR A 1 341 ? 3.444 -2.464 15.515 1.00 91.38 341 TYR A C 1
ATOM 2710 O O . TYR A 1 341 ? 4.582 -2.870 15.761 1.00 91.38 341 TYR A O 1
ATOM 2718 N N . MET A 1 342 ? 3.012 -2.242 14.282 1.00 94.19 342 MET A N 1
ATOM 2719 C CA . MET A 1 342 ? 3.729 -2.615 13.076 1.00 94.19 342 MET A CA 1
ATOM 2720 C C . MET A 1 342 ? 3.877 -1.416 12.150 1.00 94.19 342 MET A C 1
ATOM 2722 O O . MET A 1 342 ? 3.011 -0.547 12.094 1.00 94.19 342 MET A O 1
ATOM 2726 N N . THR A 1 343 ? 4.957 -1.388 11.382 1.00 91.75 343 THR A N 1
ATOM 2727 C CA . THR A 1 343 ? 5.291 -0.335 10.431 1.00 91.75 343 THR A CA 1
ATOM 2728 C C . THR A 1 343 ? 5.548 -0.942 9.052 1.00 91.75 343 THR A C 1
ATOM 2730 O O . THR A 1 343 ? 6.298 -1.905 8.921 1.00 91.75 343 THR A O 1
ATOM 2733 N N . LEU A 1 344 ? 4.928 -0.377 8.013 1.00 92.38 344 LEU A N 1
ATOM 2734 C CA . LEU A 1 344 ? 5.080 -0.788 6.610 1.00 92.38 344 LEU A CA 1
ATOM 2735 C C . LEU A 1 344 ? 6.057 0.094 5.823 1.00 92.38 344 LEU A C 1
ATOM 2737 O O . LEU A 1 344 ? 6.411 -0.243 4.694 1.00 92.38 344 LEU A O 1
ATOM 2741 N N . THR A 1 345 ? 6.452 1.246 6.369 1.00 88.94 345 THR A N 1
ATOM 2742 C CA . THR A 1 345 ? 7.307 2.210 5.664 1.00 88.94 345 THR A CA 1
ATOM 2743 C C . THR A 1 345 ? 8.387 2.796 6.535 1.00 88.94 345 THR A C 1
ATOM 2745 O O . THR A 1 345 ? 8.122 3.175 7.673 1.00 88.94 345 THR A O 1
ATOM 2748 N N . GLU A 1 346 ? 9.543 3.030 5.933 1.00 85.38 346 GLU A N 1
ATOM 2749 C CA . GLU A 1 346 ? 10.645 3.760 6.539 1.00 85.38 346 GLU A CA 1
ATOM 2750 C C . GLU A 1 346 ? 11.203 4.767 5.525 1.00 85.38 346 GLU A C 1
ATOM 2752 O O . GLU A 1 346 ? 11.431 4.428 4.368 1.00 85.38 346 GLU A O 1
ATOM 2757 N N . ASN A 1 347 ? 11.394 6.026 5.936 1.00 81.06 347 ASN A N 1
ATOM 2758 C CA . ASN A 1 347 ? 12.009 7.081 5.113 1.00 81.06 347 ASN A CA 1
ATOM 2759 C C . ASN A 1 347 ? 11.409 7.263 3.701 1.00 81.06 347 ASN A C 1
ATOM 2761 O O . ASN A 1 347 ? 12.131 7.573 2.754 1.00 81.06 347 ASN A O 1
ATOM 2765 N N . GLY A 1 348 ? 10.095 7.092 3.537 1.00 78.00 348 GLY A N 1
ATOM 2766 C CA . GLY A 1 348 ? 9.453 7.204 2.224 1.00 78.00 348 GLY A CA 1
ATOM 2767 C C . GLY A 1 348 ? 9.426 5.921 1.393 1.00 78.00 348 GLY A C 1
ATOM 2768 O O . GLY A 1 348 ? 8.942 5.942 0.259 1.00 78.00 348 GLY A O 1
ATOM 2769 N N . GLU A 1 349 ? 9.942 4.816 1.926 1.00 87.25 349 GLU A N 1
ATOM 2770 C CA . GLU A 1 349 ? 10.090 3.541 1.228 1.00 87.25 349 GLU A CA 1
ATOM 2771 C C . GLU A 1 349 ? 9.197 2.478 1.871 1.00 87.25 349 GLU A C 1
ATOM 2773 O O . GLU A 1 349 ? 9.137 2.356 3.095 1.00 87.25 349 GLU A O 1
ATOM 2778 N N . ALA A 1 350 ? 8.470 1.714 1.053 1.00 90.50 350 ALA A N 1
ATOM 2779 C CA . ALA A 1 350 ? 7.720 0.561 1.540 1.00 90.50 350 ALA A CA 1
ATOM 2780 C C . ALA A 1 350 ? 8.692 -0.582 1.864 1.00 90.50 350 ALA A C 1
ATOM 2782 O O . ALA A 1 350 ? 9.403 -1.049 0.980 1.00 90.50 350 ALA A O 1
ATOM 2783 N N . LEU A 1 351 ? 8.697 -1.053 3.114 1.00 89.38 351 LEU A N 1
ATOM 2784 C CA . LEU A 1 351 ? 9.681 -2.023 3.618 1.00 89.38 351 LEU A CA 1
ATOM 2785 C C . LEU A 1 351 ? 9.669 -3.353 2.853 1.00 89.38 351 LEU A C 1
ATOM 2787 O O . LEU A 1 351 ? 10.716 -3.968 2.653 1.00 89.38 351 LEU A O 1
ATOM 2791 N N . PHE A 1 352 ? 8.486 -3.786 2.411 1.00 90.62 352 PHE A N 1
ATOM 2792 C CA . PHE A 1 352 ? 8.320 -5.008 1.626 1.00 90.62 352 PHE A CA 1
ATOM 2793 C C . PHE A 1 352 ? 8.757 -4.863 0.171 1.00 90.62 352 PHE A C 1
ATOM 2795 O O . PHE A 1 352 ? 8.994 -5.872 -0.479 1.00 90.62 352 PHE A O 1
ATOM 2802 N N . LEU A 1 353 ? 8.848 -3.643 -0.363 1.00 87.94 353 LEU A N 1
ATOM 2803 C CA . LEU A 1 353 ? 9.112 -3.432 -1.777 1.00 87.94 353 LEU A CA 1
ATOM 2804 C C . LEU A 1 353 ? 10.604 -3.162 -1.988 1.00 87.94 353 LEU A C 1
ATOM 2806 O O . LEU A 1 353 ? 11.075 -2.033 -1.878 1.00 87.94 353 LEU A O 1
ATOM 2810 N N . ASP A 1 354 ? 11.357 -4.202 -2.318 1.00 85.62 354 ASP A N 1
ATOM 2811 C CA . ASP A 1 354 ? 12.720 -4.050 -2.824 1.00 85.62 354 ASP A CA 1
ATOM 2812 C C . ASP A 1 354 ? 12.755 -3.997 -4.361 1.00 85.62 354 ASP A C 1
ATOM 2814 O O . ASP A 1 354 ? 11.721 -3.985 -5.035 1.00 85.62 354 ASP A O 1
ATOM 2818 N N . ASP A 1 355 ? 13.959 -3.923 -4.928 1.00 78.25 355 ASP A N 1
ATOM 2819 C CA . ASP A 1 355 ? 14.145 -3.821 -6.373 1.00 78.25 355 ASP A CA 1
ATOM 2820 C C . ASP A 1 355 ? 13.555 -5.012 -7.141 1.00 78.25 355 ASP A C 1
ATOM 2822 O O . ASP A 1 355 ? 12.949 -4.813 -8.195 1.00 78.25 355 ASP A O 1
ATOM 2826 N N . ASP A 1 356 ? 13.697 -6.234 -6.629 1.00 83.31 356 ASP A N 1
ATOM 2827 C CA . ASP A 1 356 ? 13.247 -7.444 -7.319 1.00 83.31 356 ASP A CA 1
ATOM 2828 C C . ASP A 1 356 ? 11.727 -7.600 -7.189 1.00 83.31 356 ASP A C 1
ATOM 2830 O O . ASP A 1 356 ? 11.032 -7.846 -8.183 1.00 83.31 356 ASP A O 1
ATOM 2834 N N . LEU A 1 357 ? 11.187 -7.328 -5.999 1.00 88.81 357 LEU A N 1
ATOM 2835 C CA . LEU A 1 357 ? 9.748 -7.301 -5.749 1.00 88.81 357 LEU A CA 1
ATOM 2836 C C . LEU A 1 357 ? 9.052 -6.160 -6.502 1.00 88.81 357 LEU A C 1
ATOM 2838 O O . LEU A 1 357 ? 7.909 -6.320 -6.929 1.00 88.81 357 LEU A O 1
ATOM 2842 N N . SER A 1 358 ? 9.730 -5.037 -6.768 1.00 90.38 358 SER A N 1
ATOM 2843 C CA . SER A 1 358 ? 9.199 -3.975 -7.636 1.00 90.38 358 SER A CA 1
ATOM 2844 C C . SER A 1 358 ? 9.002 -4.452 -9.081 1.00 90.38 358 SER A C 1
ATOM 2846 O O . SER A 1 358 ? 7.992 -4.136 -9.717 1.00 90.38 358 SER A O 1
ATOM 2848 N N . ILE A 1 359 ? 9.929 -5.269 -9.590 1.00 92.06 359 ILE A N 1
ATOM 2849 C CA . ILE A 1 359 ? 9.848 -5.870 -10.923 1.00 92.06 359 ILE A CA 1
ATOM 2850 C C . ILE A 1 359 ? 8.727 -6.910 -10.958 1.00 92.06 359 ILE A C 1
ATOM 2852 O O . ILE A 1 359 ? 7.932 -6.921 -11.902 1.00 92.06 359 ILE A O 1
ATOM 2856 N N . GLU A 1 360 ? 8.641 -7.769 -9.941 1.00 91.12 360 GLU A N 1
ATOM 2857 C CA . GLU A 1 360 ? 7.578 -8.770 -9.834 1.00 91.12 360 GLU A CA 1
ATOM 2858 C C . GLU A 1 360 ? 6.193 -8.123 -9.735 1.00 91.12 360 GLU A C 1
ATOM 2860 O O . GLU A 1 360 ? 5.276 -8.537 -10.446 1.00 91.12 360 GLU A O 1
ATOM 2865 N N . LEU A 1 361 ? 6.053 -7.065 -8.930 1.00 92.44 361 LEU A N 1
ATOM 2866 C CA . LEU A 1 361 ? 4.821 -6.295 -8.804 1.00 92.44 361 LEU A CA 1
ATOM 2867 C C . LEU A 1 361 ? 4.346 -5.811 -10.177 1.00 92.44 361 LEU A C 1
ATOM 2869 O O . LEU A 1 361 ? 3.205 -6.057 -10.568 1.00 92.44 361 LEU A O 1
ATOM 2873 N N . VAL A 1 362 ? 5.224 -5.153 -10.940 1.00 94.38 362 VAL A N 1
ATOM 2874 C CA . VAL A 1 362 ? 4.865 -4.663 -12.276 1.00 94.38 362 VAL A CA 1
ATOM 2875 C C . VAL A 1 362 ? 4.544 -5.822 -13.219 1.00 94.38 362 VAL A C 1
ATOM 2877 O O . VAL A 1 362 ? 3.561 -5.733 -13.956 1.00 94.38 362 VAL A O 1
ATOM 2880 N N . ARG A 1 363 ? 5.303 -6.925 -13.167 1.00 94.06 363 ARG A N 1
ATOM 2881 C CA . ARG A 1 363 ? 5.034 -8.128 -13.970 1.00 94.06 363 ARG A CA 1
ATOM 2882 C C . ARG A 1 363 ? 3.629 -8.666 -13.724 1.00 94.06 363 ARG A C 1
ATOM 2884 O O . ARG A 1 363 ? 2.875 -8.807 -14.680 1.00 94.06 363 ARG A O 1
ATOM 2891 N N . LYS A 1 364 ? 3.251 -8.872 -12.458 1.00 92.25 364 LYS A N 1
ATOM 2892 C CA . LYS A 1 364 ? 1.919 -9.361 -12.065 1.00 92.25 364 LYS A CA 1
ATOM 2893 C C . LYS A 1 364 ? 0.805 -8.505 -12.663 1.00 92.25 364 LYS A C 1
ATOM 2895 O O . LYS A 1 364 ? -0.127 -9.029 -13.267 1.00 92.25 364 LYS A O 1
ATOM 2900 N N . TYR A 1 365 ? 0.914 -7.182 -12.548 1.00 93.25 365 TYR A N 1
ATOM 2901 C CA . TYR A 1 365 ? -0.088 -6.275 -13.112 1.00 93.25 365 TYR A CA 1
ATOM 2902 C C . TYR A 1 365 ? -0.114 -6.309 -14.646 1.00 93.25 365 TYR A C 1
ATOM 2904 O O . TYR A 1 365 ? -1.197 -6.328 -15.231 1.00 93.25 365 TYR A O 1
ATOM 2912 N N . LEU A 1 366 ? 1.047 -6.336 -15.308 1.00 93.12 366 LEU A N 1
ATOM 2913 C CA . LEU A 1 366 ? 1.120 -6.403 -16.768 1.00 93.12 366 LEU A CA 1
ATOM 2914 C C . LEU A 1 366 ? 0.557 -7.715 -17.316 1.00 93.12 366 LEU A C 1
ATOM 2916 O O . LEU A 1 366 ? -0.181 -7.675 -18.297 1.00 93.12 366 LEU A O 1
ATOM 2920 N N . ASP A 1 367 ? 0.850 -8.851 -16.688 1.00 92.38 367 ASP A N 1
ATOM 2921 C CA . ASP A 1 367 ? 0.348 -10.161 -17.112 1.00 92.38 367 ASP A CA 1
ATOM 2922 C C . ASP A 1 367 ? -1.182 -10.206 -17.072 1.00 92.38 367 ASP A C 1
ATOM 2924 O O . ASP A 1 367 ? -1.823 -10.643 -18.031 1.00 92.38 367 ASP A O 1
ATOM 2928 N N . VAL A 1 368 ? -1.779 -9.669 -16.004 1.00 91.56 368 VAL A N 1
ATOM 2929 C CA . VAL A 1 368 ? -3.236 -9.572 -15.867 1.00 91.56 368 VAL A CA 1
ATOM 2930 C C . VAL A 1 368 ? -3.827 -8.626 -16.910 1.00 91.56 368 VAL A C 1
ATOM 2932 O O . VAL A 1 368 ? -4.780 -8.992 -17.594 1.00 91.56 368 VAL A O 1
ATOM 2935 N N . ILE A 1 369 ? -3.238 -7.442 -17.104 1.00 92.06 369 ILE A N 1
ATOM 2936 C CA . ILE A 1 369 ? -3.704 -6.477 -18.111 1.00 92.06 369 ILE A CA 1
ATOM 2937 C C . ILE A 1 369 ? -3.648 -7.082 -19.518 1.00 92.06 369 ILE A C 1
ATOM 2939 O O . ILE A 1 369 ? -4.605 -6.938 -20.281 1.00 92.06 369 ILE A O 1
ATOM 2943 N N . LYS A 1 370 ? -2.553 -7.769 -19.867 1.00 92.12 370 LYS A N 1
ATOM 2944 C CA . LYS A 1 370 ? -2.375 -8.434 -21.166 1.00 92.12 370 LYS A CA 1
ATOM 2945 C C . LYS A 1 370 ? -3.409 -9.545 -21.361 1.00 92.12 370 LYS A C 1
ATOM 2947 O O . LYS A 1 370 ? -4.027 -9.622 -22.424 1.00 92.12 370 LYS A O 1
ATOM 2952 N N . ALA A 1 371 ? -3.620 -10.380 -20.342 1.00 91.12 371 ALA A N 1
ATOM 2953 C CA . ALA A 1 371 ? -4.571 -11.486 -20.393 1.00 91.12 371 ALA A CA 1
ATOM 2954 C C . ALA A 1 371 ? -6.020 -10.996 -20.559 1.00 91.12 371 ALA A C 1
ATOM 2956 O O . ALA A 1 371 ? -6.711 -11.435 -21.478 1.00 91.12 371 ALA A O 1
ATOM 2957 N N . GLU A 1 372 ? -6.458 -10.049 -19.727 1.00 90.62 372 GLU A N 1
ATOM 2958 C CA . GLU A 1 372 ? -7.832 -9.522 -19.734 1.00 90.62 372 GLU A CA 1
ATOM 2959 C C . GLU A 1 372 ? -8.110 -8.638 -20.966 1.00 90.62 372 GLU A C 1
ATOM 2961 O O . GLU A 1 372 ? -9.239 -8.567 -21.448 1.00 90.62 372 GLU A O 1
ATOM 2966 N N . SER A 1 373 ? -7.075 -8.021 -21.550 1.00 89.88 373 SER A N 1
ATOM 2967 C CA . SER A 1 373 ? -7.193 -7.284 -22.819 1.00 89.88 373 SER A CA 1
ATOM 2968 C C . SER A 1 373 ? -7.183 -8.183 -24.063 1.00 89.88 373 SER A C 1
ATOM 2970 O O . SER A 1 373 ? -7.382 -7.689 -25.174 1.00 89.88 373 SER A O 1
ATOM 2972 N N . GLY A 1 374 ? -6.897 -9.484 -23.924 1.00 87.38 374 GLY A N 1
ATOM 2973 C CA . GLY A 1 374 ? -6.687 -10.380 -25.066 1.00 87.38 374 GLY A CA 1
ATOM 2974 C C . GLY A 1 374 ? -5.485 -9.985 -25.934 1.00 87.38 374 GLY A C 1
ATOM 2975 O O . GLY A 1 374 ? -5.507 -10.177 -27.153 1.00 87.38 374 GLY A O 1
ATOM 2976 N N . SER A 1 375 ? -4.451 -9.398 -25.326 1.00 84.81 375 SER A N 1
ATOM 2977 C CA . SER A 1 375 ? -3.269 -8.877 -26.012 1.00 84.81 375 SER A CA 1
ATOM 2978 C C . SER A 1 375 ? -2.490 -9.979 -26.733 1.00 84.81 375 SER A C 1
ATOM 2980 O O . SER A 1 375 ? -2.086 -10.971 -26.133 1.00 84.81 375 SER A O 1
ATOM 2982 N N . THR A 1 376 ? -2.197 -9.780 -28.021 1.00 83.00 376 THR A N 1
ATOM 2983 C CA . THR A 1 376 ? -1.332 -10.680 -28.802 1.00 83.00 376 THR A CA 1
ATOM 2984 C C . THR A 1 376 ? 0.011 -10.013 -29.080 1.00 83.00 376 THR A C 1
ATOM 2986 O O . THR A 1 376 ? 0.199 -9.383 -30.124 1.00 83.00 376 THR A O 1
ATOM 2989 N N . ILE A 1 377 ? 0.940 -10.131 -28.135 1.00 86.00 377 ILE A N 1
ATOM 2990 C CA . ILE A 1 377 ? 2.311 -9.627 -28.271 1.00 86.00 377 ILE A CA 1
ATOM 2991 C C . ILE A 1 377 ? 3.178 -10.774 -28.790 1.00 86.00 377 ILE A C 1
ATOM 2993 O O . ILE A 1 377 ? 3.017 -11.925 -28.387 1.00 86.00 377 ILE A O 1
ATOM 2997 N N . ASN A 1 378 ? 4.054 -10.488 -29.753 1.00 87.06 378 ASN A N 1
ATOM 2998 C CA . ASN A 1 378 ? 4.919 -11.525 -30.302 1.00 87.06 378 ASN A CA 1
ATOM 2999 C C . ASN A 1 378 ? 6.009 -11.912 -29.279 1.00 87.06 378 ASN A C 1
ATOM 3001 O O . ASN A 1 378 ? 6.513 -11.065 -28.543 1.00 87.06 378 ASN A O 1
ATOM 3005 N N . GLU A 1 379 ? 6.393 -13.188 -29.271 1.00 86.19 379 GLU A N 1
ATOM 3006 C CA . GLU A 1 379 ? 7.344 -13.746 -28.299 1.00 86.19 379 GLU A CA 1
ATOM 3007 C C . GLU A 1 379 ? 8.727 -13.077 -28.369 1.00 86.19 379 GLU A C 1
ATOM 3009 O O . GLU A 1 379 ? 9.369 -12.860 -27.348 1.00 86.19 379 GLU A O 1
ATOM 3014 N N . ALA A 1 380 ? 9.179 -12.677 -29.563 1.00 85.50 380 ALA A N 1
ATOM 3015 C CA . ALA A 1 380 ? 10.463 -11.996 -29.729 1.00 85.50 380 ALA A CA 1
ATOM 3016 C C . ALA A 1 380 ? 10.485 -10.609 -29.060 1.00 85.50 380 ALA A C 1
ATOM 3018 O O . ALA A 1 380 ? 11.501 -10.212 -28.495 1.00 85.50 380 ALA A O 1
ATOM 3019 N N . THR A 1 381 ? 9.369 -9.878 -29.107 1.00 87.62 381 THR A N 1
ATOM 3020 C CA . THR A 1 381 ? 9.184 -8.596 -28.427 1.00 87.62 381 THR A CA 1
ATOM 3021 C C . THR A 1 381 ? 9.056 -8.812 -26.927 1.00 87.62 381 THR A C 1
ATOM 3023 O O . THR A 1 381 ? 9.760 -8.138 -26.192 1.00 87.62 381 THR A O 1
ATOM 3026 N N . GLU A 1 382 ? 8.269 -9.779 -26.453 1.00 89.38 382 GLU A N 1
ATOM 3027 C CA . GLU A 1 382 ? 8.229 -10.087 -25.013 1.00 89.38 382 GLU A CA 1
ATOM 3028 C C . GLU A 1 382 ? 9.620 -10.432 -24.466 1.00 89.38 382 GLU A C 1
ATOM 3030 O O . GLU A 1 382 ? 10.057 -9.848 -23.478 1.00 89.38 382 GLU A O 1
ATOM 3035 N N . ASN A 1 383 ? 10.376 -11.286 -25.159 1.00 87.56 383 ASN A N 1
ATOM 3036 C CA . ASN A 1 383 ? 11.730 -11.664 -24.749 1.00 87.56 383 ASN A CA 1
ATOM 3037 C C . ASN A 1 383 ? 12.713 -10.486 -24.780 1.00 87.56 383 ASN A C 1
ATOM 3039 O O . ASN A 1 383 ? 13.584 -10.391 -23.921 1.00 87.56 383 ASN A O 1
ATOM 3043 N N . ALA A 1 384 ? 12.587 -9.566 -25.743 1.00 88.12 384 ALA A N 1
ATOM 3044 C CA . ALA A 1 384 ? 13.436 -8.374 -25.800 1.00 88.12 384 ALA A CA 1
ATOM 3045 C C . ALA A 1 384 ? 13.225 -7.427 -24.604 1.00 88.12 384 ALA A C 1
ATOM 3047 O O . ALA A 1 384 ? 14.111 -6.630 -24.293 1.00 88.12 384 ALA A O 1
ATOM 3048 N N . PHE A 1 385 ? 12.064 -7.533 -23.963 1.00 92.31 385 PHE A N 1
ATOM 3049 C CA . PHE A 1 385 ? 11.584 -6.707 -22.864 1.00 92.31 385 PHE A CA 1
ATOM 3050 C C . PHE A 1 385 ? 11.410 -7.532 -21.568 1.00 92.31 385 PHE A C 1
ATOM 3052 O O . PHE A 1 385 ? 10.710 -7.121 -20.655 1.00 92.31 385 PHE A O 1
ATOM 3059 N N . ASP A 1 386 ? 12.043 -8.705 -21.456 1.00 89.81 386 ASP A N 1
ATOM 3060 C CA . ASP A 1 386 ? 12.030 -9.568 -20.258 1.00 89.81 386 ASP A CA 1
ATOM 3061 C C . ASP A 1 386 ? 10.626 -9.968 -19.751 1.00 89.81 386 ASP A C 1
ATOM 3063 O O . ASP A 1 386 ? 10.399 -10.107 -18.543 1.00 89.81 386 ASP A O 1
ATOM 3067 N N . GLY A 1 387 ? 9.663 -10.108 -20.667 1.00 89.19 387 GLY A N 1
ATOM 3068 C CA . GLY A 1 387 ? 8.249 -10.364 -20.361 1.00 89.19 387 GLY A CA 1
ATOM 3069 C C . GLY A 1 387 ? 7.488 -9.143 -19.824 1.00 89.19 387 GLY A C 1
ATOM 3070 O O . GLY A 1 387 ? 6.306 -9.227 -19.496 1.00 89.19 387 GLY A O 1
ATOM 3071 N N . LEU A 1 388 ? 8.150 -7.989 -19.718 1.00 92.69 388 LEU A N 1
ATOM 3072 C CA . LEU A 1 388 ? 7.628 -6.761 -19.117 1.00 92.69 388 LEU A CA 1
ATOM 3073 C C . LEU A 1 388 ? 7.195 -5.730 -20.159 1.00 92.69 388 LEU A C 1
ATOM 3075 O O . LEU A 1 388 ? 7.002 -4.568 -19.801 1.00 92.69 388 LEU A O 1
ATOM 3079 N N . TYR A 1 389 ? 7.016 -6.127 -21.427 1.00 92.31 389 TYR A N 1
ATOM 3080 C CA . TYR A 1 389 ? 6.665 -5.199 -22.508 1.00 92.31 389 TYR A CA 1
ATOM 3081 C C . TYR A 1 389 ? 5.519 -4.248 -22.089 1.00 92.31 389 TYR A C 1
ATOM 3083 O O . TYR A 1 389 ? 4.477 -4.739 -21.634 1.00 92.31 389 TYR A O 1
ATOM 3091 N N . PRO A 1 390 ? 5.691 -2.913 -22.227 1.00 93.06 390 PRO A N 1
ATOM 3092 C CA . PRO A 1 390 ? 6.732 -2.208 -22.992 1.00 93.06 390 PRO A CA 1
ATOM 3093 C C . PRO A 1 390 ? 7.996 -1.829 -22.195 1.00 93.06 390 PRO A C 1
ATOM 3095 O O . PRO A 1 390 ? 8.830 -1.072 -22.683 1.00 93.06 390 PRO A O 1
ATOM 3098 N N . PHE A 1 391 ? 8.155 -2.331 -20.974 1.00 94.50 391 PHE A N 1
ATOM 3099 C CA . PHE A 1 391 ? 9.322 -2.119 -20.114 1.00 94.50 391 PHE A CA 1
ATOM 3100 C C . PHE A 1 391 ? 10.268 -3.312 -20.152 1.00 94.50 391 PHE A C 1
ATOM 3102 O O . PHE A 1 391 ? 9.913 -4.370 -20.642 1.00 94.50 391 PHE A O 1
ATOM 3109 N N . ASN A 1 392 ? 11.463 -3.159 -19.596 1.00 92.88 392 ASN A N 1
ATOM 3110 C CA . ASN A 1 392 ? 12.349 -4.271 -19.273 1.00 92.88 392 ASN A CA 1
ATOM 3111 C C . ASN A 1 392 ? 12.750 -4.172 -17.787 1.00 92.88 392 ASN A C 1
ATOM 3113 O O . ASN A 1 392 ? 12.369 -3.206 -17.117 1.00 92.88 392 ASN A O 1
ATOM 3117 N N . GLN A 1 393 ? 13.505 -5.133 -17.248 1.00 91.06 393 GLN A N 1
ATOM 3118 C CA . GLN A 1 393 ? 13.835 -5.117 -15.809 1.00 91.06 393 GLN A CA 1
ATOM 3119 C C . GLN A 1 393 ? 14.596 -3.847 -15.391 1.00 91.06 393 GLN A C 1
ATOM 3121 O O . GLN A 1 393 ? 14.322 -3.271 -14.337 1.00 91.06 393 GLN A O 1
ATOM 3126 N N . VAL A 1 394 ? 15.507 -3.362 -16.246 1.00 90.19 394 VAL A N 1
ATOM 3127 C CA . VAL A 1 394 ? 16.248 -2.109 -16.017 1.00 90.19 394 VAL A CA 1
ATOM 3128 C C . VAL A 1 394 ? 15.297 -0.923 -15.915 1.00 90.19 394 VAL A C 1
ATOM 3130 O O . VAL A 1 394 ? 15.461 -0.104 -15.017 1.00 90.19 394 VAL A O 1
ATOM 3133 N N . ALA A 1 395 ? 14.303 -0.829 -16.799 1.00 92.69 395 ALA A N 1
ATOM 3134 C CA . ALA A 1 395 ? 13.403 0.315 -16.843 1.00 92.69 395 ALA A CA 1
ATOM 3135 C C . ALA A 1 395 ? 12.594 0.443 -15.549 1.00 92.69 395 ALA A C 1
ATOM 3137 O O . ALA A 1 395 ? 12.491 1.545 -15.011 1.00 92.69 395 ALA A O 1
ATOM 3138 N N . ILE A 1 396 ? 12.075 -0.674 -15.027 1.00 93.56 396 ILE A N 1
ATOM 3139 C CA . ILE A 1 396 ? 11.320 -0.685 -13.767 1.00 93.56 396 ILE A CA 1
ATOM 3140 C C . ILE A 1 396 ? 12.218 -0.324 -12.593 1.00 93.56 396 ILE A C 1
ATOM 3142 O O . ILE A 1 396 ? 11.863 0.548 -11.809 1.00 93.56 396 ILE A O 1
ATOM 3146 N N . ARG A 1 397 ? 13.410 -0.914 -12.520 1.00 90.25 397 ARG A N 1
ATOM 3147 C CA . ARG A 1 397 ? 14.345 -0.662 -11.426 1.00 90.25 397 ARG A CA 1
ATOM 3148 C C . ARG A 1 397 ? 14.877 0.767 -11.408 1.00 90.25 397 ARG A C 1
ATOM 3150 O O . ARG A 1 397 ? 14.856 1.418 -10.374 1.00 90.25 397 ARG A O 1
ATOM 3157 N N . VAL A 1 398 ? 15.285 1.296 -12.563 1.00 88.50 398 VAL A N 1
ATOM 3158 C CA . VAL A 1 398 ? 15.720 2.697 -12.683 1.00 88.50 398 VAL A CA 1
ATOM 3159 C C . VAL A 1 398 ? 14.573 3.646 -12.343 1.00 88.50 398 VAL A C 1
ATOM 3161 O O . VAL A 1 398 ? 14.811 4.657 -11.687 1.00 88.50 398 VAL A O 1
ATOM 3164 N N . ALA A 1 399 ? 13.338 3.338 -12.750 1.00 91.62 399 ALA A N 1
ATOM 3165 C CA . ALA A 1 399 ? 12.184 4.134 -12.349 1.00 91.62 399 ALA A CA 1
ATOM 3166 C C . ALA A 1 399 ? 11.978 4.077 -10.830 1.00 91.62 399 ALA A C 1
ATOM 3168 O O . ALA A 1 399 ? 11.888 5.131 -10.209 1.00 91.62 399 ALA A O 1
ATOM 3169 N N . TYR A 1 400 ? 11.970 2.876 -10.245 1.00 91.25 400 TYR A N 1
ATOM 3170 C CA . TYR A 1 400 ? 11.785 2.634 -8.815 1.00 91.25 400 TYR A CA 1
ATOM 3171 C C . TYR A 1 400 ? 12.833 3.354 -7.955 1.00 91.25 400 TYR A C 1
ATOM 3173 O O . TYR A 1 400 ? 12.500 4.063 -7.006 1.00 91.25 400 TYR A O 1
ATOM 3181 N N . ASP A 1 401 ? 14.103 3.267 -8.347 1.00 87.62 401 ASP A N 1
ATOM 3182 C CA . ASP A 1 401 ? 15.225 3.870 -7.631 1.00 87.62 401 ASP A CA 1
ATOM 3183 C C . ASP A 1 401 ? 15.172 5.396 -7.537 1.00 87.62 401 ASP A C 1
ATOM 3185 O O . ASP A 1 401 ? 15.788 5.976 -6.637 1.00 87.62 401 ASP A O 1
ATOM 3189 N N . ASN A 1 402 ? 14.459 6.022 -8.473 1.00 88.25 402 ASN A N 1
ATOM 3190 C CA . ASN A 1 402 ? 14.394 7.466 -8.653 1.00 88.25 402 ASN A CA 1
ATOM 3191 C C . ASN A 1 402 ? 12.968 8.005 -8.452 1.00 88.25 402 ASN A C 1
ATOM 3193 O O . ASN A 1 402 ? 12.683 9.116 -8.888 1.00 88.25 402 ASN A O 1
ATOM 3197 N N . LEU A 1 403 ? 12.054 7.249 -7.831 1.00 90.50 403 LEU A N 1
ATOM 3198 C CA . LEU A 1 403 ? 10.689 7.728 -7.600 1.00 90.50 403 LEU A CA 1
ATOM 3199 C C . LEU A 1 403 ? 10.658 8.920 -6.648 1.00 90.50 403 LEU A C 1
ATOM 3201 O O . LEU A 1 403 ? 11.256 8.895 -5.570 1.00 90.50 403 LEU A O 1
ATOM 3205 N N . ILE A 1 404 ? 9.887 9.933 -7.036 1.00 85.50 404 ILE A N 1
ATOM 3206 C CA . ILE A 1 404 ? 9.641 11.131 -6.236 1.00 85.50 404 ILE A CA 1
ATOM 3207 C C . ILE A 1 404 ? 8.150 11.476 -6.198 1.00 85.50 404 ILE A C 1
ATOM 3209 O O . ILE A 1 404 ? 7.415 11.326 -7.182 1.00 85.50 404 ILE A O 1
ATOM 3213 N N . GLU A 1 405 ? 7.712 12.004 -5.061 1.00 81.88 405 GLU A N 1
ATOM 3214 C CA . GLU A 1 405 ? 6.405 12.637 -4.890 1.00 81.88 405 GLU A CA 1
ATOM 3215 C C . GLU A 1 405 ? 6.588 13.894 -4.038 1.00 81.88 405 GLU A C 1
ATOM 3217 O O . GLU A 1 405 ? 7.334 13.887 -3.059 1.00 81.88 405 GLU A O 1
ATOM 3222 N N . ASP A 1 406 ? 5.985 15.001 -4.471 1.00 78.00 406 ASP A N 1
ATOM 3223 C CA . ASP A 1 406 ? 6.069 16.310 -3.807 1.00 78.00 406 ASP A CA 1
ATOM 3224 C C . ASP A 1 406 ? 7.501 16.792 -3.495 1.00 78.00 406 ASP A C 1
ATOM 3226 O O . ASP A 1 406 ? 7.747 17.542 -2.554 1.00 78.00 406 ASP A O 1
ATOM 3230 N N . GLY A 1 407 ? 8.463 16.384 -4.331 1.00 74.19 407 GLY A N 1
ATOM 3231 C CA . GLY A 1 407 ? 9.873 16.769 -4.224 1.00 74.19 407 GLY A CA 1
ATOM 3232 C C . GLY A 1 407 ? 10.715 15.899 -3.287 1.00 74.19 407 GLY A C 1
ATOM 3233 O O . GLY A 1 407 ? 11.915 16.146 -3.179 1.00 74.19 407 GLY A O 1
ATOM 3234 N N . SER A 1 408 ? 10.127 14.875 -2.667 1.00 78.31 408 SER A N 1
ATOM 3235 C CA . SER A 1 408 ? 10.824 13.927 -1.794 1.00 78.31 408 SER A CA 1
ATOM 3236 C C . SER A 1 408 ? 10.882 12.530 -2.424 1.00 78.31 408 SER A C 1
ATOM 3238 O O . SER A 1 408 ? 9.947 12.151 -3.137 1.00 78.31 408 SER A O 1
ATOM 3240 N N . PRO A 1 409 ? 11.941 11.737 -2.169 1.00 83.19 409 PRO A N 1
ATOM 3241 C CA . PRO A 1 409 ? 11.976 10.328 -2.550 1.00 83.19 409 PRO A CA 1
ATOM 3242 C C . PRO A 1 409 ? 10.785 9.566 -1.961 1.00 83.19 409 PRO A C 1
ATOM 3244 O O . PRO A 1 409 ? 10.529 9.649 -0.761 1.00 83.19 409 PRO A O 1
ATOM 3247 N N . ARG A 1 410 ? 10.046 8.845 -2.811 1.00 86.19 410 ARG A N 1
ATOM 3248 C CA . ARG A 1 410 ? 8.864 8.062 -2.414 1.00 86.19 410 ARG A CA 1
ATOM 3249 C C . ARG A 1 410 ? 8.805 6.750 -3.180 1.00 86.19 410 ARG A C 1
ATOM 3251 O O . ARG A 1 410 ? 8.296 6.684 -4.299 1.00 86.19 410 ARG A O 1
ATOM 3258 N N . ARG A 1 411 ? 9.314 5.690 -2.563 1.00 89.19 411 ARG A N 1
ATOM 3259 C CA . ARG A 1 411 ? 9.389 4.349 -3.144 1.00 89.19 411 ARG A CA 1
ATOM 3260 C C . ARG A 1 411 ? 8.234 3.488 -2.654 1.00 89.19 411 ARG A C 1
ATOM 3262 O O . ARG A 1 411 ? 8.392 2.603 -1.819 1.00 89.19 411 ARG A O 1
ATOM 3269 N N . THR A 1 412 ? 7.043 3.778 -3.167 1.00 89.25 412 THR A N 1
ATOM 3270 C CA . THR A 1 412 ? 5.824 3.042 -2.815 1.00 89.25 412 THR A CA 1
ATOM 3271 C C . THR A 1 412 ? 5.185 2.395 -4.048 1.00 89.25 412 THR A C 1
ATOM 3273 O O . THR A 1 412 ? 5.299 2.932 -5.161 1.00 89.25 412 THR A O 1
ATOM 3276 N N . PRO A 1 413 ? 4.454 1.272 -3.878 1.00 89.88 413 PRO A N 1
ATOM 3277 C CA . PRO A 1 413 ? 3.678 0.650 -4.952 1.00 89.88 413 PRO A CA 1
ATOM 3278 C C . PRO A 1 413 ? 2.782 1.640 -5.704 1.00 89.88 413 PRO A C 1
ATOM 3280 O O . PRO A 1 413 ? 2.689 1.593 -6.931 1.00 89.88 413 PRO A O 1
ATOM 3283 N N . ARG A 1 414 ? 2.138 2.567 -4.979 1.00 87.38 414 ARG A N 1
ATOM 3284 C CA . ARG A 1 414 ? 1.229 3.572 -5.549 1.00 87.38 414 ARG A CA 1
ATOM 3285 C C . ARG A 1 414 ? 1.930 4.470 -6.563 1.00 87.38 414 ARG A C 1
ATOM 3287 O O . ARG A 1 414 ? 1.416 4.642 -7.670 1.00 87.38 414 ARG A O 1
ATOM 3294 N N . VAL A 1 415 ? 3.087 5.031 -6.212 1.00 88.94 415 VAL A N 1
ATOM 3295 C CA . VAL A 1 415 ? 3.822 5.937 -7.106 1.00 88.94 415 VAL A CA 1
ATOM 3296 C C . VAL A 1 415 ? 4.305 5.170 -8.339 1.00 88.94 415 VAL A C 1
ATOM 3298 O O . VAL A 1 415 ? 4.048 5.601 -9.467 1.00 88.94 415 VAL A O 1
ATOM 3301 N N . LEU A 1 416 ? 4.892 3.983 -8.149 1.00 92.62 416 LEU A N 1
ATOM 3302 C CA . LEU A 1 416 ? 5.355 3.139 -9.254 1.00 92.62 416 LEU A CA 1
ATOM 3303 C C . LEU A 1 416 ? 4.214 2.771 -10.216 1.00 92.62 416 LEU A C 1
ATOM 3305 O O . LEU A 1 416 ? 4.285 3.037 -11.416 1.00 92.62 416 LEU A O 1
ATOM 3309 N N . LEU A 1 417 ? 3.130 2.191 -9.702 1.00 91.69 417 LEU A N 1
ATOM 3310 C CA . LEU A 1 417 ? 2.054 1.656 -10.533 1.00 91.69 417 LEU A CA 1
ATOM 3311 C C . LEU A 1 417 ? 1.180 2.756 -11.147 1.00 91.69 417 LEU A C 1
ATOM 3313 O O . LEU A 1 417 ? 0.908 2.734 -12.348 1.00 91.69 417 LEU A O 1
ATOM 3317 N N . GLN A 1 418 ? 0.738 3.739 -10.359 1.00 87.25 418 GLN A N 1
ATOM 3318 C CA . GLN A 1 418 ? -0.271 4.705 -10.810 1.00 87.25 418 GLN A CA 1
ATOM 3319 C C . GLN A 1 418 ? 0.325 5.952 -11.453 1.00 87.25 418 GLN A C 1
ATOM 3321 O O . GLN A 1 418 ? -0.289 6.514 -12.365 1.00 87.25 418 GLN A O 1
ATOM 3326 N N . LYS A 1 419 ? 1.486 6.418 -10.979 1.00 87.81 419 LYS A N 1
ATOM 3327 C CA . LYS A 1 419 ? 2.103 7.651 -11.489 1.00 87.81 419 LYS A CA 1
ATOM 3328 C C . LYS A 1 419 ? 3.074 7.370 -12.634 1.00 87.81 419 LYS A C 1
ATOM 3330 O O . LYS A 1 419 ? 3.184 8.201 -13.537 1.00 87.81 419 LYS A O 1
ATOM 3335 N N . VAL A 1 420 ? 3.715 6.195 -12.642 1.00 92.06 420 VAL A N 1
ATOM 3336 C CA . VAL A 1 420 ? 4.687 5.808 -13.677 1.00 92.06 420 VAL A CA 1
ATOM 3337 C C . VAL A 1 420 ? 4.114 4.794 -14.669 1.00 92.06 420 VAL A C 1
ATOM 3339 O O . VAL A 1 420 ? 3.900 5.147 -15.833 1.00 92.06 420 VAL A O 1
ATOM 3342 N N . VAL A 1 421 ? 3.826 3.560 -14.241 1.00 94.12 421 VAL A N 1
ATOM 3343 C CA . VAL A 1 421 ? 3.437 2.463 -15.151 1.00 94.12 421 VAL A CA 1
ATOM 3344 C C . VAL A 1 421 ? 2.151 2.798 -15.903 1.00 94.12 421 VAL A C 1
ATOM 3346 O O . VAL A 1 421 ? 2.140 2.817 -17.133 1.00 94.12 421 VAL A O 1
ATOM 3349 N N . ARG A 1 422 ? 1.084 3.164 -15.185 1.00 92.88 422 ARG A N 1
ATOM 3350 C CA . ARG A 1 422 ? -0.208 3.545 -15.776 1.00 92.88 422 ARG A CA 1
ATOM 3351 C C . ARG A 1 422 ? -0.068 4.662 -16.804 1.00 92.88 422 ARG A C 1
ATOM 3353 O O . ARG A 1 422 ? -0.689 4.609 -17.862 1.00 92.88 422 ARG A O 1
ATOM 3360 N N . ARG A 1 423 ? 0.745 5.678 -16.501 1.00 90.88 423 ARG A N 1
ATOM 3361 C CA . ARG A 1 423 ? 0.964 6.818 -17.396 1.00 90.88 423 ARG A CA 1
ATOM 3362 C C . ARG A 1 423 ? 1.612 6.378 -18.703 1.00 90.88 423 ARG A C 1
ATOM 3364 O O . ARG A 1 423 ? 1.184 6.842 -19.753 1.00 90.88 423 ARG A O 1
ATOM 3371 N N . CYS A 1 424 ? 2.590 5.478 -18.644 1.00 92.25 424 CYS A N 1
ATOM 3372 C CA . CYS A 1 424 ? 3.224 4.919 -19.835 1.00 92.25 424 CYS A CA 1
ATOM 3373 C C . CYS A 1 424 ? 2.240 4.084 -20.661 1.00 92.25 424 CYS A C 1
ATOM 3375 O O . CYS A 1 424 ? 2.120 4.312 -21.858 1.00 92.25 424 CYS A O 1
ATOM 3377 N N . LEU A 1 425 ? 1.469 3.194 -20.025 1.00 91.69 425 LEU A N 1
ATOM 3378 C CA . LEU A 1 425 ? 0.505 2.340 -20.732 1.00 91.69 425 LEU A CA 1
ATOM 3379 C C . LEU A 1 425 ? -0.630 3.132 -21.406 1.00 91.69 425 LEU A C 1
ATOM 3381 O O . LEU A 1 425 ? -1.156 2.707 -22.434 1.00 91.69 425 LEU A O 1
ATOM 3385 N N . LEU A 1 426 ? -1.013 4.283 -20.844 1.00 90.06 426 LEU A N 1
ATOM 3386 C CA . LEU A 1 426 ? -2.043 5.171 -21.399 1.00 90.06 426 LEU A CA 1
ATOM 3387 C C . LEU A 1 426 ? -1.485 6.252 -22.346 1.00 90.06 426 LEU A C 1
ATOM 3389 O O . LEU A 1 426 ? -2.263 7.034 -22.905 1.00 90.06 426 LEU A O 1
ATOM 3393 N N . SER A 1 427 ? -0.163 6.326 -22.521 1.00 89.12 427 SER A N 1
ATOM 3394 C CA . SER A 1 427 ? 0.495 7.323 -23.370 1.00 89.12 427 SER A CA 1
ATOM 3395 C C . SER A 1 427 ? 0.413 6.955 -24.854 1.00 89.12 427 SER A C 1
ATOM 3397 O O . SER A 1 427 ? 0.388 5.789 -25.242 1.00 89.12 427 SER A O 1
ATOM 3399 N N . ASP A 1 428 ? 0.350 7.978 -25.707 1.00 86.62 428 ASP A N 1
ATOM 3400 C CA . ASP A 1 428 ? 0.534 7.841 -27.160 1.00 86.62 428 ASP A CA 1
ATOM 3401 C C . ASP A 1 428 ? 2.011 7.979 -27.577 1.00 86.62 428 ASP A C 1
ATOM 3403 O O . ASP A 1 428 ? 2.354 7.706 -28.731 1.00 86.62 428 ASP A O 1
ATOM 3407 N N . GLU A 1 429 ? 2.864 8.444 -26.660 1.00 87.94 429 GLU A N 1
ATOM 3408 C CA . GLU A 1 429 ? 4.302 8.611 -26.864 1.00 87.94 429 GLU A CA 1
ATOM 3409 C C . GLU A 1 429 ? 5.051 7.320 -26.503 1.00 87.94 429 GLU A C 1
ATOM 3411 O O . GLU A 1 429 ? 4.595 6.594 -25.617 1.00 87.94 429 GLU A O 1
ATOM 3416 N N . PRO A 1 430 ? 6.221 7.054 -27.117 1.00 89.19 430 PRO A N 1
ATOM 3417 C CA . PRO A 1 430 ? 7.045 5.908 -26.755 1.00 89.19 430 PRO A CA 1
ATOM 3418 C C . PRO A 1 430 ? 7.334 5.851 -25.254 1.00 89.19 430 PRO A C 1
ATOM 3420 O O . PRO A 1 430 ? 7.632 6.874 -24.624 1.00 89.19 430 PRO A O 1
ATOM 3423 N N . THR A 1 431 ? 7.318 4.645 -24.689 1.00 91.50 431 THR A N 1
ATOM 3424 C CA . THR A 1 431 ? 7.505 4.423 -23.244 1.00 91.50 431 THR A CA 1
ATOM 3425 C C . THR A 1 431 ? 8.746 5.133 -22.673 1.00 91.50 431 THR A C 1
ATOM 3427 O O . THR A 1 431 ? 8.663 5.793 -21.638 1.00 91.50 431 THR A O 1
ATOM 3430 N N . PHE A 1 432 ? 9.887 5.113 -23.377 1.00 90.81 432 PHE A N 1
ATOM 3431 C CA . PHE A 1 432 ? 11.113 5.794 -22.927 1.00 90.81 432 PHE A CA 1
ATOM 3432 C C . PHE A 1 432 ? 11.008 7.329 -22.892 1.00 90.81 432 PHE A C 1
ATOM 3434 O O . PHE A 1 432 ? 11.699 7.968 -22.102 1.00 90.81 432 PHE A O 1
ATOM 3441 N N . GLU A 1 433 ? 10.174 7.939 -23.743 1.00 90.88 433 GLU A N 1
ATOM 3442 C CA . GLU A 1 433 ? 9.930 9.388 -23.719 1.00 90.88 433 GLU A CA 1
ATOM 3443 C C . GLU A 1 433 ? 8.986 9.768 -22.582 1.00 90.88 433 GLU A C 1
ATOM 3445 O O . GLU A 1 433 ? 9.187 10.797 -21.935 1.00 90.88 433 GLU A O 1
ATOM 3450 N N . THR A 1 434 ? 7.990 8.918 -22.316 1.00 90.75 434 THR A N 1
ATOM 3451 C CA . THR A 1 434 ? 7.043 9.122 -21.217 1.00 90.75 434 THR A CA 1
ATOM 3452 C C . THR A 1 434 ? 7.751 9.052 -19.861 1.00 90.75 434 THR A C 1
ATOM 3454 O O . THR A 1 434 ? 7.504 9.905 -19.009 1.00 90.75 434 THR A O 1
ATOM 3457 N N . LEU A 1 435 ? 8.674 8.098 -19.685 1.00 90.38 435 LEU A N 1
ATOM 3458 C CA . LEU A 1 435 ? 9.509 7.978 -18.483 1.00 90.38 435 LEU A CA 1
ATOM 3459 C C . LEU A 1 435 ? 10.428 9.195 -18.291 1.00 90.38 435 LEU A C 1
ATOM 3461 O O . LEU A 1 435 ? 10.449 9.788 -17.219 1.00 90.38 435 LEU A O 1
ATOM 3465 N N . ASP A 1 436 ? 11.121 9.624 -19.349 1.00 87.31 436 ASP A N 1
ATOM 3466 C CA . ASP A 1 436 ? 12.050 10.770 -19.334 1.00 87.31 436 ASP A CA 1
ATOM 3467 C C . ASP A 1 436 ? 11.366 12.114 -19.014 1.00 87.31 436 ASP A C 1
ATOM 3469 O O . ASP A 1 436 ? 12.003 13.043 -18.525 1.00 87.31 436 ASP A O 1
ATOM 3473 N N . ARG A 1 437 ? 10.062 12.233 -19.292 1.00 87.38 437 ARG A N 1
ATOM 3474 C CA . ARG A 1 437 ? 9.242 13.423 -18.995 1.00 87.38 437 ARG A CA 1
ATOM 3475 C C . ARG A 1 437 ? 8.386 13.272 -17.738 1.00 87.38 437 ARG A C 1
ATOM 3477 O O . ARG A 1 437 ? 7.531 14.127 -17.477 1.00 87.38 437 ARG A O 1
ATOM 3484 N N . SER A 1 438 ? 8.539 12.175 -17.003 1.00 87.00 438 SER A N 1
ATOM 3485 C CA . SER A 1 438 ? 7.777 11.956 -15.783 1.00 87.00 438 SER A CA 1
ATOM 3486 C C . SER A 1 438 ? 8.174 12.985 -14.728 1.00 87.00 438 SER A C 1
ATOM 3488 O O . SER A 1 438 ? 9.347 13.230 -14.491 1.00 87.00 438 SER A O 1
ATOM 3490 N N . THR A 1 439 ? 7.181 13.579 -14.073 1.00 87.19 439 THR A N 1
ATOM 3491 C CA . THR A 1 439 ? 7.378 14.459 -12.910 1.00 87.19 439 THR A CA 1
ATOM 3492 C C . THR A 1 439 ? 7.545 13.671 -11.613 1.00 87.19 439 THR A C 1
ATOM 3494 O O . THR A 1 439 ? 7.831 14.258 -10.579 1.00 87.19 439 THR A O 1
ATOM 3497 N N . ASN A 1 440 ? 7.314 12.357 -11.665 1.00 88.56 440 ASN A N 1
ATOM 3498 C CA . ASN A 1 440 ? 7.380 11.438 -10.530 1.00 88.56 440 ASN A CA 1
ATOM 3499 C C . ASN A 1 440 ? 8.659 10.595 -10.533 1.00 88.56 440 ASN A C 1
ATOM 3501 O O . ASN A 1 440 ? 8.752 9.621 -9.793 1.00 88.56 440 ASN A O 1
ATOM 3505 N N . ILE A 1 441 ? 9.615 10.939 -11.399 1.00 88.12 441 ILE A N 1
ATOM 3506 C CA . ILE A 1 441 ? 10.937 10.327 -11.439 1.00 88.12 441 ILE A CA 1
ATOM 3507 C C . ILE A 1 441 ? 11.970 11.454 -11.420 1.00 88.12 441 ILE A C 1
ATOM 3509 O O . ILE A 1 441 ? 11.845 12.409 -12.187 1.00 88.12 441 ILE A O 1
ATOM 3513 N N . ASP A 1 442 ? 12.957 11.358 -10.533 1.00 85.62 442 ASP A N 1
ATOM 3514 C CA . ASP A 1 442 ? 14.067 12.302 -10.464 1.00 85.62 442 ASP A CA 1
ATOM 3515 C C . ASP A 1 442 ? 14.939 12.229 -11.731 1.00 85.62 442 ASP A C 1
ATOM 3517 O O . ASP A 1 442 ? 14.873 11.290 -12.530 1.00 85.62 442 ASP A O 1
ATOM 3521 N N . ALA A 1 443 ? 15.757 13.254 -11.949 1.00 79.12 443 ALA A N 1
ATOM 3522 C CA . ALA A 1 443 ? 16.566 13.391 -13.147 1.00 79.12 443 ALA A CA 1
ATOM 3523 C C . ALA A 1 443 ? 17.609 12.264 -13.270 1.00 79.12 443 ALA A C 1
ATOM 3525 O O . ALA A 1 443 ? 18.660 12.279 -12.629 1.00 79.12 443 ALA A O 1
ATOM 3526 N N . VAL A 1 444 ? 17.366 11.323 -14.186 1.00 82.88 444 VAL A N 1
ATOM 3527 C CA . VAL A 1 444 ? 18.293 10.217 -14.457 1.00 82.88 444 VAL A CA 1
ATOM 3528 C C . VAL A 1 444 ? 19.371 10.643 -15.454 1.00 82.88 444 VAL A C 1
ATOM 3530 O O . VAL A 1 444 ? 19.100 10.983 -16.610 1.00 82.88 444 VAL A O 1
ATOM 3533 N N . ILE A 1 445 ? 20.636 10.578 -15.037 1.00 81.19 445 ILE A N 1
ATOM 3534 C CA . ILE A 1 445 ? 21.768 10.871 -15.921 1.00 81.19 445 ILE A CA 1
ATOM 3535 C C . ILE A 1 445 ? 21.987 9.697 -16.887 1.00 81.19 445 ILE A C 1
ATOM 3537 O O . ILE A 1 445 ? 22.075 8.539 -16.482 1.00 81.19 445 ILE A O 1
ATOM 3541 N N . SER A 1 446 ? 22.132 10.005 -18.181 1.00 85.00 446 SER A N 1
ATOM 3542 C CA . SER A 1 446 ? 22.439 8.998 -19.205 1.00 85.00 446 SER A CA 1
ATOM 3543 C C . SER A 1 446 ? 23.744 8.251 -18.897 1.00 85.00 446 SER A C 1
ATOM 3545 O O . SER A 1 446 ? 24.794 8.902 -18.792 1.00 85.00 446 SER A O 1
ATOM 3547 N N . PRO A 1 447 ? 23.717 6.903 -18.869 1.00 83.19 447 PRO A N 1
ATOM 3548 C CA . PRO A 1 447 ? 24.875 6.079 -18.539 1.00 83.19 447 PRO A CA 1
ATOM 3549 C C . PRO A 1 447 ? 25.887 6.011 -19.688 1.00 83.19 447 PRO A C 1
ATOM 3551 O O . PRO A 1 447 ? 27.020 5.596 -19.475 1.00 83.19 447 PRO A O 1
ATOM 3554 N N . ILE A 1 448 ? 25.516 6.421 -20.906 1.00 84.62 448 ILE A N 1
ATOM 3555 C CA . ILE A 1 448 ? 26.391 6.391 -22.088 1.00 84.62 448 ILE A CA 1
ATOM 3556 C C . ILE A 1 448 ? 26.916 7.783 -22.461 1.00 84.62 448 ILE A C 1
ATOM 3558 O O . ILE A 1 448 ? 26.284 8.800 -22.159 1.00 84.62 448 ILE A O 1
ATOM 3562 N N . ASP A 1 449 ? 28.072 7.821 -23.131 1.00 81.81 449 ASP A N 1
ATOM 3563 C CA . ASP A 1 449 ? 28.779 9.053 -23.516 1.00 81.81 449 ASP A CA 1
ATOM 3564 C C . ASP A 1 449 ? 27.883 10.043 -24.289 1.00 81.81 449 ASP A C 1
ATOM 3566 O O . ASP A 1 449 ? 27.366 9.757 -25.376 1.00 81.81 449 ASP A O 1
ATOM 3570 N N . GLN A 1 450 ? 27.735 11.248 -23.732 1.00 80.31 450 GLN A N 1
ATOM 3571 C CA . GLN A 1 450 ? 26.849 12.275 -24.269 1.00 80.31 450 GLN A CA 1
ATOM 3572 C C . GLN A 1 450 ? 27.298 12.868 -25.609 1.00 80.31 450 GLN A C 1
ATOM 3574 O O . GLN A 1 450 ? 26.445 13.344 -26.355 1.00 80.31 450 GLN A O 1
ATOM 3579 N N . GLY A 1 451 ? 28.602 12.885 -25.895 1.00 80.75 451 GLY A N 1
ATOM 3580 C CA . GLY A 1 451 ? 29.170 13.461 -27.113 1.00 80.75 451 GLY A CA 1
ATOM 3581 C C . GLY A 1 451 ? 29.245 12.473 -28.277 1.00 80.75 451 GLY A C 1
ATOM 3582 O O . GLY A 1 451 ? 29.424 12.894 -29.420 1.00 80.75 451 GLY A O 1
ATOM 3583 N N . ARG A 1 452 ? 29.113 11.169 -28.000 1.00 82.81 452 ARG A N 1
ATOM 3584 C CA . ARG A 1 452 ? 29.277 10.099 -28.995 1.00 82.81 452 ARG A CA 1
ATOM 3585 C C . ARG A 1 452 ? 27.964 9.573 -29.576 1.00 82.81 452 ARG A C 1
ATOM 3587 O O . ARG A 1 452 ? 27.960 9.110 -30.716 1.00 82.81 452 ARG A O 1
ATOM 3594 N N . TYR A 1 453 ? 26.878 9.610 -28.809 1.00 87.94 453 TYR A N 1
ATOM 3595 C CA . TYR A 1 453 ? 25.612 8.963 -29.167 1.00 87.94 453 TYR A CA 1
ATOM 3596 C C . TYR A 1 453 ? 24.472 9.976 -29.328 1.00 87.94 453 TYR A C 1
ATOM 3598 O O . TYR A 1 453 ? 24.477 11.038 -28.703 1.00 87.94 453 TYR A O 1
ATOM 3606 N N . SER A 1 454 ? 23.493 9.655 -30.182 1.00 88.94 454 SER A N 1
ATOM 3607 C CA . SER A 1 454 ? 22.323 10.515 -30.404 1.00 88.94 454 SER A CA 1
ATOM 3608 C C . SER A 1 454 ? 21.461 10.635 -29.145 1.00 88.94 454 SER A C 1
ATOM 3610 O O . SER A 1 454 ? 21.549 9.822 -28.225 1.00 88.94 454 SER A O 1
ATOM 3612 N N . THR A 1 455 ? 20.599 11.650 -29.088 1.00 88.75 455 THR A N 1
ATOM 3613 C CA . THR A 1 455 ? 19.686 11.844 -27.952 1.00 88.75 455 THR A CA 1
ATOM 3614 C C . THR A 1 455 ? 18.769 10.642 -27.742 1.00 88.75 455 THR A C 1
ATOM 3616 O O . THR A 1 455 ? 18.578 10.230 -26.605 1.00 88.75 455 THR A O 1
ATOM 3619 N N . GLU A 1 456 ? 18.268 10.040 -28.814 1.00 89.25 456 GLU A N 1
ATOM 3620 C CA . GLU A 1 456 ? 17.386 8.874 -28.769 1.00 89.25 456 GLU A CA 1
ATOM 3621 C C . GLU A 1 456 ? 18.108 7.652 -28.190 1.00 89.25 456 GLU A C 1
ATOM 3623 O O . GLU A 1 456 ? 17.605 7.020 -27.266 1.00 89.25 456 GLU A O 1
ATOM 3628 N N . LEU A 1 457 ? 19.332 7.370 -28.655 1.00 91.00 457 LEU A N 1
ATOM 3629 C CA . LEU A 1 457 ? 20.143 6.270 -28.125 1.00 91.00 457 LEU A CA 1
ATOM 3630 C C . LEU A 1 457 ? 20.494 6.475 -26.651 1.00 91.00 457 LEU A C 1
ATOM 3632 O O . LEU A 1 457 ? 20.503 5.510 -25.893 1.00 91.00 457 LEU A O 1
ATOM 3636 N N . ARG A 1 458 ? 20.749 7.722 -26.234 1.00 89.94 458 ARG A N 1
ATOM 3637 C CA . ARG A 1 458 ? 20.988 8.057 -24.823 1.00 89.94 458 ARG A CA 1
ATOM 3638 C C . ARG A 1 458 ? 19.769 7.736 -23.973 1.00 89.94 458 ARG A C 1
ATOM 3640 O O . ARG A 1 458 ? 19.916 7.028 -22.990 1.00 89.94 458 ARG A O 1
ATOM 3647 N N . LYS A 1 459 ? 18.575 8.168 -24.386 1.00 90.94 459 LYS A N 1
ATOM 3648 C CA . LYS A 1 459 ? 17.334 7.875 -23.654 1.00 90.94 459 LYS A CA 1
ATOM 3649 C C . LYS A 1 459 ? 17.039 6.378 -23.584 1.00 90.94 459 LYS A C 1
ATOM 3651 O O . LYS A 1 459 ? 16.737 5.874 -22.507 1.00 90.94 459 LYS A O 1
ATOM 3656 N N . ILE A 1 460 ? 17.174 5.654 -24.696 1.00 92.88 460 ILE A N 1
ATOM 3657 C CA . ILE A 1 460 ? 16.950 4.201 -24.703 1.00 92.88 460 ILE A CA 1
ATOM 3658 C C . ILE A 1 460 ? 17.975 3.496 -23.807 1.00 92.88 460 ILE A C 1
ATOM 3660 O O . ILE A 1 460 ? 17.595 2.653 -23.004 1.00 92.88 460 ILE A O 1
ATOM 3664 N N . ALA A 1 461 ? 19.258 3.860 -23.873 1.00 91.12 461 ALA A N 1
ATOM 3665 C CA . ALA A 1 461 ? 20.270 3.271 -22.998 1.00 91.12 461 ALA A CA 1
ATOM 3666 C C . ALA A 1 461 ? 20.064 3.631 -21.518 1.00 91.12 461 ALA A C 1
ATOM 3668 O O . ALA A 1 461 ? 20.368 2.815 -20.650 1.00 91.12 461 ALA A O 1
ATOM 3669 N N . THR A 1 462 ? 19.522 4.816 -21.214 1.00 90.06 462 THR A N 1
ATOM 3670 C CA . THR A 1 462 ? 19.147 5.186 -19.845 1.00 90.06 462 THR A CA 1
ATOM 3671 C C . THR A 1 462 ? 18.139 4.204 -19.270 1.00 90.06 462 THR A C 1
ATOM 3673 O O . THR A 1 462 ? 18.378 3.695 -18.179 1.00 90.06 462 THR A O 1
ATOM 3676 N N . TRP A 1 463 ? 17.065 3.908 -19.999 1.00 92.31 463 TRP A N 1
ATOM 3677 C CA . TRP A 1 463 ? 15.952 3.118 -19.472 1.00 92.31 463 TRP A CA 1
ATOM 3678 C C . TRP A 1 463 ? 16.109 1.610 -19.678 1.00 92.31 463 TRP A C 1
ATOM 3680 O O . TRP A 1 463 ? 15.733 0.850 -18.804 1.00 92.31 463 TRP A O 1
ATOM 3690 N N . TYR A 1 464 ? 16.715 1.166 -20.780 1.00 93.56 464 TYR A N 1
ATOM 3691 C CA . TYR A 1 464 ? 16.764 -0.254 -21.163 1.00 93.56 464 TYR A CA 1
ATOM 3692 C C . TYR A 1 464 ? 18.177 -0.852 -21.129 1.00 93.56 464 TYR A C 1
ATOM 3694 O O . TYR A 1 464 ? 18.365 -2.016 -21.480 1.00 93.56 464 TYR A O 1
ATOM 3702 N N . GLY A 1 465 ? 19.186 -0.058 -20.760 1.00 90.50 465 GLY A N 1
ATOM 3703 C CA . GLY A 1 465 ? 20.590 -0.455 -20.793 1.00 90.50 465 GLY A CA 1
ATOM 3704 C C . GLY A 1 465 ? 21.053 -1.196 -19.541 1.00 90.50 465 GLY A C 1
ATOM 3705 O O . GLY A 1 465 ? 21.139 -0.607 -18.461 1.00 90.50 465 GLY A O 1
ATOM 3706 N N . TYR A 1 466 ? 21.441 -2.453 -19.727 1.00 86.56 466 TYR A N 1
ATOM 3707 C CA . TYR A 1 466 ? 22.087 -3.301 -18.732 1.00 86.56 466 TYR A CA 1
ATOM 3708 C C . TYR A 1 466 ? 23.560 -2.944 -18.553 1.00 86.56 466 TYR A C 1
ATOM 3710 O O . TYR A 1 466 ? 24.235 -2.562 -19.510 1.00 86.56 466 TYR A O 1
ATOM 3718 N N . LYS A 1 467 ? 24.102 -3.139 -17.352 1.00 80.75 467 LYS A N 1
ATOM 3719 C CA . LYS A 1 467 ? 25.558 -3.163 -17.171 1.00 80.75 467 LYS A CA 1
ATOM 3720 C C . LYS A 1 467 ? 26.104 -4.500 -17.649 1.00 80.75 467 LYS A C 1
ATOM 3722 O O . LYS A 1 467 ? 25.476 -5.527 -17.441 1.00 80.75 467 LYS A O 1
ATOM 3727 N N . LYS A 1 468 ? 27.293 -4.524 -18.241 1.00 71.25 468 LYS A N 1
ATOM 3728 C CA . LYS A 1 468 ? 28.057 -5.771 -18.327 1.00 71.25 468 LYS A CA 1
ATOM 3729 C C . LYS A 1 468 ? 28.917 -5.894 -17.069 1.00 71.25 468 LYS A C 1
ATOM 3731 O O . LYS A 1 468 ? 29.807 -5.065 -16.881 1.00 71.25 468 LYS A O 1
ATOM 3736 N N . GLU A 1 469 ? 28.659 -6.879 -16.213 1.00 58.91 469 GLU A N 1
ATOM 3737 C CA . GLU A 1 469 ? 29.582 -7.182 -15.113 1.00 58.91 469 GLU A CA 1
ATOM 3738 C C . GLU A 1 469 ? 30.811 -7.894 -15.676 1.00 58.91 469 GLU A C 1
ATOM 3740 O O . GLU A 1 469 ? 30.686 -8.817 -16.481 1.00 58.91 469 GLU A O 1
ATOM 3745 N N . ALA A 1 470 ? 32.004 -7.432 -15.304 1.00 47.00 470 ALA A N 1
ATOM 3746 C CA . ALA A 1 470 ? 33.250 -7.927 -15.863 1.00 47.00 470 ALA A CA 1
ATOM 3747 C C . ALA A 1 470 ? 34.231 -8.326 -14.760 1.00 47.00 470 ALA A C 1
ATOM 3749 O O . ALA A 1 470 ? 34.488 -7.561 -13.833 1.00 47.00 470 ALA A O 1
ATOM 3750 N N . GLY A 1 471 ? 34.923 -9.447 -14.968 1.00 42.03 471 GLY A N 1
ATOM 3751 C CA . GLY A 1 471 ? 36.256 -9.697 -14.408 1.00 42.03 471 GLY A CA 1
ATOM 3752 C C . GLY A 1 471 ? 37.332 -8.756 -14.984 1.00 42.03 471 GLY A C 1
ATOM 3753 O O . GLY A 1 471 ? 38.457 -9.179 -15.238 1.00 42.03 471 GLY A O 1
ATOM 3754 N N . VAL A 1 472 ? 36.989 -7.492 -15.249 1.00 41.69 472 VAL A N 1
ATOM 3755 C CA . VAL A 1 472 ? 37.853 -6.452 -15.815 1.00 41.69 472 VAL A CA 1
ATOM 3756 C C . VAL A 1 472 ? 37.748 -5.223 -14.920 1.00 41.69 472 VAL A C 1
ATOM 3758 O O . VAL A 1 472 ? 36.672 -4.878 -14.445 1.00 41.69 472 VAL A O 1
ATOM 3761 N N . SER A 1 473 ? 38.888 -4.583 -14.668 1.00 41.72 473 SER A N 1
ATOM 3762 C CA . SER A 1 473 ? 39.037 -3.400 -13.821 1.00 41.72 473 SER A CA 1
ATOM 3763 C C . SER A 1 473 ? 37.904 -2.379 -14.018 1.00 41.72 473 SER A C 1
ATOM 3765 O O . SER A 1 473 ? 37.589 -2.020 -15.150 1.00 41.72 473 SER A O 1
ATOM 3767 N N . ALA A 1 474 ? 37.353 -1.885 -12.903 1.00 43.25 474 ALA A N 1
ATOM 3768 C CA . ALA A 1 474 ? 36.127 -1.089 -12.734 1.00 43.25 474 ALA A CA 1
ATOM 3769 C C . ALA A 1 474 ? 35.934 0.185 -13.604 1.00 43.25 474 ALA A C 1
ATOM 3771 O O . ALA A 1 474 ? 34.953 0.901 -13.429 1.00 43.25 474 ALA A O 1
ATOM 3772 N N . GLY A 1 475 ? 36.838 0.495 -14.538 1.00 44.84 475 GLY A N 1
ATOM 3773 C CA . GLY A 1 475 ? 36.791 1.686 -15.393 1.00 44.84 475 GLY A CA 1
ATOM 3774 C C . GLY A 1 475 ? 36.208 1.497 -16.801 1.00 44.84 475 GLY A C 1
ATOM 3775 O O . GLY A 1 475 ? 36.007 2.501 -17.479 1.00 44.84 475 GLY A O 1
ATOM 3776 N N . ASP A 1 476 ? 35.941 0.264 -17.252 1.00 55.62 476 ASP A N 1
ATOM 3777 C CA . ASP A 1 476 ? 35.602 -0.035 -18.661 1.00 55.62 476 ASP A CA 1
ATOM 3778 C C . ASP A 1 476 ? 34.260 -0.775 -18.869 1.00 55.62 476 ASP A C 1
ATOM 3780 O O . ASP A 1 476 ? 33.996 -1.246 -19.976 1.00 55.62 476 ASP A O 1
ATOM 3784 N N . ASN A 1 477 ? 33.388 -0.871 -17.855 1.00 69.62 477 ASN A N 1
ATOM 3785 C CA . ASN A 1 477 ? 32.127 -1.625 -17.953 1.00 69.62 477 ASN A CA 1
ATOM 3786 C C . ASN A 1 477 ? 31.163 -0.995 -18.983 1.00 69.62 477 ASN A C 1
ATOM 3788 O O . ASN A 1 477 ? 30.653 0.104 -18.748 1.00 69.62 477 ASN A O 1
ATOM 3792 N N . PRO A 1 478 ? 30.894 -1.648 -20.133 1.00 82.75 478 PRO A N 1
ATOM 3793 C CA . PRO A 1 478 ? 29.995 -1.101 -21.139 1.00 82.75 478 PRO A CA 1
ATOM 3794 C C . PRO A 1 478 ? 28.520 -1.257 -20.748 1.00 82.75 478 PRO A C 1
ATOM 3796 O O . PRO A 1 478 ? 28.156 -2.117 -19.944 1.00 82.75 478 PRO A O 1
ATOM 3799 N N . ILE A 1 479 ? 27.666 -0.465 -21.401 1.00 87.00 479 ILE A N 1
ATOM 3800 C CA . ILE A 1 479 ? 26.207 -0.597 -21.322 1.00 87.00 479 ILE A CA 1
ATOM 3801 C C . ILE A 1 479 ? 25.712 -1.448 -22.491 1.00 87.00 479 ILE A C 1
ATOM 3803 O O . ILE A 1 479 ? 26.096 -1.214 -23.638 1.00 87.00 479 ILE A O 1
ATOM 3807 N N . LEU A 1 480 ? 24.862 -2.428 -22.209 1.00 89.56 480 LEU A N 1
ATOM 3808 C CA . LEU A 1 480 ? 24.284 -3.363 -23.167 1.00 89.56 480 LEU A CA 1
ATOM 3809 C C . LEU A 1 480 ? 22.794 -3.064 -23.342 1.00 89.56 480 LEU A C 1
ATOM 3811 O O . LEU A 1 480 ? 22.030 -3.147 -22.387 1.00 89.56 480 LEU A O 1
ATOM 3815 N N . VAL A 1 481 ? 22.365 -2.741 -24.560 1.00 91.88 481 VAL A N 1
ATOM 3816 C CA . VAL A 1 481 ? 20.937 -2.544 -24.884 1.00 91.88 481 VAL A CA 1
ATOM 3817 C C . VAL A 1 481 ? 20.483 -3.669 -25.813 1.00 91.88 481 VAL A C 1
ATOM 3819 O O . VAL A 1 481 ? 21.153 -3.877 -26.830 1.00 91.88 481 VAL A O 1
ATOM 3822 N N . PRO A 1 482 ? 19.376 -4.380 -25.527 1.00 91.62 482 PRO A N 1
ATOM 3823 C CA . PRO A 1 482 ? 18.859 -5.412 -26.422 1.00 91.62 482 PRO A CA 1
ATOM 3824 C C . PRO A 1 482 ? 18.562 -4.867 -27.824 1.00 91.62 482 PRO A C 1
ATOM 3826 O O . PRO A 1 482 ? 17.929 -3.820 -27.972 1.00 91.62 482 PRO A O 1
ATOM 3829 N N . ILE A 1 483 ? 18.968 -5.594 -28.868 1.00 91.12 483 ILE A N 1
ATOM 3830 C CA . ILE A 1 483 ? 18.704 -5.194 -30.262 1.00 91.12 483 ILE A CA 1
ATOM 3831 C C . ILE A 1 483 ? 17.197 -5.122 -30.530 1.00 91.12 483 ILE A C 1
ATOM 3833 O O . ILE A 1 483 ? 16.737 -4.164 -31.144 1.00 91.12 483 ILE A O 1
ATOM 3837 N N . GLY A 1 484 ? 16.418 -6.062 -29.984 1.00 89.94 484 GLY A N 1
ATOM 3838 C CA . GLY A 1 484 ? 14.960 -6.065 -30.132 1.00 89.94 484 GLY A CA 1
ATOM 3839 C C . GLY A 1 484 ? 14.276 -4.803 -29.589 1.00 89.94 484 GLY A C 1
ATOM 3840 O O . GLY A 1 484 ? 13.266 -4.383 -30.144 1.00 89.94 484 GLY A O 1
ATOM 3841 N N . VAL A 1 485 ? 14.848 -4.152 -28.567 1.00 91.94 485 VAL A N 1
ATOM 3842 C CA . VAL A 1 485 ? 14.345 -2.869 -28.039 1.00 91.94 485 VAL A CA 1
ATOM 3843 C C . VAL A 1 485 ? 14.610 -1.732 -29.033 1.00 91.94 485 VAL A C 1
ATOM 3845 O O . VAL A 1 485 ? 13.726 -0.920 -29.301 1.00 91.94 485 VAL A O 1
ATOM 3848 N N . LEU A 1 486 ? 15.810 -1.680 -29.622 1.00 91.81 486 LEU A N 1
ATOM 3849 C CA . LEU A 1 486 ? 16.157 -0.680 -30.641 1.00 91.81 486 LEU A CA 1
ATOM 3850 C C . LEU A 1 486 ? 15.304 -0.837 -31.904 1.00 91.81 486 LEU A C 1
ATOM 3852 O O . LEU A 1 486 ? 14.775 0.152 -32.416 1.00 91.81 486 LEU A O 1
ATOM 3856 N N . ASP A 1 487 ? 15.135 -2.078 -32.361 1.00 90.19 487 ASP A N 1
ATOM 3857 C CA . ASP A 1 487 ? 14.306 -2.416 -33.515 1.00 90.19 487 ASP A CA 1
ATOM 3858 C C . ASP A 1 487 ? 12.839 -2.041 -33.269 1.00 90.19 487 ASP A C 1
ATOM 3860 O O . ASP A 1 487 ? 12.205 -1.453 -34.147 1.00 90.19 487 ASP A O 1
ATOM 3864 N N . HIS A 1 488 ? 12.317 -2.305 -32.063 1.00 89.94 488 HIS A N 1
ATOM 3865 C CA . HIS A 1 488 ? 10.954 -1.936 -31.676 1.00 89.94 488 HIS A CA 1
ATOM 3866 C C . HIS A 1 488 ? 10.713 -0.422 -31.775 1.00 89.94 488 HIS A C 1
ATOM 3868 O O . HIS A 1 488 ? 9.722 0.010 -32.363 1.00 89.94 488 HIS A O 1
ATOM 3874 N N . PHE A 1 489 ? 11.643 0.393 -31.266 1.00 89.62 489 PHE A N 1
ATOM 3875 C CA . PHE A 1 489 ? 11.538 1.855 -31.333 1.00 89.62 489 PHE A CA 1
ATOM 3876 C C . PHE A 1 489 ? 11.985 2.454 -32.680 1.00 89.62 489 PHE A C 1
ATOM 3878 O O . PHE A 1 489 ? 11.951 3.674 -32.853 1.00 89.62 489 PHE A O 1
ATOM 3885 N N . GLY A 1 490 ? 12.401 1.629 -33.648 1.00 88.94 490 GLY A N 1
ATOM 3886 C CA . GLY A 1 490 ? 12.861 2.084 -34.962 1.00 88.94 490 GLY A CA 1
ATOM 3887 C C . GLY A 1 490 ? 14.153 2.908 -34.911 1.00 88.94 490 GLY A C 1
ATOM 3888 O O . GLY A 1 490 ? 14.376 3.760 -35.776 1.00 88.94 490 GLY A O 1
ATOM 3889 N N . VAL A 1 491 ? 14.999 2.685 -33.900 1.00 89.44 491 VAL A N 1
ATOM 3890 C CA . VAL A 1 491 ? 16.257 3.414 -33.705 1.00 89.44 491 VAL A CA 1
ATOM 3891 C C . VAL A 1 491 ? 17.422 2.575 -34.213 1.00 89.44 491 VAL A C 1
ATOM 3893 O O . VAL A 1 491 ? 17.723 1.511 -33.685 1.00 89.44 491 VAL A O 1
ATOM 3896 N N . ALA A 1 492 ? 18.118 3.074 -35.235 1.00 87.69 492 ALA A N 1
ATOM 3897 C CA . ALA A 1 492 ? 19.267 2.374 -35.793 1.00 87.69 492 ALA A CA 1
ATOM 3898 C C . ALA A 1 492 ? 20.445 2.347 -34.795 1.00 87.69 492 ALA A C 1
ATOM 3900 O O . ALA A 1 492 ? 20.761 3.378 -34.187 1.00 87.69 492 ALA A O 1
ATOM 3901 N N . PRO A 1 493 ? 21.141 1.205 -34.649 1.00 87.00 493 PRO A N 1
ATOM 3902 C CA . PRO A 1 493 ? 22.349 1.141 -33.842 1.00 87.00 493 PRO A CA 1
ATOM 3903 C C . PRO A 1 493 ? 23.467 1.988 -34.478 1.00 87.00 493 PRO A C 1
ATOM 3905 O O . PRO A 1 493 ? 23.472 2.195 -35.694 1.00 87.00 493 PRO A O 1
ATOM 3908 N N . PRO A 1 494 ? 24.446 2.465 -33.690 1.00 84.50 494 PRO A N 1
ATOM 3909 C CA . PRO A 1 494 ? 25.529 3.286 -34.217 1.00 84.50 494 PRO A CA 1
ATOM 3910 C C . PRO A 1 494 ? 26.394 2.526 -35.237 1.00 84.50 494 PRO A C 1
ATOM 3912 O O . PRO A 1 494 ? 26.556 1.301 -35.170 1.00 84.50 494 PRO A O 1
ATOM 3915 N N . ASP A 1 495 ? 26.994 3.266 -36.170 1.00 76.75 495 ASP A N 1
ATOM 3916 C CA . ASP A 1 495 ? 27.875 2.701 -37.194 1.00 76.75 495 ASP A CA 1
ATOM 3917 C C . ASP A 1 495 ? 29.073 1.976 -36.560 1.00 76.75 495 ASP A C 1
ATOM 3919 O O . ASP A 1 495 ? 29.777 2.516 -35.702 1.00 76.75 495 ASP A O 1
ATOM 3923 N N . GLY A 1 496 ? 29.314 0.732 -36.987 1.00 75.44 496 GLY A N 1
ATOM 3924 C CA . GLY A 1 496 ? 30.402 -0.097 -36.457 1.00 75.44 496 GLY A CA 1
ATOM 3925 C C . GLY A 1 496 ? 30.210 -0.537 -35.000 1.00 75.44 496 GLY A C 1
ATOM 3926 O O . GLY A 1 496 ? 31.200 -0.810 -34.316 1.00 75.44 496 GLY A O 1
ATOM 3927 N N . HIS A 1 497 ? 28.966 -0.582 -34.508 1.00 79.38 497 HIS A N 1
ATOM 3928 C CA . HIS A 1 497 ? 28.656 -1.073 -33.168 1.00 79.38 497 HIS A CA 1
ATOM 3929 C C . HIS A 1 497 ? 29.186 -2.491 -32.933 1.00 79.38 497 HIS A C 1
ATOM 3931 O O . HIS A 1 497 ? 29.148 -3.356 -33.809 1.00 79.38 497 HIS A O 1
ATOM 3937 N N . LYS A 1 498 ? 29.657 -2.737 -31.709 1.00 84.56 498 LYS A N 1
ATOM 3938 C CA . LYS A 1 498 ? 29.948 -4.095 -31.251 1.00 84.56 498 LYS A CA 1
ATOM 3939 C C . LYS A 1 498 ? 28.639 -4.754 -30.827 1.00 84.56 498 LYS A C 1
ATOM 3941 O O . LYS A 1 498 ? 27.783 -4.092 -30.236 1.00 84.56 498 LYS A O 1
ATOM 3946 N N . ARG A 1 499 ? 28.520 -6.048 -31.113 1.00 85.81 499 ARG A N 1
ATOM 3947 C CA . ARG A 1 499 ? 27.431 -6.896 -30.632 1.00 85.81 499 ARG A CA 1
ATOM 3948 C C . ARG A 1 499 ? 27.929 -7.820 -29.536 1.00 85.81 499 ARG A C 1
ATOM 3950 O O . ARG A 1 499 ? 29.100 -8.200 -29.530 1.00 85.81 499 ARG A O 1
ATOM 3957 N N . TYR A 1 500 ? 27.030 -8.152 -28.632 1.00 84.12 500 TYR A N 1
ATOM 3958 C CA . TYR A 1 500 ? 27.207 -9.181 -27.621 1.00 84.12 500 TYR A CA 1
ATOM 3959 C C . TYR A 1 500 ? 25.980 -10.090 -27.678 1.00 84.12 500 TYR A C 1
ATOM 3961 O O . TYR A 1 500 ? 24.868 -9.582 -27.741 1.00 84.12 500 TYR A O 1
ATOM 3969 N N . GLU A 1 501 ? 26.173 -11.402 -27.701 1.00 83.00 501 GLU A N 1
ATOM 3970 C CA . GLU A 1 501 ? 25.088 -12.386 -27.682 1.00 83.00 501 GLU A CA 1
ATOM 3971 C C . GLU A 1 501 ? 25.153 -13.135 -26.351 1.00 83.00 501 GLU A C 1
ATOM 3973 O O . GLU A 1 501 ? 26.227 -13.581 -25.943 1.00 83.00 501 GLU A O 1
ATOM 3978 N N . SER A 1 502 ? 24.023 -13.225 -25.652 1.00 73.56 502 SER A N 1
ATOM 3979 C CA . SER A 1 502 ? 23.917 -13.958 -24.388 1.00 73.56 502 SER A CA 1
ATOM 3980 C C . SER A 1 502 ? 23.910 -15.466 -24.639 1.00 73.56 502 SER A C 1
ATOM 3982 O O . SER A 1 502 ? 23.041 -15.974 -25.345 1.00 73.56 502 SER A O 1
ATOM 3984 N N . GLU A 1 503 ? 24.825 -16.202 -24.004 1.00 68.69 503 GLU A N 1
ATOM 3985 C CA . GLU A 1 503 ? 24.973 -17.653 -24.201 1.00 68.69 503 GLU A CA 1
ATOM 3986 C C . GLU A 1 503 ? 23.776 -18.483 -23.686 1.00 68.69 503 GLU A C 1
ATOM 3988 O O . GLU A 1 503 ? 23.547 -19.589 -24.172 1.00 68.69 503 GLU A O 1
ATOM 3993 N N . LYS A 1 504 ? 22.989 -17.966 -22.727 1.00 63.12 504 LYS A N 1
ATOM 3994 C CA . LYS A 1 504 ? 21.832 -18.671 -22.134 1.00 63.12 504 LYS A CA 1
ATOM 3995 C C . LYS A 1 504 ? 20.501 -18.304 -22.791 1.00 63.12 504 LYS A C 1
ATOM 3997 O O . LYS A 1 504 ? 19.649 -19.173 -22.956 1.00 63.12 504 LYS A O 1
ATOM 4002 N N . THR A 1 505 ? 20.305 -17.029 -23.136 1.00 66.94 505 THR A N 1
ATOM 4003 C CA . THR A 1 505 ? 19.031 -16.536 -23.699 1.00 66.94 505 THR A CA 1
ATOM 4004 C C . THR A 1 505 ? 19.055 -16.407 -25.222 1.00 66.94 505 THR A C 1
ATOM 4006 O O . THR A 1 505 ? 17.997 -16.261 -25.826 1.00 66.94 505 THR A O 1
ATOM 4009 N N . GLY A 1 506 ? 20.235 -16.443 -25.857 1.00 73.75 506 GLY A N 1
ATOM 4010 C CA . GLY A 1 506 ? 20.399 -16.180 -27.294 1.00 73.75 506 GLY A CA 1
ATOM 4011 C C . GLY A 1 506 ? 20.074 -14.735 -27.693 1.00 73.75 506 GLY A C 1
ATOM 4012 O O . GLY A 1 506 ? 19.919 -14.427 -28.871 1.00 73.75 506 GLY A O 1
ATOM 4013 N N . GLN A 1 507 ? 19.914 -13.839 -26.714 1.00 81.25 507 GLN A N 1
ATOM 4014 C CA . GLN A 1 507 ? 19.539 -12.449 -26.945 1.00 81.25 507 GLN A CA 1
ATOM 4015 C C . GLN A 1 507 ? 20.759 -11.641 -27.393 1.00 81.25 507 GLN A C 1
ATOM 4017 O O . GLN A 1 507 ? 21.810 -11.675 -26.749 1.00 81.25 507 GLN A O 1
ATOM 4022 N N . GLU A 1 508 ? 20.612 -10.888 -28.483 1.00 88.50 508 GLU A N 1
ATOM 4023 C CA . GLU A 1 508 ? 21.651 -9.989 -28.983 1.00 88.50 508 GLU A CA 1
ATOM 4024 C C . GLU A 1 508 ? 21.519 -8.577 -28.387 1.00 88.50 508 GLU A C 1
ATOM 4026 O O . GLU A 1 508 ? 20.431 -8.000 -28.307 1.00 88.50 508 GLU A O 1
ATOM 4031 N N . PHE A 1 509 ? 22.660 -7.984 -28.043 1.00 89.94 509 PHE A N 1
ATOM 4032 C CA . PHE A 1 509 ? 22.802 -6.659 -27.451 1.00 89.94 509 PHE A CA 1
ATOM 4033 C C . PHE A 1 509 ? 23.758 -5.784 -28.263 1.00 89.94 509 PHE A C 1
ATOM 4035 O O . PHE A 1 509 ? 24.750 -6.254 -28.829 1.00 89.94 509 PHE A O 1
ATOM 4042 N N . VAL A 1 510 ? 23.507 -4.477 -28.246 1.00 90.56 510 VAL A N 1
ATOM 4043 C CA . VAL A 1 510 ? 24.428 -3.442 -28.721 1.00 90.56 510 VAL A CA 1
ATOM 4044 C C . VAL A 1 510 ? 25.249 -2.917 -27.552 1.00 90.56 510 VAL A C 1
ATOM 4046 O O . VAL A 1 510 ? 24.702 -2.555 -26.512 1.00 90.56 510 VAL A O 1
ATOM 4049 N N . VAL A 1 511 ? 26.567 -2.849 -27.741 1.00 88.75 511 VAL A N 1
ATOM 4050 C CA . VAL A 1 511 ? 27.516 -2.415 -26.710 1.00 88.75 511 VAL A CA 1
ATOM 4051 C C . VAL A 1 511 ? 27.802 -0.914 -26.834 1.00 88.75 511 VAL A C 1
ATOM 4053 O O . VAL A 1 511 ? 28.346 -0.454 -27.845 1.00 88.75 511 VAL A O 1
ATOM 4056 N N . PHE A 1 512 ? 27.502 -0.158 -25.781 1.00 87.31 512 PHE A N 1
ATOM 4057 C CA . PHE A 1 512 ? 27.743 1.278 -25.664 1.00 87.31 512 PHE A CA 1
ATOM 4058 C C . PHE A 1 512 ? 28.852 1.594 -24.662 1.00 87.31 512 PHE A C 1
ATOM 4060 O O . PHE A 1 512 ? 29.051 0.894 -23.670 1.00 87.31 512 PHE A O 1
ATOM 4067 N N . GLN A 1 513 ? 29.578 2.679 -24.927 1.00 83.94 513 GLN A N 1
ATOM 4068 C CA . GLN A 1 513 ? 30.604 3.185 -24.022 1.00 83.94 513 GLN A CA 1
ATOM 4069 C C . GLN A 1 513 ? 29.986 4.004 -22.894 1.00 83.94 513 GLN A C 1
ATOM 4071 O O . GLN A 1 513 ? 29.161 4.887 -23.148 1.00 83.94 513 GLN A O 1
ATOM 4076 N N . LEU A 1 514 ? 30.447 3.725 -21.676 1.00 81.56 514 LEU A N 1
ATOM 4077 C CA . LEU A 1 514 ? 30.020 4.402 -20.464 1.00 81.56 514 LEU A CA 1
ATOM 4078 C C . LEU A 1 514 ? 30.377 5.893 -20.504 1.00 81.56 514 LEU A C 1
ATOM 4080 O O . LEU A 1 514 ? 31.415 6.309 -21.031 1.00 81.56 514 LEU A O 1
ATOM 4084 N N . ASN A 1 515 ? 29.515 6.703 -19.909 1.00 75.38 515 ASN A N 1
ATOM 4085 C CA . ASN A 1 515 ? 29.781 8.100 -19.649 1.00 75.38 515 ASN A CA 1
ATOM 4086 C C . ASN A 1 515 ? 30.861 8.220 -18.564 1.00 75.38 515 ASN A C 1
ATOM 4088 O O . ASN A 1 515 ? 30.613 7.965 -17.388 1.00 75.38 515 ASN A O 1
ATOM 4092 N N . LYS A 1 516 ? 32.058 8.668 -18.953 1.00 67.62 516 LYS A N 1
ATOM 4093 C CA . LYS A 1 516 ? 33.212 8.807 -18.047 1.00 67.62 516 LYS A CA 1
ATOM 4094 C C . LYS A 1 516 ? 32.963 9.735 -16.853 1.00 67.62 516 LYS A C 1
ATOM 4096 O O . LYS A 1 516 ? 33.689 9.648 -15.871 1.00 67.62 516 LYS A O 1
ATOM 4101 N N . GLN A 1 517 ? 31.973 10.629 -16.935 1.00 61.16 517 GLN A N 1
ATOM 4102 C CA . GLN A 1 517 ? 31.596 11.495 -15.816 1.00 61.16 517 GLN A CA 1
ATOM 4103 C C . GLN A 1 517 ? 30.826 10.746 -14.716 1.00 61.16 517 GLN A C 1
ATOM 4105 O O . GLN A 1 517 ? 30.954 11.123 -13.557 1.00 61.16 517 GLN A O 1
ATOM 4110 N N . LEU A 1 518 ? 30.090 9.674 -15.045 1.00 58.38 518 LEU A N 1
ATOM 4111 C CA . LEU A 1 518 ? 29.389 8.834 -14.061 1.00 58.38 518 LEU A CA 1
ATOM 4112 C C . LEU A 1 518 ? 30.335 7.898 -13.295 1.00 58.38 518 LEU A C 1
ATOM 4114 O O . LEU A 1 518 ? 30.105 7.638 -12.119 1.00 58.38 518 LEU A O 1
ATOM 4118 N N . SER A 1 519 ? 31.435 7.447 -13.909 1.00 49.59 519 SER A N 1
ATOM 4119 C CA . SER A 1 519 ? 32.436 6.589 -13.245 1.00 49.59 519 SER A CA 1
ATOM 4120 C C . SER A 1 519 ? 33.134 7.243 -12.046 1.00 49.59 519 SER A C 1
ATOM 4122 O O . SER A 1 519 ? 33.812 6.552 -11.293 1.00 49.59 519 SER A O 1
ATOM 4124 N N . LEU A 1 520 ? 33.021 8.566 -11.886 1.00 36.25 520 LEU A N 1
ATOM 4125 C CA . LEU A 1 520 ? 33.748 9.344 -10.878 1.00 36.25 520 LEU A CA 1
ATOM 4126 C C . LEU A 1 520 ? 32.919 9.673 -9.629 1.00 36.25 520 LEU A C 1
ATOM 4128 O O . LEU A 1 520 ? 33.501 10.071 -8.625 1.00 36.25 520 LEU A O 1
ATOM 4132 N N . THR A 1 521 ? 31.589 9.549 -9.676 1.00 34.88 521 THR A N 1
ATOM 4133 C CA . THR A 1 521 ? 30.697 10.069 -8.622 1.00 34.88 521 THR A CA 1
ATOM 4134 C C . THR A 1 521 ? 30.018 8.994 -7.777 1.00 34.88 521 THR A C 1
ATOM 4136 O O . THR A 1 521 ? 29.260 9.345 -6.881 1.00 34.88 521 THR A O 1
ATOM 4139 N N . GLY A 1 522 ? 30.248 7.701 -8.044 1.00 34.31 522 GLY A N 1
ATOM 4140 C CA . GLY A 1 522 ? 29.630 6.599 -7.286 1.00 34.31 522 GLY A CA 1
ATOM 4141 C C . GLY A 1 522 ? 28.093 6.565 -7.338 1.00 34.31 522 GLY A C 1
ATOM 4142 O O . GLY A 1 522 ? 27.475 5.791 -6.620 1.00 34.31 522 GLY A O 1
ATOM 4143 N N . GLY A 1 523 ? 27.467 7.393 -8.182 1.00 32.62 523 GLY A N 1
ATOM 4144 C CA . GLY A 1 523 ? 26.032 7.693 -8.145 1.00 32.62 523 GLY A CA 1
ATOM 4145 C C . GLY A 1 523 ? 25.124 6.706 -8.879 1.00 32.62 523 GLY A C 1
ATOM 4146 O O . GLY A 1 523 ? 23.973 7.034 -9.143 1.00 32.62 523 GLY A O 1
ATOM 4147 N N . GLU A 1 524 ? 25.609 5.522 -9.251 1.00 49.72 524 GLU A N 1
ATOM 4148 C CA . GLU A 1 524 ? 24.736 4.483 -9.798 1.00 49.72 524 GLU A CA 1
ATOM 4149 C C . GLU A 1 524 ? 24.275 3.564 -8.667 1.00 49.72 524 GLU A C 1
ATOM 4151 O O . GLU A 1 524 ? 24.948 2.578 -8.364 1.00 49.72 524 GLU A O 1
ATOM 4156 N N . ARG A 1 525 ? 23.086 3.832 -8.104 1.00 51.19 525 ARG A N 1
ATOM 4157 C CA . ARG A 1 525 ? 22.279 2.749 -7.517 1.00 51.19 525 ARG A CA 1
ATOM 4158 C C . ARG A 1 525 ? 22.209 1.617 -8.559 1.00 51.19 525 ARG A C 1
ATOM 4160 O O . ARG A 1 525 ? 22.107 1.872 -9.765 1.00 51.19 525 ARG A O 1
ATOM 4167 N N . ALA A 1 526 ? 22.490 0.392 -8.122 1.00 54.53 526 ALA A N 1
ATOM 4168 C CA . ALA A 1 526 ? 23.017 -0.672 -8.971 1.00 54.53 526 ALA A CA 1
ATOM 4169 C C . ALA A 1 526 ? 22.036 -1.088 -10.088 1.00 54.53 526 ALA A C 1
ATOM 4171 O O . ALA A 1 526 ? 21.119 -1.870 -9.867 1.00 54.53 526 ALA A O 1
ATOM 4172 N N . ARG A 1 527 ? 22.242 -0.577 -11.314 1.00 64.56 527 ARG A N 1
ATOM 4173 C CA . ARG A 1 527 ? 21.599 -1.099 -12.537 1.00 64.56 527 ARG A CA 1
ATOM 4174 C C . ARG A 1 527 ? 21.831 -2.617 -12.649 1.00 64.56 527 ARG A C 1
ATOM 4176 O O . ARG A 1 527 ? 22.968 -3.032 -12.411 1.00 64.56 527 ARG A O 1
ATOM 4183 N N . PRO A 1 528 ? 20.841 -3.408 -13.106 1.00 55.47 528 PRO A N 1
ATOM 4184 C CA . PRO A 1 528 ? 21.018 -4.834 -13.352 1.00 55.47 528 PRO A CA 1
ATOM 4185 C C . PRO A 1 528 ? 22.191 -5.114 -14.285 1.00 55.47 528 PRO A C 1
ATOM 4187 O O . PRO A 1 528 ? 22.413 -4.388 -15.268 1.00 55.47 528 PRO A O 1
ATOM 4190 N N . SER A 1 529 ? 22.927 -6.175 -13.978 1.00 54.47 529 SER A N 1
ATOM 4191 C CA . SER A 1 529 ? 24.068 -6.621 -14.751 1.00 54.47 529 SER A CA 1
ATOM 4192 C C . SER A 1 529 ? 23.737 -7.860 -15.585 1.00 54.47 529 SER A C 1
ATOM 4194 O O . SER A 1 529 ? 22.913 -8.707 -15.241 1.00 54.47 529 SER A O 1
ATOM 4196 N N . VAL A 1 530 ? 24.384 -7.946 -16.739 1.00 53.81 530 VAL A N 1
ATOM 4197 C CA . VAL A 1 530 ? 24.485 -9.150 -17.556 1.00 53.81 530 VAL A CA 1
ATOM 4198 C C . VAL A 1 530 ? 25.832 -9.775 -17.211 1.00 53.81 530 VAL A C 1
ATOM 4200 O O . VAL A 1 530 ? 26.877 -9.165 -17.463 1.00 53.81 530 VAL A O 1
ATOM 4203 N N . LEU A 1 531 ? 25.808 -10.961 -16.600 1.00 50.84 531 LEU A N 1
ATOM 4204 C CA . LEU A 1 531 ? 27.009 -11.706 -16.214 1.00 50.84 531 LEU A CA 1
ATOM 4205 C C . LEU A 1 531 ? 27.659 -12.389 -17.426 1.00 50.84 531 LEU A C 1
ATOM 4207 O O . LEU A 1 531 ? 26.959 -12.894 -18.304 1.00 50.84 531 LEU A O 1
ATOM 4211 N N . ASP A 1 532 ? 28.994 -12.515 -17.421 1.00 40.81 532 ASP A N 1
ATOM 4212 C CA . ASP A 1 532 ? 29.749 -13.290 -18.428 1.00 40.81 532 ASP A CA 1
ATOM 4213 C C . ASP A 1 532 ? 29.342 -14.787 -18.463 1.00 40.81 532 ASP A C 1
ATOM 4215 O O . ASP A 1 532 ? 29.567 -15.443 -19.473 1.00 40.81 532 ASP A O 1
ATOM 4219 N N . ASN A 1 533 ? 28.659 -15.300 -17.424 1.00 39.69 533 ASN A N 1
ATOM 4220 C CA . ASN A 1 533 ? 28.063 -16.650 -17.374 1.00 39.69 533 ASN A CA 1
ATOM 4221 C C . ASN A 1 533 ? 26.551 -16.688 -17.723 1.00 39.69 533 ASN A C 1
ATOM 4223 O O . ASN A 1 533 ? 25.866 -17.671 -17.437 1.00 39.69 533 ASN A O 1
ATOM 4227 N N . GLY A 1 534 ? 26.005 -15.631 -18.336 1.00 44.91 534 GLY A N 1
ATOM 4228 C CA . GLY A 1 534 ? 24.704 -15.675 -19.019 1.00 44.91 534 GLY A CA 1
ATOM 4229 C C . GLY A 1 534 ? 23.450 -15.527 -18.146 1.00 44.91 534 GLY A C 1
ATOM 4230 O O . GLY A 1 534 ? 22.371 -15.942 -18.567 1.00 44.91 534 GLY A O 1
ATOM 4231 N N . GLY A 1 535 ? 23.548 -14.951 -16.946 1.00 40.22 535 GLY A N 1
ATOM 4232 C CA . GLY A 1 535 ? 22.386 -14.514 -16.157 1.00 40.22 535 GLY A CA 1
ATOM 4233 C C . GLY A 1 535 ? 22.161 -13.005 -16.277 1.00 40.22 535 GLY A C 1
ATOM 4234 O O . GLY A 1 535 ? 23.129 -12.249 -16.198 1.00 40.22 535 GLY A O 1
ATOM 4235 N N . ILE A 1 536 ? 20.903 -12.573 -16.446 1.00 43.22 536 ILE A N 1
ATOM 4236 C CA . ILE A 1 536 ? 20.491 -11.222 -16.039 1.00 43.22 536 ILE A CA 1
ATOM 4237 C C . ILE A 1 536 ? 20.307 -11.298 -14.533 1.00 43.22 536 ILE A C 1
ATOM 4239 O O . ILE A 1 536 ? 19.493 -12.078 -14.040 1.00 43.22 536 ILE A O 1
ATOM 4243 N N . VAL A 1 537 ? 21.119 -10.539 -13.823 1.00 40.91 537 VAL A N 1
ATOM 4244 C CA . VAL A 1 537 ? 21.114 -10.465 -12.375 1.00 40.91 537 VAL A CA 1
ATOM 4245 C C . VAL A 1 537 ? 20.941 -8.979 -12.075 1.00 40.91 537 VAL A C 1
ATOM 4247 O O . VAL A 1 537 ? 21.863 -8.184 -12.250 1.00 40.91 537 VAL A O 1
ATOM 4250 N N . GLY A 1 538 ? 19.741 -8.560 -11.650 1.00 34.78 538 GLY A N 1
ATOM 4251 C CA . GLY A 1 538 ? 19.696 -7.449 -10.685 1.00 34.78 538 GLY A CA 1
ATOM 4252 C C . GLY A 1 538 ? 20.655 -7.823 -9.553 1.00 34.78 538 GLY A C 1
ATOM 4253 O O . GLY A 1 538 ? 20.756 -9.027 -9.326 1.00 34.78 538 GLY A O 1
ATOM 4254 N N . PRO A 1 539 ? 21.435 -6.911 -8.926 1.00 32.28 539 PRO A N 1
ATOM 4255 C CA . PRO A 1 539 ? 22.281 -7.269 -7.781 1.00 32.28 539 PRO A CA 1
ATOM 4256 C C . PRO A 1 539 ? 21.553 -8.311 -6.960 1.00 32.28 539 PRO A C 1
ATOM 4258 O O . PRO A 1 539 ? 20.425 -8.052 -6.551 1.00 32.28 539 PRO A O 1
ATOM 4261 N N . LYS A 1 540 ? 22.124 -9.522 -6.906 1.00 34.16 540 LYS A N 1
ATOM 4262 C CA . LYS A 1 540 ? 21.445 -10.663 -6.305 1.00 34.16 540 LYS A CA 1
ATOM 4263 C C . LYS A 1 540 ? 20.976 -10.192 -4.933 1.00 34.16 540 LYS A C 1
ATOM 4265 O O . LYS A 1 540 ? 21.828 -10.007 -4.065 1.00 34.16 540 LYS A O 1
ATOM 4270 N N . ASN A 1 541 ? 19.671 -10.089 -4.707 1.00 48.56 541 ASN A N 1
ATOM 4271 C CA . ASN A 1 541 ? 19.105 -10.122 -3.360 1.00 48.56 541 ASN A CA 1
ATOM 4272 C C . ASN A 1 541 ? 19.231 -11.552 -2.791 1.00 48.56 541 ASN A C 1
ATOM 4274 O O . ASN A 1 541 ? 18.285 -12.114 -2.264 1.00 48.56 541 ASN A O 1
ATOM 4278 N N . GLY A 1 542 ? 20.397 -12.182 -2.963 1.00 55.31 542 GLY A N 1
ATOM 4279 C CA . GLY A 1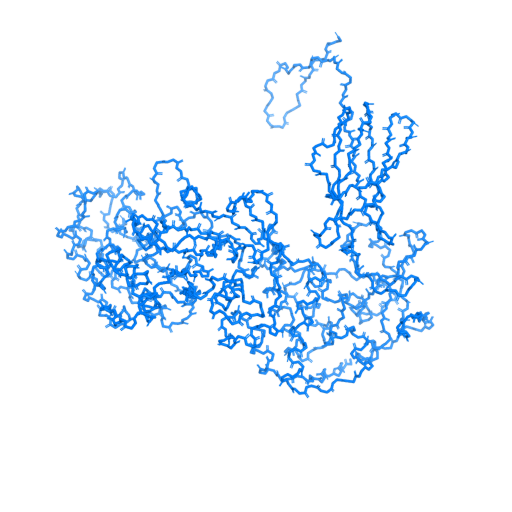 542 ? 20.595 -13.621 -2.781 1.00 55.31 542 GLY A CA 1
ATOM 4280 C C . GLY A 1 542 ? 21.547 -13.991 -1.651 1.00 55.31 542 GLY A C 1
ATOM 4281 O O . GLY A 1 542 ? 21.880 -15.157 -1.489 1.00 55.31 542 GLY A O 1
ATOM 4282 N N . LEU A 1 543 ? 22.080 -13.000 -0.939 1.00 55.81 543 LEU A N 1
ATOM 4283 C CA . LEU A 1 543 ? 22.873 -13.195 0.267 1.00 55.81 543 LEU A CA 1
ATOM 4284 C C . LEU A 1 543 ? 22.969 -11.846 0.975 1.00 55.81 543 LEU A C 1
ATOM 4286 O O . LEU A 1 543 ? 23.612 -10.926 0.470 1.00 55.81 543 LEU A O 1
ATOM 4290 N N . ASN A 1 544 ? 22.314 -11.706 2.115 1.00 71.44 544 ASN A N 1
ATOM 4291 C CA . ASN A 1 544 ? 22.474 -10.581 3.014 1.00 71.44 544 ASN A CA 1
ATOM 4292 C C . ASN A 1 544 ? 23.315 -11.034 4.207 1.00 71.44 544 ASN A C 1
ATOM 4294 O O . ASN A 1 544 ? 23.212 -12.173 4.658 1.00 71.44 544 ASN A O 1
ATOM 4298 N N . ALA A 1 545 ? 24.166 -10.139 4.685 1.00 76.12 545 ALA A N 1
ATOM 4299 C CA . ALA A 1 545 ? 24.930 -10.331 5.900 1.00 76.12 545 ALA A CA 1
ATOM 4300 C C . ALA A 1 545 ? 24.721 -9.099 6.776 1.00 76.12 545 ALA A C 1
ATOM 4302 O O . ALA A 1 545 ? 24.906 -7.981 6.303 1.00 76.12 545 ALA A O 1
ATOM 4303 N N . SER A 1 546 ? 24.369 -9.288 8.041 1.00 79.94 546 SER A N 1
ATOM 4304 C CA . SER A 1 546 ? 24.163 -8.210 9.015 1.00 79.94 546 SER A CA 1
ATOM 4305 C C . SER A 1 546 ? 24.880 -8.541 10.316 1.00 79.94 546 SER A C 1
ATOM 4307 O O . SER A 1 546 ? 25.015 -9.701 10.693 1.00 79.94 546 SER A O 1
ATOM 4309 N N . PHE A 1 547 ? 25.362 -7.519 11.020 1.00 81.31 547 PHE A N 1
ATOM 4310 C CA . PHE A 1 547 ? 25.831 -7.697 12.391 1.00 81.31 547 PHE A CA 1
ATOM 4311 C C . PHE A 1 547 ? 24.625 -7.744 13.335 1.00 81.31 547 PHE A C 1
ATOM 4313 O O . PHE A 1 547 ? 23.839 -6.800 13.340 1.00 81.31 547 PHE A O 1
ATOM 4320 N N . LEU A 1 548 ? 24.504 -8.804 14.139 1.00 73.25 548 LEU A N 1
ATOM 4321 C CA . LEU A 1 548 ? 23.472 -8.895 15.185 1.00 73.25 548 LEU A CA 1
ATOM 4322 C C . LEU A 1 548 ? 23.819 -8.039 16.410 1.00 73.25 548 LEU A C 1
ATOM 4324 O O . LEU A 1 548 ? 22.933 -7.526 17.082 1.00 73.25 548 LEU A O 1
ATOM 4328 N N . ASP A 1 549 ? 25.116 -7.851 16.658 1.00 75.56 549 ASP A N 1
ATOM 4329 C CA . ASP A 1 549 ? 25.651 -7.096 17.789 1.00 75.56 549 ASP A CA 1
ATOM 4330 C C . ASP A 1 549 ? 26.678 -6.055 17.331 1.00 75.56 549 ASP A C 1
ATOM 4332 O O . ASP A 1 549 ? 27.196 -6.079 16.209 1.00 75.56 549 ASP A O 1
ATOM 4336 N N . ASN A 1 550 ? 27.032 -5.132 18.225 1.00 75.31 550 ASN A N 1
ATOM 4337 C CA . ASN A 1 550 ? 28.014 -4.103 17.922 1.00 75.31 550 ASN A CA 1
ATOM 4338 C C . ASN A 1 550 ? 29.415 -4.720 17.729 1.00 75.31 550 ASN A C 1
ATOM 4340 O O . ASN A 1 550 ? 30.089 -5.075 18.687 1.00 75.31 550 ASN A O 1
ATOM 4344 N N . ALA A 1 551 ? 29.881 -4.832 16.484 1.00 82.25 551 ALA A N 1
ATOM 4345 C CA . ALA A 1 551 ? 31.238 -5.293 16.195 1.00 82.25 551 ALA A CA 1
ATOM 4346 C C . ALA A 1 551 ? 32.277 -4.236 16.608 1.00 82.25 551 ALA A C 1
ATOM 4348 O O . ALA A 1 551 ? 32.528 -3.312 15.838 1.00 82.25 551 ALA A O 1
ATOM 4349 N N . ALA A 1 552 ? 32.869 -4.358 17.800 1.00 85.25 552 ALA A N 1
ATOM 4350 C CA . ALA A 1 552 ? 33.903 -3.460 18.328 1.00 85.25 552 ALA A CA 1
ATOM 4351 C C . ALA A 1 552 ? 35.254 -4.181 18.549 1.00 85.25 552 ALA A C 1
ATOM 4353 O O . ALA A 1 552 ? 35.267 -5.391 18.784 1.00 85.25 552 ALA A O 1
ATOM 4354 N N . PRO A 1 553 ? 36.408 -3.478 18.490 1.00 88.19 553 PRO A N 1
ATOM 4355 C CA . PRO A 1 553 ? 37.715 -4.094 18.725 1.00 88.19 553 PRO A CA 1
ATOM 4356 C C . PRO A 1 553 ? 37.823 -4.695 20.132 1.00 88.19 553 PRO A C 1
ATOM 4358 O O . PRO A 1 553 ? 37.535 -4.015 21.115 1.00 88.19 553 PRO A O 1
ATOM 4361 N N . GLY A 1 554 ? 38.286 -5.944 20.227 1.00 81.94 554 GLY A N 1
ATOM 4362 C CA . GLY A 1 554 ? 38.413 -6.681 21.490 1.00 81.94 554 GLY A CA 1
ATOM 4363 C C . GLY A 1 554 ? 37.135 -7.386 21.960 1.00 81.94 554 GLY A C 1
ATOM 4364 O O . GLY A 1 554 ? 37.152 -8.062 22.991 1.00 81.94 554 GLY A O 1
ATOM 4365 N N . GLU A 1 555 ? 36.041 -7.278 21.202 1.00 87.31 555 GLU A N 1
ATOM 4366 C CA . GLU A 1 555 ? 34.768 -7.948 21.477 1.00 87.31 555 GLU A CA 1
ATOM 4367 C C . GLU A 1 555 ? 34.477 -9.057 20.452 1.00 87.31 555 GLU A C 1
ATOM 4369 O O . GLU A 1 555 ? 35.115 -9.167 19.399 1.00 87.31 555 GLU A O 1
ATOM 4374 N N . ASN A 1 556 ? 33.513 -9.922 20.774 1.00 88.06 556 ASN A N 1
ATOM 4375 C CA . ASN A 1 556 ? 32.980 -10.874 19.803 1.00 88.06 556 ASN A CA 1
ATOM 4376 C C . ASN A 1 556 ? 31.906 -10.182 18.965 1.00 88.06 556 ASN A C 1
ATOM 4378 O O . ASN A 1 556 ? 31.044 -9.501 19.511 1.00 88.06 556 ASN A O 1
ATOM 4382 N N . ALA A 1 557 ? 31.940 -10.403 17.657 1.00 87.12 557 ALA A N 1
ATOM 4383 C CA . ALA A 1 557 ? 30.907 -9.976 16.731 1.00 87.12 557 ALA A CA 1
ATOM 4384 C C . ALA A 1 557 ? 30.189 -11.204 16.171 1.00 87.12 557 ALA A C 1
ATOM 4386 O O . ALA A 1 557 ? 30.825 -12.223 15.884 1.00 87.12 557 ALA A O 1
ATOM 4387 N N . THR A 1 558 ? 28.879 -11.087 15.987 1.00 89.31 558 THR A N 1
ATOM 4388 C CA . THR A 1 558 ? 28.057 -12.117 15.348 1.00 89.31 558 THR A CA 1
ATOM 4389 C C . THR A 1 558 ? 27.493 -11.562 14.053 1.00 89.31 558 THR A C 1
ATOM 4391 O O . THR A 1 558 ? 26.963 -10.450 14.035 1.00 89.31 558 THR A O 1
ATOM 4394 N N . VAL A 1 559 ? 27.637 -12.330 12.976 1.00 86.88 559 VAL A N 1
ATOM 4395 C CA . VAL A 1 559 ? 27.043 -12.026 11.675 1.00 86.88 559 VAL A CA 1
ATOM 4396 C C . VAL A 1 559 ? 25.948 -13.036 11.389 1.00 86.88 559 VAL A C 1
ATOM 4398 O O . VAL A 1 559 ? 26.181 -14.236 11.507 1.00 86.88 559 VAL A O 1
ATOM 4401 N N . GLU A 1 560 ? 24.778 -12.541 11.014 1.00 87.88 560 GLU A N 1
ATOM 4402 C CA . GLU A 1 560 ? 23.673 -13.324 10.477 1.00 87.88 560 GLU A CA 1
ATOM 4403 C C . GLU A 1 560 ? 23.742 -13.310 8.952 1.00 87.88 560 GLU A C 1
ATOM 4405 O O . GLU A 1 560 ? 24.039 -12.278 8.347 1.00 87.88 560 GLU A O 1
ATOM 4410 N N . VAL A 1 561 ? 23.490 -14.464 8.340 1.00 83.81 561 VAL A N 1
ATOM 4411 C CA . VAL A 1 561 ? 23.499 -14.657 6.895 1.00 83.81 561 VAL A CA 1
ATOM 4412 C C . VAL A 1 561 ? 22.132 -15.147 6.446 1.00 83.81 561 VAL A C 1
ATOM 4414 O O . VAL A 1 561 ? 21.688 -16.226 6.843 1.00 83.81 561 VAL A O 1
ATOM 4417 N N . THR A 1 562 ? 21.484 -14.375 5.577 1.00 76.88 562 THR A N 1
ATOM 4418 C CA . THR A 1 562 ? 20.166 -14.710 5.026 1.00 76.88 562 THR A CA 1
ATOM 4419 C C . THR A 1 562 ? 20.163 -14.682 3.502 1.00 76.88 562 THR A C 1
ATOM 4421 O O . THR A 1 562 ? 20.892 -13.915 2.882 1.00 76.88 562 THR A O 1
ATOM 4424 N N . ASP A 1 563 ? 19.329 -15.505 2.878 1.00 77.50 563 ASP A N 1
ATOM 4425 C CA . ASP A 1 563 ? 18.962 -15.419 1.462 1.00 77.50 563 ASP A CA 1
ATOM 4426 C C . ASP A 1 563 ? 17.444 -15.251 1.397 1.00 77.50 563 ASP A C 1
ATOM 4428 O O . ASP A 1 563 ? 16.699 -16.065 1.944 1.00 77.50 563 ASP A O 1
ATOM 4432 N N . ASN A 1 564 ? 16.982 -14.145 0.804 1.00 62.72 564 ASN A N 1
ATOM 4433 C CA . ASN A 1 564 ? 15.562 -13.782 0.744 1.00 62.72 564 ASN A CA 1
ATOM 4434 C C . ASN A 1 564 ? 14.840 -13.857 2.112 1.00 62.72 564 ASN A C 1
ATOM 4436 O O . ASN A 1 564 ? 13.705 -14.316 2.209 1.00 62.72 564 ASN A O 1
ATOM 4440 N N . GLY A 1 565 ? 15.519 -13.439 3.189 1.00 58.72 565 GLY A N 1
ATOM 4441 C CA . GLY A 1 565 ? 14.979 -13.449 4.556 1.00 58.72 565 GLY A CA 1
ATOM 4442 C C . GLY A 1 565 ? 14.994 -14.812 5.258 1.00 58.72 565 GLY A C 1
ATOM 4443 O O . GLY A 1 565 ? 14.648 -14.885 6.432 1.00 58.72 565 GLY A O 1
ATOM 4444 N N . SER A 1 566 ? 15.427 -15.882 4.584 1.00 70.50 566 SER A N 1
ATOM 4445 C CA . SER A 1 566 ? 15.646 -17.196 5.200 1.00 70.50 566 SER A CA 1
ATOM 4446 C C . SER A 1 566 ? 17.103 -17.352 5.624 1.00 70.50 566 SER A C 1
ATOM 4448 O O . SER A 1 566 ? 18.009 -17.034 4.855 1.00 70.50 566 SER A O 1
ATOM 4450 N N . VAL A 1 567 ? 17.343 -17.851 6.835 1.00 82.94 567 VAL A N 1
ATOM 4451 C CA . VAL A 1 567 ? 18.696 -18.111 7.353 1.00 82.94 567 VAL A CA 1
ATOM 4452 C C . VAL A 1 567 ? 19.423 -19.172 6.523 1.00 82.94 567 VAL A C 1
ATOM 4454 O O . VAL A 1 567 ? 18.813 -20.150 6.084 1.00 82.94 567 VAL A O 1
ATOM 4457 N N . ILE A 1 568 ? 20.728 -18.987 6.299 1.00 83.38 568 ILE A N 1
ATOM 4458 C CA . ILE A 1 568 ? 21.549 -19.934 5.531 1.00 83.38 568 ILE A CA 1
ATOM 4459 C C . ILE A 1 568 ? 22.523 -20.662 6.447 1.00 83.38 568 ILE A C 1
ATOM 4461 O O . ILE A 1 568 ? 23.493 -20.075 6.926 1.00 83.38 568 ILE A O 1
ATOM 4465 N N . GLU A 1 569 ? 22.315 -21.963 6.617 1.00 87.75 569 GLU A N 1
ATOM 4466 C CA . GLU A 1 569 ? 23.271 -22.867 7.261 1.00 87.75 569 GLU A CA 1
ATOM 4467 C C . GLU A 1 569 ? 24.490 -23.122 6.353 1.00 87.75 569 GLU A C 1
ATOM 4469 O O . GLU A 1 569 ? 24.361 -23.212 5.130 1.00 87.75 569 GLU A O 1
ATOM 4474 N N . ASN A 1 570 ? 25.676 -23.307 6.942 1.00 87.69 570 ASN A N 1
ATOM 4475 C CA . ASN A 1 570 ? 26.920 -23.652 6.240 1.00 87.69 570 ASN A CA 1
ATOM 4476 C C . ASN A 1 570 ? 27.410 -22.602 5.217 1.00 87.69 570 ASN A C 1
ATOM 4478 O O . ASN A 1 570 ? 28.192 -22.922 4.317 1.00 87.69 570 ASN A O 1
ATOM 4482 N N . ALA A 1 571 ? 26.998 -21.340 5.345 1.00 88.00 571 ALA A N 1
ATOM 4483 C CA . ALA A 1 571 ? 27.572 -20.239 4.581 1.00 88.00 571 ALA A CA 1
ATOM 4484 C C . ALA A 1 571 ? 29.006 -19.953 5.054 1.00 88.00 571 ALA A C 1
ATOM 4486 O O . ALA A 1 571 ? 29.298 -19.938 6.249 1.00 88.00 571 ALA A O 1
ATOM 4487 N N . ILE A 1 572 ? 29.913 -19.691 4.114 1.00 92.44 572 ILE A N 1
ATOM 4488 C CA . ILE A 1 572 ? 31.326 -19.429 4.394 1.00 92.44 572 ILE A CA 1
ATOM 4489 C C . ILE A 1 572 ? 31.501 -17.951 4.746 1.00 92.44 572 ILE A C 1
ATOM 4491 O O . ILE A 1 572 ? 31.358 -17.085 3.887 1.00 92.44 572 ILE A O 1
ATOM 4495 N N . VAL A 1 573 ? 31.887 -17.655 5.984 1.00 92.06 573 VAL A N 1
ATOM 4496 C CA . VAL A 1 573 ? 32.134 -16.299 6.489 1.00 92.06 573 VAL A CA 1
ATOM 4497 C C . VAL A 1 573 ? 33.640 -16.069 6.627 1.00 92.06 573 VAL A C 1
ATOM 4499 O O . VAL A 1 573 ? 34.299 -16.629 7.500 1.00 92.06 573 VAL A O 1
ATOM 4502 N N . THR A 1 574 ? 34.213 -15.237 5.763 1.00 92.12 574 THR A N 1
ATOM 4503 C CA . THR A 1 574 ? 35.635 -14.875 5.767 1.00 92.12 574 THR A CA 1
ATOM 4504 C C . THR A 1 574 ? 35.839 -13.510 6.411 1.00 92.12 574 THR A C 1
ATOM 4506 O O . THR A 1 574 ? 35.337 -12.499 5.934 1.00 92.12 574 THR A O 1
ATOM 4509 N N . ILE A 1 575 ? 36.609 -13.480 7.492 1.00 93.25 575 ILE A N 1
ATOM 4510 C CA . ILE A 1 575 ? 36.915 -12.297 8.288 1.00 93.25 575 ILE A CA 1
ATOM 4511 C C . ILE A 1 575 ? 38.339 -11.858 8.001 1.00 93.25 575 ILE A C 1
ATOM 4513 O O . ILE A 1 575 ? 39.276 -12.585 8.334 1.00 93.25 575 ILE A O 1
ATOM 4517 N N . THR A 1 576 ? 38.502 -10.658 7.459 1.00 92.25 576 THR A N 1
ATOM 4518 C CA . THR A 1 576 ? 39.794 -9.992 7.297 1.00 92.25 576 THR A CA 1
ATOM 4519 C C . THR A 1 576 ? 39.866 -8.804 8.243 1.00 92.25 576 THR A C 1
ATOM 4521 O O . THR A 1 576 ? 38.999 -7.937 8.230 1.00 92.25 576 THR A O 1
ATOM 4524 N N . GLN A 1 577 ? 40.891 -8.768 9.090 1.00 93.00 577 GLN A N 1
ATOM 4525 C CA . GLN A 1 577 ? 41.088 -7.706 10.075 1.00 93.00 577 GLN A CA 1
ATOM 4526 C C . GLN A 1 577 ? 42.495 -7.150 9.969 1.00 93.00 577 GLN A C 1
ATOM 4528 O O . GLN A 1 577 ? 43.455 -7.914 9.814 1.00 93.00 577 GLN A O 1
ATOM 4533 N N . LYS A 1 578 ? 42.618 -5.836 10.121 1.00 89.44 578 LYS A N 1
ATOM 4534 C CA . LYS A 1 578 ? 43.896 -5.131 10.097 1.00 89.44 578 LYS A CA 1
ATOM 4535 C C . LYS A 1 578 ? 44.218 -4.566 11.470 1.00 89.44 578 LYS A C 1
ATOM 4537 O O . LYS A 1 578 ? 43.406 -3.848 12.045 1.00 89.44 578 LYS A O 1
ATOM 4542 N N . VAL A 1 579 ? 45.403 -4.876 11.985 1.00 87.81 579 VAL A N 1
ATOM 4543 C CA . VAL A 1 579 ? 45.928 -4.352 13.252 1.00 87.81 579 VAL A CA 1
ATOM 4544 C C . VAL A 1 579 ? 47.278 -3.703 12.952 1.00 87.81 579 VAL A C 1
ATOM 4546 O O . VAL A 1 579 ? 48.294 -4.378 12.780 1.00 87.81 579 VAL A O 1
ATOM 4549 N N . GLY A 1 580 ? 47.297 -2.373 12.840 1.00 81.88 580 GLY A N 1
ATOM 4550 C CA . GLY A 1 580 ? 48.477 -1.643 12.367 1.00 81.88 580 GLY A CA 1
ATOM 4551 C C . GLY A 1 580 ? 48.779 -1.938 10.891 1.00 81.88 580 GLY A C 1
ATOM 4552 O O . GLY A 1 580 ? 47.932 -1.705 10.032 1.00 81.88 580 GLY A O 1
ATOM 4553 N N . ASP A 1 581 ? 49.982 -2.443 10.603 1.00 81.62 581 ASP A N 1
ATOM 4554 C CA . ASP A 1 581 ? 50.411 -2.834 9.248 1.00 81.62 581 ASP A CA 1
ATOM 4555 C C . ASP A 1 581 ? 50.191 -4.335 8.955 1.00 81.62 581 ASP A C 1
ATOM 4557 O O . ASP A 1 581 ? 50.510 -4.804 7.861 1.00 81.62 581 ASP A O 1
ATOM 4561 N N . GLU A 1 582 ? 49.683 -5.105 9.925 1.00 79.25 582 GLU A N 1
ATOM 4562 C CA . GLU A 1 582 ? 49.438 -6.542 9.778 1.00 79.25 582 GLU A CA 1
ATOM 4563 C C . GLU A 1 582 ? 47.966 -6.821 9.448 1.00 79.25 582 GLU A C 1
ATOM 4565 O O . GLU A 1 582 ? 47.056 -6.321 10.110 1.00 79.25 582 GLU A O 1
ATOM 4570 N N . GLU A 1 583 ? 47.737 -7.656 8.433 1.00 91.81 583 GLU A N 1
ATOM 4571 C CA . GLU A 1 583 ? 46.419 -8.132 8.010 1.00 91.81 583 GLU A CA 1
ATOM 4572 C C . GLU A 1 583 ? 46.289 -9.625 8.331 1.00 91.81 583 GLU A C 1
ATOM 4574 O O . GLU A 1 583 ? 47.196 -10.419 8.062 1.00 91.81 583 GLU A O 1
ATOM 4579 N N . THR A 1 584 ? 45.160 -10.019 8.919 1.00 87.81 584 THR A N 1
ATOM 4580 C CA . THR A 1 584 ? 44.855 -11.416 9.243 1.00 87.81 584 THR A CA 1
ATOM 4581 C C . THR A 1 584 ? 43.515 -11.819 8.654 1.00 87.81 584 THR A C 1
ATOM 4583 O O . THR A 1 584 ? 42.546 -11.077 8.772 1.00 87.81 584 THR A O 1
ATOM 4586 N N . THR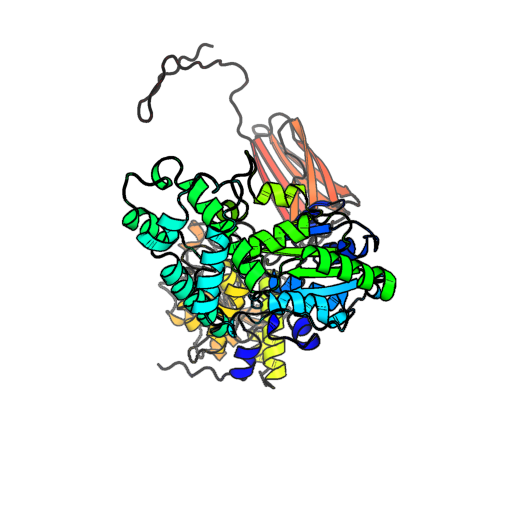 A 1 585 ? 43.451 -13.018 8.070 1.00 92.50 585 THR A N 1
ATOM 4587 C CA . THR A 1 585 ? 42.220 -13.585 7.505 1.00 92.50 585 THR A CA 1
ATOM 4588 C C . THR A 1 585 ? 41.884 -14.911 8.181 1.00 92.50 585 THR A C 1
ATOM 4590 O O . THR A 1 585 ? 42.756 -15.771 8.340 1.00 92.50 585 THR A O 1
ATOM 4593 N N . LYS A 1 586 ? 40.625 -15.091 8.585 1.00 88.50 586 LYS A N 1
ATOM 4594 C CA . LYS A 1 586 ? 40.081 -16.338 9.146 1.00 88.50 586 LYS A CA 1
ATOM 4595 C C . LYS A 1 586 ? 38.734 -16.656 8.512 1.00 88.50 586 LYS A C 1
ATOM 4597 O O . LYS A 1 586 ? 38.005 -15.744 8.155 1.00 88.50 586 LYS A O 1
ATOM 4602 N N . THR A 1 587 ? 38.393 -17.935 8.423 1.00 92.38 587 THR A N 1
ATOM 4603 C CA . THR A 1 587 ? 37.130 -18.393 7.835 1.00 92.38 587 THR A CA 1
ATOM 4604 C C . THR A 1 587 ? 36.322 -19.174 8.866 1.00 92.38 587 THR A C 1
ATOM 4606 O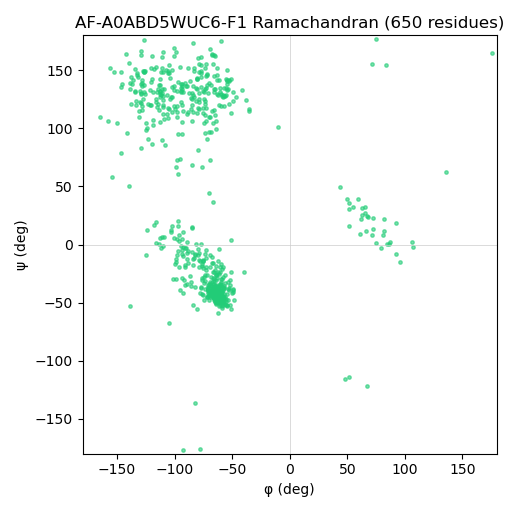 O . THR A 1 587 ? 36.891 -19.949 9.638 1.00 92.38 587 THR A O 1
ATOM 4609 N N . TYR A 1 588 ? 35.015 -18.947 8.859 1.00 92.44 588 TYR A N 1
ATOM 4610 C CA . TYR A 1 588 ? 33.996 -19.550 9.709 1.00 92.44 588 TYR A CA 1
ATOM 4611 C C . TYR A 1 588 ? 32.867 -20.094 8.825 1.00 92.44 588 TYR A C 1
ATOM 4613 O O . TYR A 1 588 ? 32.761 -19.716 7.659 1.00 92.44 588 TYR A O 1
ATOM 4621 N N . GLU A 1 589 ? 32.036 -20.966 9.383 1.00 92.19 589 GLU A N 1
ATOM 4622 C CA . GLU A 1 589 ? 30.806 -21.459 8.755 1.00 92.19 589 GLU A CA 1
ATOM 4623 C C . GLU A 1 589 ? 29.623 -21.071 9.648 1.00 92.19 589 GLU A C 1
ATOM 4625 O O . GLU A 1 589 ? 29.770 -21.064 10.876 1.00 92.19 589 GLU A O 1
ATOM 4630 N N . THR A 1 590 ? 28.488 -20.702 9.053 1.00 91.75 590 THR A N 1
ATOM 4631 C CA . THR A 1 590 ? 27.264 -20.406 9.811 1.00 91.75 590 THR A CA 1
ATOM 4632 C C . THR A 1 590 ? 26.620 -21.674 10.368 1.00 91.75 590 THR A C 1
ATOM 4634 O O . THR A 1 590 ? 26.663 -22.729 9.732 1.00 91.75 590 THR A O 1
ATOM 4637 N N . GLY A 1 591 ? 26.025 -21.571 11.559 1.00 82.69 591 GLY A N 1
ATOM 4638 C CA . GLY A 1 591 ? 25.241 -22.648 12.170 1.00 82.69 591 GLY A CA 1
ATOM 4639 C C . GLY A 1 591 ? 23.832 -22.786 11.582 1.00 82.69 591 GLY A C 1
ATOM 4640 O O . GLY A 1 591 ? 23.461 -22.068 10.657 1.00 82.69 591 GLY A O 1
ATOM 4641 N N . ASP A 1 592 ? 23.036 -23.693 12.156 1.00 83.44 592 ASP A N 1
ATOM 4642 C CA . ASP A 1 592 ? 21.642 -23.990 11.767 1.00 83.44 592 ASP A CA 1
ATOM 4643 C C . ASP A 1 592 ? 20.705 -22.764 11.843 1.00 83.44 592 ASP A C 1
ATOM 4645 O O . ASP A 1 592 ? 19.637 -22.752 11.237 1.00 83.44 592 ASP A O 1
ATOM 4649 N N . ASP A 1 593 ? 21.103 -21.731 12.588 1.00 82.69 593 ASP A N 1
ATOM 4650 C CA . ASP A 1 593 ? 20.415 -20.443 12.722 1.00 82.69 593 ASP A CA 1
ATOM 4651 C C . ASP A 1 593 ? 20.919 -19.374 11.734 1.00 82.69 593 ASP A C 1
ATOM 4653 O O . ASP A 1 593 ? 20.511 -18.221 11.804 1.00 82.69 593 ASP A O 1
ATOM 4657 N N . GLY A 1 594 ? 21.822 -19.736 10.821 1.00 88.81 594 GLY A N 1
ATOM 4658 C CA . GLY A 1 594 ? 22.427 -18.828 9.851 1.00 88.81 594 GLY A CA 1
ATOM 4659 C C . GLY A 1 594 ? 23.439 -17.846 10.429 1.00 88.81 594 GLY A C 1
ATOM 4660 O O . GLY A 1 594 ? 23.825 -16.908 9.732 1.00 88.81 594 GLY A O 1
ATOM 4661 N N . THR A 1 595 ? 23.909 -18.042 11.665 1.00 91.00 595 THR A N 1
ATOM 4662 C CA . THR A 1 595 ? 24.835 -17.105 12.315 1.00 91.00 595 THR A CA 1
ATOM 4663 C C . THR A 1 595 ? 26.261 -17.640 12.428 1.00 91.00 595 THR A C 1
ATOM 4665 O O . THR A 1 595 ? 26.501 -18.844 12.540 1.00 91.00 595 THR A O 1
ATOM 4668 N N . ALA A 1 596 ? 27.241 -16.732 12.412 1.00 91.56 596 ALA A N 1
ATOM 4669 C CA . ALA A 1 596 ? 28.638 -17.023 12.720 1.00 91.56 596 ALA A CA 1
ATOM 4670 C C . ALA A 1 596 ? 29.217 -15.969 13.673 1.00 91.56 596 ALA A C 1
ATOM 4672 O O . ALA A 1 596 ? 29.243 -14.774 13.367 1.00 91.56 596 ALA A O 1
ATOM 4673 N N . THR A 1 597 ? 29.742 -16.420 14.814 1.00 92.38 597 THR A N 1
ATOM 4674 C CA . THR A 1 597 ? 30.409 -15.557 15.800 1.00 92.38 597 THR A CA 1
ATOM 4675 C C . THR A 1 597 ? 31.927 -15.645 15.674 1.00 92.38 597 THR A C 1
ATOM 4677 O O . THR A 1 597 ? 32.511 -16.732 15.641 1.00 92.38 597 THR A O 1
ATOM 4680 N N . PHE A 1 598 ? 32.594 -14.493 15.671 1.00 91.75 598 PHE A N 1
ATOM 4681 C CA . PHE A 1 598 ? 34.048 -14.384 15.611 1.00 91.75 598 PHE A CA 1
ATOM 4682 C C . PHE A 1 598 ? 34.574 -13.284 16.536 1.00 91.75 598 PHE A C 1
ATOM 4684 O O . PHE A 1 598 ? 33.878 -12.331 16.870 1.00 91.75 598 PHE A O 1
ATOM 4691 N N . ALA A 1 599 ? 35.837 -13.408 16.945 1.00 91.56 599 ALA A N 1
ATOM 4692 C CA . ALA A 1 599 ? 36.500 -12.395 17.761 1.00 91.56 599 ALA A CA 1
ATOM 4693 C C . ALA A 1 599 ? 37.089 -11.286 16.878 1.00 91.56 599 ALA A C 1
ATOM 4695 O O . ALA A 1 599 ? 37.837 -11.578 15.933 1.00 91.56 599 ALA A O 1
ATOM 4696 N N . VAL A 1 600 ? 36.803 -10.027 17.210 1.00 90.56 600 VAL A N 1
ATOM 4697 C CA . VAL A 1 600 ? 37.468 -8.862 16.621 1.00 90.56 600 VAL A CA 1
ATOM 4698 C C . VAL A 1 600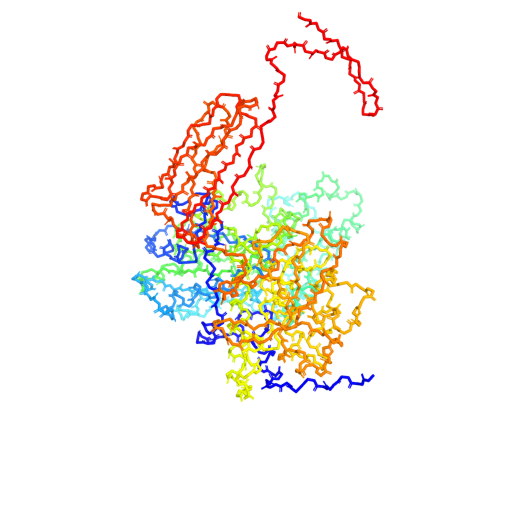 ? 38.770 -8.611 17.381 1.00 90.56 600 VAL A C 1
ATOM 4700 O O . VAL A 1 600 ? 38.789 -8.561 18.609 1.00 90.56 600 VAL A O 1
ATOM 4703 N N . ALA A 1 601 ? 39.883 -8.486 16.664 1.00 88.62 601 ALA A N 1
ATOM 4704 C CA . ALA A 1 601 ? 41.198 -8.302 17.252 1.00 88.62 601 ALA A CA 1
ATOM 4705 C C . ALA A 1 601 ? 41.266 -7.007 18.074 1.00 88.62 601 ALA A C 1
ATOM 4707 O O . ALA A 1 601 ? 40.735 -5.964 17.675 1.00 88.62 601 ALA A O 1
ATOM 4708 N N . ASP A 1 602 ? 41.969 -7.069 19.206 1.00 83.31 602 ASP A N 1
ATOM 4709 C CA . ASP A 1 602 ? 42.296 -5.884 19.993 1.00 83.31 602 ASP A CA 1
ATOM 4710 C C . ASP A 1 602 ? 43.018 -4.870 19.096 1.00 83.31 602 ASP A C 1
ATOM 4712 O O . ASP A 1 602 ? 44.000 -5.201 18.427 1.00 83.31 602 ASP A O 1
ATOM 4716 N N . HIS A 1 603 ? 42.541 -3.624 19.096 1.00 85.12 603 HIS A N 1
ATOM 4717 C CA . HIS A 1 603 ? 43.095 -2.538 18.280 1.00 85.12 603 HIS A CA 1
ATOM 4718 C C . HIS A 1 603 ? 43.005 -2.749 16.756 1.00 85.12 603 HIS A C 1
ATOM 4720 O O . HIS A 1 603 ? 43.809 -2.172 16.017 1.00 85.12 603 HIS A O 1
ATOM 4726 N N . ALA A 1 604 ? 42.042 -3.542 16.272 1.00 84.00 604 ALA A N 1
ATOM 4727 C CA . ALA A 1 604 ? 41.706 -3.567 14.852 1.00 84.00 604 ALA A CA 1
ATOM 4728 C C . ALA A 1 604 ? 41.358 -2.155 14.354 1.00 84.00 604 ALA A C 1
ATOM 4730 O O . ALA A 1 604 ? 40.629 -1.418 15.016 1.00 84.00 604 ALA A O 1
ATOM 4731 N N . THR A 1 605 ? 41.893 -1.781 13.195 1.00 85.44 605 THR A N 1
ATOM 4732 C CA . THR A 1 605 ? 41.634 -0.495 12.529 1.00 85.44 605 THR A CA 1
ATOM 4733 C C . THR A 1 605 ? 40.631 -0.651 11.392 1.00 85.44 605 THR A C 1
ATOM 4735 O O . THR A 1 605 ? 39.880 0.270 11.097 1.00 85.44 605 THR A O 1
ATOM 4738 N N . GLU A 1 606 ? 40.604 -1.830 10.772 1.00 88.25 606 GLU A N 1
ATOM 4739 C CA . GLU A 1 606 ? 39.685 -2.197 9.696 1.00 88.25 606 GLU A CA 1
ATOM 4740 C C . GLU A 1 606 ? 39.200 -3.634 9.934 1.00 88.25 606 GLU A C 1
ATOM 4742 O O . GLU A 1 606 ? 39.987 -4.514 10.308 1.00 88.25 606 GLU A O 1
ATOM 4747 N N . LEU A 1 607 ? 37.911 -3.866 9.704 1.00 85.81 607 LEU A N 1
ATOM 4748 C CA . LEU A 1 607 ? 37.255 -5.168 9.716 1.00 85.81 607 LEU A CA 1
ATOM 4749 C C . LEU A 1 607 ? 36.454 -5.319 8.421 1.00 85.81 607 LEU A C 1
ATOM 4751 O O . LEU A 1 607 ? 35.550 -4.535 8.150 1.00 85.81 607 LEU A O 1
ATOM 4755 N N . ALA A 1 608 ? 36.759 -6.352 7.646 1.00 86.06 608 ALA A N 1
ATOM 4756 C CA . ALA A 1 608 ? 35.992 -6.760 6.481 1.00 86.06 608 ALA A CA 1
ATOM 4757 C C . ALA A 1 608 ? 35.458 -8.181 6.689 1.00 86.06 608 ALA A C 1
ATOM 4759 O O . ALA A 1 608 ? 36.204 -9.092 7.050 1.00 86.06 608 ALA A O 1
ATOM 4760 N N . VAL A 1 609 ? 34.169 -8.368 6.441 1.00 87.38 609 VAL A N 1
ATOM 4761 C CA . VAL A 1 609 ? 33.485 -9.661 6.463 1.00 87.38 609 VAL A CA 1
ATOM 4762 C C . VAL A 1 609 ? 33.008 -9.938 5.046 1.00 87.38 609 VAL A C 1
ATOM 4764 O O . VAL A 1 609 ? 32.213 -9.174 4.509 1.00 87.38 609 VAL A O 1
ATOM 4767 N N . GLU A 1 610 ? 33.484 -11.012 4.431 1.00 84.88 610 GLU A N 1
ATOM 4768 C CA . GLU A 1 610 ? 32.984 -11.517 3.153 1.00 84.88 610 GLU A CA 1
ATOM 4769 C C . GLU A 1 610 ? 32.248 -12.829 3.407 1.00 84.88 610 GLU A C 1
ATOM 4771 O O . GLU A 1 610 ? 32.840 -13.799 3.873 1.00 84.88 610 GLU A O 1
ATOM 4776 N N . VAL A 1 611 ? 30.960 -12.867 3.091 1.00 84.25 611 VAL A N 1
ATOM 4777 C CA . VAL A 1 611 ? 30.140 -14.072 3.193 1.00 84.25 611 VAL A CA 1
ATOM 4778 C C . VAL A 1 611 ? 29.952 -14.655 1.803 1.00 84.25 611 VAL A C 1
ATOM 4780 O O . VAL A 1 611 ? 29.708 -13.918 0.850 1.00 84.25 611 VAL A O 1
ATOM 4783 N N . THR A 1 612 ? 30.090 -15.970 1.672 1.00 83.69 612 THR A N 1
ATOM 4784 C CA . THR A 1 612 ? 29.842 -16.715 0.437 1.00 83.69 612 THR A CA 1
ATOM 4785 C C . THR A 1 612 ? 28.933 -17.904 0.728 1.00 83.69 612 THR A C 1
ATOM 4787 O O . THR A 1 612 ? 29.282 -18.764 1.533 1.00 83.69 612 THR A O 1
ATOM 4790 N N . ALA A 1 613 ? 27.800 -17.973 0.042 1.00 81.75 613 ALA A N 1
ATOM 4791 C CA . ALA A 1 613 ? 26.928 -19.142 0.003 1.00 81.75 613 ALA A CA 1
ATOM 4792 C C . ALA A 1 613 ? 26.687 -19.485 -1.470 1.00 81.75 613 ALA A C 1
ATOM 4794 O O . ALA A 1 613 ? 26.312 -18.612 -2.256 1.00 81.75 613 ALA A O 1
ATOM 4795 N N . ASP A 1 614 ? 26.981 -20.725 -1.861 1.00 80.94 614 ASP A N 1
ATOM 4796 C CA . ASP A 1 614 ? 26.997 -21.166 -3.260 1.00 80.94 614 ASP A CA 1
ATOM 4797 C C . ASP A 1 614 ? 27.787 -20.205 -4.183 1.00 80.94 614 ASP A C 1
ATOM 4799 O O . ASP A 1 614 ? 28.996 -20.027 -4.021 1.00 80.94 614 ASP A O 1
ATOM 4803 N N . ASP A 1 615 ? 27.101 -19.566 -5.140 1.00 69.88 615 ASP A N 1
ATOM 4804 C CA . ASP A 1 615 ? 27.642 -18.583 -6.091 1.00 69.88 615 ASP A CA 1
ATOM 4805 C C . ASP A 1 615 ? 27.268 -17.126 -5.722 1.00 69.88 615 ASP A C 1
ATOM 4807 O O . ASP A 1 615 ? 27.341 -16.222 -6.567 1.00 69.88 615 ASP A O 1
ATOM 4811 N N . ALA A 1 616 ? 26.758 -16.878 -4.513 1.00 67.94 616 ALA A N 1
ATOM 4812 C CA . ALA A 1 616 ? 26.379 -15.556 -4.014 1.00 67.94 616 ALA A CA 1
ATOM 4813 C C . ALA A 1 616 ? 27.395 -15.042 -2.985 1.00 67.94 616 ALA A C 1
ATOM 4815 O O . ALA A 1 616 ? 28.021 -15.819 -2.262 1.00 67.94 616 ALA A O 1
ATOM 4816 N N . LYS A 1 617 ? 27.586 -13.718 -2.946 1.00 79.62 617 LYS A N 1
ATOM 4817 C CA . LYS A 1 617 ? 28.542 -13.056 -2.054 1.00 79.62 617 LYS A CA 1
ATOM 4818 C C . LYS A 1 617 ? 27.943 -11.803 -1.435 1.00 79.62 617 LYS A C 1
ATOM 4820 O O . LYS A 1 617 ? 27.334 -11.013 -2.149 1.00 79.62 617 LYS A O 1
ATOM 4825 N N . ALA A 1 618 ? 28.204 -11.601 -0.150 1.00 74.88 618 ALA A N 1
ATOM 4826 C CA . ALA A 1 618 ? 27.862 -10.394 0.593 1.00 74.88 618 ALA A CA 1
ATOM 4827 C C . ALA A 1 618 ? 29.114 -9.854 1.288 1.00 74.88 618 ALA A C 1
ATOM 4829 O O . ALA A 1 618 ? 29.998 -10.630 1.660 1.00 74.88 618 ALA A O 1
ATOM 4830 N N . LYS A 1 619 ? 29.211 -8.533 1.460 1.00 81.25 619 LYS A N 1
ATOM 4831 C CA . LYS A 1 619 ? 30.361 -7.913 2.124 1.00 81.25 619 LYS A CA 1
ATOM 4832 C C . LYS A 1 619 ? 29.924 -6.858 3.133 1.00 81.25 619 LYS A C 1
ATOM 4834 O O . LYS A 1 619 ? 29.146 -5.974 2.790 1.00 81.25 619 LYS A O 1
ATOM 4839 N N . LEU A 1 620 ? 30.488 -6.928 4.334 1.00 75.94 620 LEU A N 1
ATOM 4840 C CA . LEU A 1 620 ? 30.423 -5.883 5.352 1.00 75.94 620 LEU A CA 1
ATOM 4841 C C . LEU A 1 620 ? 31.819 -5.307 5.561 1.00 75.94 620 LEU A C 1
ATOM 4843 O O . LEU A 1 620 ? 32.797 -6.049 5.649 1.00 75.94 620 LEU A O 1
ATOM 4847 N N . GLU A 1 621 ? 31.914 -3.989 5.670 1.00 84.00 621 GLU A N 1
ATOM 4848 C CA . GLU A 1 621 ? 33.155 -3.292 5.997 1.00 84.00 621 GLU A CA 1
ATOM 4849 C C . GLU A 1 621 ? 32.903 -2.343 7.165 1.00 84.00 621 GLU A C 1
ATOM 4851 O O . GLU A 1 621 ? 31.888 -1.647 7.211 1.00 84.00 621 GLU A O 1
ATOM 4856 N N . ARG A 1 622 ? 33.828 -2.330 8.123 1.00 77.69 622 ARG A N 1
ATOM 4857 C CA . ARG A 1 622 ? 33.801 -1.442 9.278 1.00 77.69 622 ARG A CA 1
ATOM 4858 C C . ARG A 1 622 ? 35.202 -0.909 9.539 1.00 77.69 622 ARG A C 1
ATOM 4860 O O . ARG A 1 622 ? 36.132 -1.675 9.782 1.00 77.69 622 ARG A O 1
ATOM 4867 N N . GLU A 1 623 ? 35.340 0.409 9.503 1.00 85.44 623 GLU A N 1
ATOM 4868 C CA . GLU A 1 623 ? 36.542 1.103 9.962 1.00 85.44 623 GLU A CA 1
ATOM 4869 C C . GLU A 1 623 ? 36.360 1.514 11.423 1.00 85.44 623 GLU A C 1
ATOM 4871 O O . GLU A 1 623 ? 35.285 1.961 11.834 1.00 85.44 623 GLU A O 1
ATOM 4876 N N . PHE A 1 624 ? 37.413 1.350 12.217 1.00 80.38 624 PHE A N 1
ATOM 4877 C CA . PHE A 1 624 ? 37.431 1.761 13.612 1.00 80.38 624 PHE A CA 1
ATOM 4878 C C . PHE A 1 624 ? 38.240 3.041 13.759 1.00 80.38 624 PHE A C 1
ATOM 4880 O O . PHE A 1 624 ? 39.415 3.098 13.390 1.00 80.38 624 PHE A O 1
ATOM 4887 N N . GLU A 1 625 ? 37.631 4.067 14.352 1.00 70.00 625 GLU A N 1
ATOM 4888 C CA . GLU A 1 625 ? 38.376 5.252 14.750 1.00 70.00 625 GLU A CA 1
ATOM 4889 C C . GLU A 1 625 ? 39.365 4.876 15.857 1.00 70.00 625 GLU A C 1
ATOM 4891 O O . GLU A 1 625 ? 38.988 4.491 16.967 1.00 70.00 625 GLU A O 1
ATOM 4896 N N . ILE A 1 626 ? 40.659 4.998 15.561 1.00 54.94 626 ILE A N 1
ATOM 4897 C CA . ILE A 1 626 ? 41.701 4.896 16.579 1.00 54.94 626 ILE A CA 1
ATOM 4898 C C . ILE A 1 626 ? 41.619 6.170 17.423 1.00 54.94 626 ILE A C 1
ATOM 4900 O O . ILE A 1 626 ? 42.254 7.181 17.115 1.00 54.94 626 ILE A O 1
ATOM 4904 N N . GLY A 1 627 ? 40.834 6.126 18.498 1.00 43.66 627 GLY A N 1
ATOM 4905 C CA . GLY A 1 627 ? 40.914 7.133 19.549 1.00 43.66 627 GLY A CA 1
ATOM 4906 C C . GLY A 1 627 ? 42.363 7.234 20.053 1.00 43.66 627 GLY A C 1
ATOM 4907 O O . GLY A 1 627 ? 43.060 6.213 20.128 1.00 43.66 627 GLY A O 1
ATOM 4908 N N . PRO A 1 628 ? 42.869 8.441 20.368 1.00 35.75 628 PRO A N 1
ATOM 4909 C CA . PRO A 1 628 ? 44.216 8.588 20.901 1.00 35.75 628 PRO A CA 1
ATOM 4910 C C . PRO A 1 628 ? 44.369 7.683 22.126 1.00 35.75 628 PRO A C 1
ATOM 4912 O O . PRO A 1 628 ? 43.480 7.623 22.974 1.00 35.75 628 PRO A O 1
ATOM 4915 N N . LYS A 1 629 ? 45.491 6.948 22.183 1.00 37.81 629 LYS A N 1
ATOM 4916 C CA . LYS A 1 629 ? 45.877 6.093 23.316 1.00 37.81 629 LYS A CA 1
ATOM 4917 C C . LYS A 1 629 ? 45.490 6.781 24.624 1.00 37.81 629 LYS A C 1
ATOM 4919 O O . LYS A 1 629 ? 45.930 7.904 24.848 1.00 37.81 629 LYS A O 1
ATOM 4924 N N . ASN A 1 630 ? 44.698 6.099 25.452 1.00 40.97 630 ASN A N 1
ATOM 4925 C CA . ASN A 1 630 ? 44.306 6.556 26.783 1.00 40.97 630 ASN A CA 1
ATOM 4926 C C . ASN A 1 630 ? 45.436 7.323 27.481 1.00 40.97 630 ASN A C 1
ATOM 4928 O O . ASN A 1 630 ? 46.477 6.737 27.793 1.00 40.97 630 ASN A O 1
ATOM 4932 N N . GLY A 1 631 ? 45.181 8.605 27.746 1.00 38.91 631 GLY A N 1
ATOM 4933 C CA . GLY A 1 631 ? 45.976 9.425 28.651 1.00 38.91 631 GLY A CA 1
ATOM 4934 C C . GLY A 1 631 ? 46.298 10.820 28.134 1.00 38.91 631 GLY A C 1
ATOM 4935 O O . GLY A 1 631 ? 47.473 11.107 27.992 1.00 38.91 631 GLY A O 1
ATOM 4936 N N . LEU A 1 632 ? 45.291 11.667 27.890 1.00 34.97 632 LEU A N 1
ATOM 4937 C CA . LEU A 1 632 ? 45.425 13.131 27.922 1.00 34.97 632 LEU A CA 1
ATOM 4938 C C . LEU A 1 632 ? 44.067 13.727 28.344 1.00 34.97 632 LEU A C 1
ATOM 4940 O O . LEU A 1 632 ? 43.123 13.734 27.556 1.00 34.97 632 LEU A O 1
ATOM 4944 N N . ASP A 1 633 ? 43.958 14.194 29.591 1.00 37.97 633 ASP A N 1
ATOM 4945 C CA . ASP A 1 633 ? 42.809 14.982 30.056 1.00 37.97 633 ASP A CA 1
ATOM 4946 C C . ASP A 1 633 ? 42.898 16.381 29.430 1.00 37.97 633 ASP A C 1
ATOM 4948 O O . ASP A 1 633 ? 43.733 17.201 29.814 1.00 37.97 633 ASP A O 1
ATOM 4952 N N . ALA A 1 634 ? 42.040 16.663 28.451 1.00 39.00 634 ALA A N 1
ATOM 4953 C CA . ALA A 1 634 ? 41.867 18.001 27.903 1.00 39.00 634 ALA A CA 1
ATOM 4954 C C . ALA A 1 634 ? 40.645 18.655 28.558 1.00 39.00 634 ALA A C 1
ATOM 4956 O O . ALA A 1 634 ? 39.521 18.171 28.425 1.00 39.00 634 ALA A O 1
ATOM 4957 N N . SER A 1 635 ? 40.858 19.773 29.252 1.00 41.84 635 SER A N 1
ATOM 4958 C CA . SER A 1 635 ? 39.774 20.602 29.789 1.00 41.84 635 SER A CA 1
ATOM 4959 C C . SER A 1 635 ? 39.735 21.946 29.064 1.00 41.84 635 SER A C 1
ATOM 4961 O O . SER A 1 635 ? 40.769 22.551 28.776 1.00 41.84 635 SER A O 1
ATOM 4963 N N . PHE A 1 636 ? 38.529 22.403 28.722 1.00 39.69 636 PHE A N 1
ATOM 4964 C CA . PHE A 1 636 ? 38.322 23.715 28.118 1.00 39.69 636 PHE A CA 1
ATOM 4965 C C . PHE A 1 636 ? 38.513 24.794 29.183 1.00 39.69 636 PHE A C 1
ATOM 4967 O O . PHE A 1 636 ? 37.839 24.777 30.212 1.00 39.69 636 PHE A O 1
ATOM 4974 N N . LEU A 1 637 ? 39.431 25.730 28.936 1.00 44.28 637 LEU A N 1
ATOM 4975 C CA . LEU A 1 637 ? 39.729 26.799 29.890 1.00 44.28 637 LEU A CA 1
ATOM 4976 C C . LEU A 1 637 ? 38.666 27.909 29.912 1.00 44.28 637 LEU A C 1
ATOM 4978 O O . LEU A 1 637 ? 38.632 28.652 30.884 1.00 44.28 637 LEU A O 1
ATOM 4982 N N . ASP A 1 638 ? 37.792 28.012 28.900 1.00 43.66 638 ASP A N 1
ATOM 4983 C CA . ASP A 1 638 ? 36.710 29.006 28.877 1.00 43.66 638 ASP A CA 1
ATOM 4984 C C . ASP A 1 638 ? 35.518 28.607 27.984 1.00 43.66 638 ASP A C 1
ATOM 4986 O O . ASP A 1 638 ? 35.662 27.903 26.981 1.00 43.66 638 ASP A O 1
ATOM 4990 N N . ASN A 1 639 ? 34.329 29.111 28.345 1.00 43.56 639 ASN A N 1
ATOM 4991 C CA . ASN A 1 639 ? 33.076 28.941 27.600 1.00 43.56 639 ASN A CA 1
ATOM 4992 C C . ASN A 1 639 ? 33.071 29.809 26.327 1.00 43.56 639 ASN A C 1
ATOM 4994 O O . ASN A 1 639 ? 32.708 30.986 26.380 1.00 43.56 639 ASN A O 1
ATOM 4998 N N . ALA A 1 640 ? 33.438 29.233 25.181 1.00 40.78 640 ALA A N 1
ATOM 4999 C CA . ALA A 1 640 ? 33.336 29.899 23.882 1.00 40.78 640 ALA A CA 1
ATOM 5000 C C . ALA A 1 640 ? 31.907 29.808 23.309 1.00 40.78 640 ALA A C 1
ATOM 5002 O O . ALA A 1 640 ? 31.285 28.745 23.318 1.00 40.78 640 ALA A O 1
ATOM 5003 N N . ALA A 1 641 ? 31.387 30.9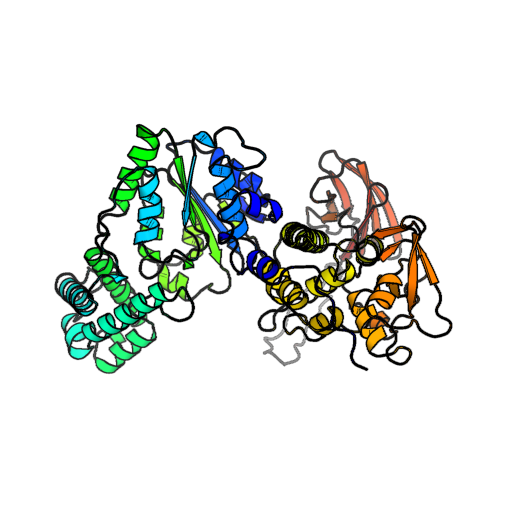25 22.794 1.00 44.09 641 ALA A N 1
ATOM 5004 C CA . ALA A 1 641 ? 30.108 30.968 22.086 1.00 44.09 641 ALA A CA 1
ATOM 5005 C C . ALA A 1 641 ? 30.255 30.479 20.625 1.00 44.09 641 ALA A C 1
ATOM 5007 O O . ALA A 1 641 ? 31.367 30.487 20.084 1.00 44.09 641 ALA A O 1
ATOM 5008 N N . PRO A 1 642 ? 29.156 30.076 19.951 1.00 32.16 642 PRO A N 1
ATOM 5009 C CA . PRO A 1 642 ? 29.218 29.546 18.590 1.00 32.16 642 PRO A CA 1
ATOM 5010 C C . PRO A 1 642 ? 29.873 30.535 17.615 1.00 32.16 642 PRO A C 1
ATOM 5012 O O . PRO A 1 642 ? 29.368 31.637 17.403 1.00 32.16 642 PRO A O 1
ATOM 5015 N N . GLY A 1 643 ? 30.989 30.120 17.010 1.00 39.34 643 GLY A N 1
ATOM 5016 C CA . GLY A 1 643 ? 31.732 30.895 16.011 1.00 39.34 643 GLY A CA 1
ATOM 5017 C C . GLY A 1 643 ? 33.064 31.492 16.481 1.00 39.34 643 GLY A C 1
ATOM 5018 O O . GLY A 1 643 ? 33.757 32.089 15.658 1.00 39.34 643 GLY A O 1
ATOM 5019 N N . GLU A 1 644 ? 33.460 31.317 17.748 1.00 44.12 644 GLU A N 1
ATOM 5020 C CA . GLU A 1 644 ? 34.796 31.701 18.234 1.00 44.12 644 GLU A CA 1
ATOM 5021 C C . GLU A 1 644 ? 35.753 30.505 18.376 1.00 44.12 644 GLU A C 1
ATOM 5023 O O . GLU A 1 644 ? 35.348 29.376 18.648 1.00 44.12 644 GLU A O 1
ATOM 5028 N N . ASN A 1 645 ? 37.054 30.762 18.193 1.00 41.25 645 ASN A N 1
ATOM 5029 C CA . ASN A 1 645 ? 38.104 29.755 18.353 1.00 41.25 645 ASN A CA 1
ATOM 5030 C C . ASN A 1 645 ? 38.356 29.486 19.846 1.00 41.25 645 ASN A C 1
ATOM 5032 O O . ASN A 1 645 ? 38.815 30.376 20.562 1.00 41.25 645 ASN A O 1
ATOM 5036 N N . ALA A 1 646 ? 38.118 28.255 20.302 1.00 42.69 646 ALA A N 1
ATOM 5037 C CA . ALA A 1 646 ? 38.456 27.821 21.657 1.00 42.69 646 ALA A CA 1
ATOM 5038 C C . ALA A 1 646 ? 39.945 27.448 21.775 1.00 42.69 646 ALA A C 1
ATOM 5040 O O . ALA A 1 646 ? 40.527 26.862 20.860 1.00 42.69 646 ALA A O 1
ATOM 5041 N N . THR A 1 647 ? 40.561 27.772 22.916 1.00 40.97 647 THR A N 1
ATOM 5042 C CA . THR A 1 647 ? 41.937 27.361 23.245 1.00 40.97 647 THR A CA 1
ATOM 5043 C C . THR A 1 647 ? 41.882 26.199 24.233 1.00 40.97 647 THR A C 1
ATOM 5045 O O . THR A 1 647 ? 41.219 26.305 25.264 1.00 40.97 647 THR A O 1
ATOM 5048 N N . VAL A 1 648 ? 42.562 25.096 23.920 1.00 42.53 648 VAL A N 1
ATOM 5049 C CA . VAL A 1 648 ? 42.626 23.893 24.764 1.00 42.53 648 VAL A CA 1
ATOM 5050 C C . VAL A 1 648 ? 44.037 23.771 25.331 1.00 42.53 648 VAL A C 1
ATOM 5052 O O . VAL A 1 648 ? 45.004 23.822 24.569 1.00 42.53 648 VAL A O 1
ATOM 5055 N N . GLU A 1 649 ? 44.162 23.620 26.651 1.00 36.88 649 GLU A N 1
ATOM 5056 C CA . GLU A 1 649 ? 45.416 23.178 27.265 1.00 36.88 649 GLU A CA 1
ATOM 5057 C C . GLU A 1 649 ? 45.439 21.651 27.311 1.00 36.88 649 GLU A C 1
ATOM 5059 O O . GLU A 1 649 ? 44.489 21.007 27.756 1.00 36.88 649 GLU A O 1
ATOM 5064 N N . VAL A 1 650 ? 46.545 21.087 26.835 1.00 38.41 650 VAL A N 1
ATOM 5065 C CA . VAL A 1 650 ? 46.847 19.660 26.895 1.00 38.41 650 VAL A CA 1
ATOM 5066 C C . VAL A 1 650 ? 48.047 19.517 27.819 1.00 38.41 650 VAL A C 1
ATOM 5068 O O . VAL A 1 650 ? 49.121 20.039 27.513 1.00 38.41 650 VAL A O 1
ATOM 5071 N N . THR A 1 651 ? 47.868 18.853 28.956 1.00 42.09 651 THR A N 1
ATOM 5072 C CA . THR A 1 651 ? 48.970 18.471 29.849 1.00 42.09 651 THR A CA 1
ATOM 5073 C C . THR A 1 651 ? 49.233 16.975 29.748 1.00 42.09 651 THR A C 1
ATOM 5075 O O . THR A 1 651 ? 48.287 16.200 29.881 1.00 42.09 651 THR A O 1
ATOM 5078 N N . ASP A 1 652 ? 50.505 16.624 29.518 1.00 40.50 652 ASP A N 1
ATOM 5079 C CA . ASP A 1 652 ? 51.043 15.251 29.452 1.00 40.50 652 ASP A CA 1
ATOM 5080 C C . ASP A 1 652 ? 50.757 14.402 30.701 1.00 40.50 652 ASP A C 1
ATOM 5082 O O . ASP A 1 652 ? 50.863 14.942 31.833 1.00 40.50 652 ASP A O 1
#

Nearest PDB structures (foldseek):
  6gvl-assembly1_A  TM=5.126E-01  e=4.703E-01  Homo sapiens
  2dju-assembly1_A  TM=4.456E-01  e=1.855E-01  Homo sapiens
  4y61-assembly1_A  TM=3.797E-01  e=2.045E-01  Mus musculus
  6dg5-assembly1_C  TM=3.288E-01  e=7.308E-01  Mus musculus
  6rpz-assembly1_A  TM=4.212E-01  e=2.486E+00  Mus musculus

pLDDT: mean 76.42, std 16.56, range [32.16, 95.06]

Radius of gyration: 30.72 Å; Cα contacts (8 Å, |Δi|>4): 1108; chains: 1; bounding box: 84×64×72 Å

Organism: NCBI:txid3031996

Mean predicted aligned error: 17.11 Å

Secondary structure (DSSP, 8-state):
--PPPP---S-HHHHHHHS-S-GGG--SHHHHHTT------EEEEEETTEEEEEE-HHHHHHHHHTS-TT---EEEEEEE-TTSSHHHHHHHHHHHHTT-SSS--TTGGGEEEEEE-TT--SHHHHHHHHHGGGT-------GGGS-HHHHHHHHHHHHHH---TTTTTS-HHHHHHTS-HHHHHHHHHHHHHHHHHHT-TTSS-SSSS-HHHHHHHHHHH-TTSGGGTSHHHHHHHHHHHHHHHHHHHHT-TTHHHHHHHHHHIIIIIT--EEEEEES-GGG--TTHHHHHHHHHH-TT---EEEEEEETTSTTHHHHHHH---TT--HHHHHHHH-SEEEESEETTEETT--HHHHHHHHHHHHHHHHHHTT----HHHHHHTTT-TT--HHHHHHHHHTBEETTEE-B-HHIIIIIIIHHHHT-SS-HHHHHHT-TTB--PPPSB-TTTS-HHHHHHHHHHPEEE--SS-TT---EEEEHHHHHHTTPPPPTT-EEEE-TTT--EEEEE-B-TTGGGS-------EE-TTS-EESS--S-EEEESS---TTSEEEEEEEETTEE-TT-EEEEEEEETTEEEEEEEE--TTSEEEEEPPTT-SEEEEEEEETTEEEEEEEE------S---EEESS-PPTTSPPPEEE--